Protein AF-A0A959APH3-F1 (afdb_monomer)

Secondary structure (DSSP, 8-state):
--------PPPHHHHHH--SSTTHHHHHHHHHHHHH-HHHHHHHHH-TTS-HHHHHHHHS-HHHHHHHHHHTTTTS-GGGTSSSHHHHHHHHHHHHHHHHHHHHHHHHHHHHHHHTT-S---SSPPPPS--B-SSS-----HHHHHHHHHHHHHTSS--TTSHHHHHHHHHHHHHHTSHHHHHHHHHHHHHHSSSTTHHHHHHHHHHHHHSSTTTHHHHHHHHHHHHHHHHHHTGGGGGEEEEEE---EE---TT---SS-EEEEEEE---SSS----EEEEESS---SSEEEEEETT-SSTTTTPEE-TTTEEEHHHHS-TTS-SS--EEEEEEEETTTEEEEEE----TTS--SSGGGGEEEEETTEEE--GGG---HHHHGGGHHHHHHHHHHHHHTT-

Nearest PDB structures (foldseek):
  8px9-assembly1_A  TM=1.442E-01  e=1.765E+00  Escherichia coli
  8k49-assembly1_B  TM=1.989E-01  e=6.231E+00  Banna virus
  8k43-assembly1_B4  TM=1.913E-01  e=8.750E+00  Banna virus

Radius of gyration: 21.66 Å; Cα contacts (8 Å, |Δi|>4): 628; chains: 1; bounding box: 54×53×70 Å

pLDDT: mean 86.4, std 12.15, range [30.38, 98.0]

Foldseek 3Di:
DDDPDQQPADDVVLVVLQDPFFCPLVVVLLVLLCVVDPVLVVVCVVPVVDDSLLSLLQLFFLLLSQLSCVLVCVLVDPQNRAQDLVVLVSLLLNLVSLLQVLLLLLLLQLVVLVVVVQADLDPDQQDDQFAEPPVDPDDGDSLVSLVVSLVRVVSGPDDLAVVNVLSVQLNVCCVPVLVSVSVLSSQSCVLSDPDPCSVVSVQVVQCSRVVDSPNSRVSSSSSSNSSSVSVSSVSCSSQKWKKFWADWAAQDDPPDDDQFRTWIFMWTNGNRDDQTDTDTDGHNDDADHQFMWIAGPPDPDRRPRTRTSPPQKGFLVSLQPPPDGPDTFIWGFHHAYPVLKTKTATSDPNPVDDPVDPQSRIWIQHCQFIDDPVVVVGDSNSRNSCNVSSVVVVVSNVSSVD

Mean predicted aligned error: 6.54 Å

Structure (mmCIF, N/CA/C/O backbone):
data_AF-A0A959APH3-F1
#
_entry.id   AF-A0A959APH3-F1
#
loop_
_atom_site.group_PDB
_atom_site.id
_atom_site.type_symbol
_atom_site.label_atom_id
_atom_site.label_alt_id
_atom_site.label_comp_id
_atom_site.label_asym_id
_atom_site.label_entity_id
_atom_site.label_seq_id
_atom_site.pdbx_PDB_ins_code
_atom_site.Cartn_x
_atom_site.Cartn_y
_atom_site.Cartn_z
_atom_site.occupancy
_atom_site.B_iso_or_equiv
_atom_site.auth_seq_id
_atom_site.auth_comp_id
_atom_site.auth_asym_id
_atom_site.auth_atom_id
_atom_site.pdbx_PDB_model_num
ATOM 1 N N . ASN A 1 1 ? -2.020 21.287 -25.746 1.00 30.38 1 ASN A N 1
ATOM 2 C CA . ASN A 1 1 ? -0.724 21.818 -26.227 1.00 30.38 1 ASN A CA 1
ATOM 3 C C . ASN A 1 1 ? 0.389 21.374 -25.295 1.00 30.38 1 ASN A C 1
ATOM 5 O O . ASN A 1 1 ? 0.876 22.180 -24.515 1.00 30.38 1 ASN A O 1
ATOM 9 N N . TRP A 1 2 ? 0.750 20.092 -25.333 1.00 42.31 2 TRP A N 1
ATOM 10 C CA . TRP A 1 2 ? 1.914 19.594 -24.606 1.00 42.31 2 TRP A CA 1
ATOM 11 C C . TRP A 1 2 ? 3.117 19.689 -25.542 1.00 42.31 2 TRP A C 1
ATOM 13 O O . TRP A 1 2 ? 3.150 19.036 -26.581 1.00 42.31 2 TRP A O 1
ATOM 23 N N . GLN A 1 3 ? 4.076 20.552 -25.212 1.00 37.16 3 GLN A N 1
ATOM 24 C CA . GLN A 1 3 ? 5.442 20.317 -25.659 1.00 37.16 3 GLN A CA 1
ATOM 25 C C . GLN A 1 3 ? 5.933 19.154 -24.803 1.00 37.16 3 GLN A C 1
ATOM 27 O O . GLN A 1 3 ? 5.925 19.277 -23.580 1.00 37.16 3 GLN A O 1
ATOM 32 N N . LEU A 1 4 ? 6.303 18.032 -25.427 1.00 43.44 4 LEU A N 1
ATOM 33 C CA . LEU A 1 4 ? 7.142 17.032 -24.772 1.00 43.44 4 LEU A CA 1
ATOM 34 C C . LEU A 1 4 ? 8.299 17.814 -24.149 1.00 43.44 4 LEU A C 1
ATOM 36 O O . LEU A 1 4 ? 9.089 18.424 -24.878 1.00 43.44 4 LEU A O 1
ATOM 40 N N . ASN A 1 5 ? 8.347 17.883 -22.817 1.00 49.75 5 ASN A N 1
ATOM 41 C CA . ASN A 1 5 ? 9.537 18.385 -22.150 1.00 49.75 5 ASN A CA 1
ATOM 42 C C . ASN A 1 5 ? 10.726 17.610 -22.736 1.00 49.75 5 ASN A C 1
ATOM 44 O O . ASN A 1 5 ? 10.569 16.425 -23.051 1.00 49.75 5 ASN A O 1
ATOM 48 N N . PRO A 1 6 ? 11.885 18.256 -22.958 1.00 51.72 6 PRO A N 1
ATOM 49 C CA . PRO A 1 6 ? 13.047 17.555 -23.478 1.00 51.72 6 PRO A CA 1
ATOM 50 C C . PRO A 1 6 ? 13.274 16.314 -22.621 1.00 51.72 6 PRO A C 1
ATOM 52 O O . PRO A 1 6 ? 13.446 16.428 -21.409 1.00 51.72 6 PRO A O 1
ATOM 55 N N . THR A 1 7 ? 13.194 15.150 -23.266 1.00 54.41 7 THR A N 1
ATOM 56 C CA . THR A 1 7 ? 13.182 13.839 -22.625 1.00 54.41 7 THR A CA 1
ATOM 57 C C . THR A 1 7 ? 14.320 13.772 -21.605 1.00 54.41 7 THR A C 1
ATOM 59 O O . THR A 1 7 ? 15.483 13.870 -22.023 1.00 54.41 7 THR A O 1
ATOM 62 N N . PRO A 1 8 ? 14.046 13.663 -20.290 1.00 56.16 8 PRO A N 1
ATOM 63 C CA . PRO A 1 8 ? 15.112 13.600 -19.302 1.00 56.16 8 PRO A CA 1
ATOM 64 C C . PRO A 1 8 ? 15.934 12.349 -19.596 1.00 56.16 8 PRO A C 1
ATOM 66 O O . PRO A 1 8 ? 15.432 11.231 -19.508 1.00 56.16 8 PRO A O 1
ATOM 69 N N . LYS A 1 9 ? 17.184 12.521 -20.039 1.00 66.75 9 LYS A N 1
ATOM 70 C CA . LYS A 1 9 ? 18.071 11.382 -20.283 1.00 66.75 9 LYS A CA 1
ATOM 71 C C . LYS A 1 9 ? 18.325 10.716 -18.943 1.00 66.75 9 LYS A C 1
ATOM 73 O O . LYS A 1 9 ? 18.831 11.384 -18.046 1.00 66.75 9 LYS A O 1
ATOM 78 N N . LEU A 1 10 ? 17.998 9.427 -18.833 1.00 73.44 10 LEU A N 1
ATOM 79 C CA . LEU A 1 10 ? 18.313 8.679 -17.624 1.00 73.44 10 LEU A CA 1
ATOM 80 C C . LEU A 1 10 ? 19.820 8.818 -17.343 1.00 73.44 10 LEU A C 1
ATOM 82 O O . LEU A 1 10 ? 20.632 8.660 -18.267 1.00 73.44 10 LEU A O 1
ATOM 86 N N . PRO A 1 11 ? 20.207 9.158 -16.107 1.00 74.44 11 PRO A N 1
ATOM 87 C CA . PRO A 1 11 ? 21.596 9.346 -15.748 1.00 74.44 11 PRO A CA 1
ATOM 88 C C . PRO A 1 11 ? 22.360 8.039 -15.953 1.00 74.44 11 PRO A C 1
ATOM 90 O O . PRO A 1 11 ? 21.828 6.936 -15.815 1.00 74.44 11 PRO A O 1
ATOM 93 N N . ALA A 1 12 ? 23.653 8.156 -16.256 1.00 71.38 12 ALA A N 1
ATOM 94 C CA . ALA A 1 12 ? 24.503 6.999 -16.531 1.00 71.38 12 ALA A CA 1
ATOM 95 C C . ALA A 1 12 ? 24.550 5.987 -15.369 1.00 71.38 12 ALA A C 1
ATOM 97 O O . ALA A 1 12 ? 24.892 4.832 -15.590 1.00 71.38 12 ALA A O 1
ATOM 98 N N . GLN A 1 13 ? 24.233 6.412 -14.143 1.00 71.75 13 GLN A N 1
ATOM 99 C CA . GLN A 1 13 ? 24.124 5.539 -12.973 1.00 71.75 13 GLN A CA 1
ATOM 100 C C . GLN A 1 13 ? 22.935 4.580 -13.089 1.00 71.75 13 GLN A C 1
ATOM 102 O O . GLN A 1 13 ? 23.148 3.375 -12.999 1.00 71.75 13 GLN A O 1
ATOM 107 N N . ILE A 1 14 ? 21.734 5.085 -13.400 1.00 74.81 14 ILE A N 1
ATOM 108 C CA . ILE A 1 14 ? 20.549 4.244 -13.638 1.00 74.81 14 ILE A CA 1
ATOM 109 C C . ILE A 1 14 ? 20.820 3.297 -14.808 1.00 74.81 14 ILE A C 1
ATOM 111 O O . ILE A 1 14 ? 20.623 2.094 -14.687 1.00 74.81 14 ILE A O 1
ATOM 115 N N . LEU A 1 15 ? 21.392 3.810 -15.904 1.00 79.38 15 LEU A N 1
ATOM 116 C CA . LEU A 1 15 ? 21.699 2.989 -17.080 1.00 79.38 15 LEU A CA 1
ATOM 117 C C . LEU A 1 15 ? 22.699 1.854 -16.800 1.00 79.38 15 LEU A C 1
ATOM 119 O O . LEU A 1 15 ? 22.626 0.810 -17.439 1.00 79.38 15 LEU A O 1
ATOM 123 N N . LYS A 1 16 ? 23.631 2.038 -15.855 1.00 78.81 16 LYS A N 1
ATOM 124 C CA . LYS A 1 16 ? 24.566 0.985 -15.417 1.00 78.81 16 LYS A CA 1
ATOM 125 C C . LYS A 1 16 ? 23.905 -0.067 -14.527 1.00 78.81 16 LYS A C 1
ATOM 127 O O . LYS A 1 16 ? 24.419 -1.180 -14.449 1.00 78.81 16 LYS A O 1
ATOM 132 N N . GLY A 1 17 ? 22.821 0.292 -13.841 1.00 81.19 17 GLY A N 1
ATOM 133 C CA . GLY A 1 17 ? 22.041 -0.622 -13.008 1.00 81.19 17 GLY A CA 1
ATOM 134 C C . GLY A 1 17 ? 21.178 -1.584 -13.823 1.00 81.19 17 GLY A C 1
ATOM 135 O O . GLY A 1 17 ? 20.914 -2.689 -13.353 1.00 81.19 17 GLY A O 1
ATOM 136 N N . ILE A 1 18 ? 20.810 -1.203 -15.054 1.00 86.75 18 ILE A N 1
ATOM 137 C CA . ILE A 1 18 ? 19.920 -1.992 -15.913 1.00 86.75 18 ILE A CA 1
ATOM 138 C C . ILE A 1 18 ? 20.485 -3.390 -16.136 1.00 86.75 18 ILE A C 1
ATOM 140 O O . ILE A 1 18 ? 21.599 -3.574 -16.637 1.00 86.75 18 ILE A O 1
ATOM 144 N N . ARG A 1 19 ? 19.680 -4.388 -15.782 1.00 91.62 19 ARG A N 1
ATOM 145 C CA . ARG A 1 19 ? 19.977 -5.797 -16.024 1.00 91.62 19 ARG A CA 1
ATOM 146 C C . ARG A 1 19 ? 19.483 -6.205 -17.407 1.00 91.62 19 ARG A C 1
ATOM 148 O O . ARG A 1 19 ? 18.552 -5.625 -17.953 1.00 91.62 19 ARG A O 1
ATOM 155 N N . SER A 1 20 ? 20.121 -7.217 -17.989 1.00 85.75 20 SER A N 1
ATOM 156 C CA . SER A 1 20 ? 19.775 -7.716 -19.326 1.00 85.75 20 SER A CA 1
ATOM 157 C C . SER A 1 20 ? 18.603 -8.697 -19.337 1.00 85.75 20 SER A C 1
ATOM 159 O O . SER A 1 20 ? 18.151 -9.073 -20.414 1.00 85.75 20 SER A O 1
ATOM 161 N N . VAL A 1 21 ? 18.161 -9.157 -18.163 1.00 89.50 21 VAL A N 1
ATOM 162 C CA . VAL A 1 21 ? 17.133 -10.191 -17.997 1.00 89.50 21 VAL A CA 1
ATOM 163 C C . VAL A 1 21 ? 16.081 -9.675 -17.010 1.00 89.50 21 VAL A C 1
ATOM 165 O O . VAL A 1 21 ? 16.477 -9.097 -15.992 1.00 89.50 21 VAL A O 1
ATOM 168 N N . PRO A 1 22 ? 14.776 -9.874 -17.281 1.00 87.25 22 PRO A N 1
ATOM 169 C CA . PRO A 1 22 ? 13.711 -9.586 -16.324 1.00 87.25 22 PRO A CA 1
ATOM 170 C C . PRO A 1 22 ? 13.928 -10.279 -14.985 1.00 87.25 22 PRO A C 1
ATOM 172 O O . PRO A 1 22 ? 14.557 -11.334 -14.912 1.00 87.25 22 PRO A O 1
ATOM 175 N N . ASN A 1 23 ? 13.357 -9.702 -13.935 1.00 90.00 23 ASN A N 1
ATOM 176 C CA . ASN A 1 23 ? 13.447 -10.148 -12.545 1.00 90.00 23 ASN A CA 1
ATOM 177 C C . ASN A 1 23 ? 14.840 -10.051 -11.921 1.00 90.00 23 ASN A C 1
ATOM 179 O O . ASN A 1 23 ? 14.929 -10.132 -10.703 1.00 90.00 23 ASN A O 1
ATOM 183 N N . GLN A 1 24 ? 15.920 -9.847 -12.679 1.00 92.31 24 GLN A N 1
ATOM 184 C CA . GLN A 1 24 ? 17.250 -9.782 -12.079 1.00 92.31 24 GLN A CA 1
ATOM 185 C C . GLN A 1 24 ? 17.394 -8.567 -11.155 1.00 92.31 24 GLN A C 1
ATOM 187 O O . GLN A 1 24 ? 17.963 -8.706 -10.080 1.00 92.31 24 GLN A O 1
ATOM 192 N N . SER A 1 25 ? 16.841 -7.403 -11.518 1.00 91.88 25 SER A N 1
ATOM 193 C CA . SER A 1 25 ? 16.835 -6.255 -10.600 1.00 91.88 25 SER A CA 1
ATOM 194 C C . SER A 1 25 ? 15.979 -6.543 -9.364 1.00 91.88 25 SER A C 1
ATOM 196 O O . SER A 1 25 ? 16.325 -6.139 -8.264 1.00 91.88 25 SER A O 1
ATOM 198 N N . LEU A 1 26 ? 14.872 -7.273 -9.510 1.00 91.62 26 LEU A N 1
ATOM 199 C CA . LEU A 1 26 ? 14.037 -7.657 -8.368 1.00 91.62 26 LEU A CA 1
ATOM 200 C C . LEU A 1 26 ? 14.688 -8.742 -7.490 1.00 91.62 26 LEU A C 1
ATOM 202 O O . LEU A 1 26 ? 14.381 -8.818 -6.308 1.00 91.62 26 LEU A O 1
ATOM 206 N N . LEU A 1 27 ? 15.570 -9.586 -8.030 1.00 93.50 27 LEU A N 1
ATOM 207 C CA . LEU A 1 27 ? 16.356 -10.538 -7.236 1.00 93.50 27 LEU A CA 1
ATOM 208 C C . LEU A 1 27 ? 17.420 -9.817 -6.406 1.00 93.50 27 LEU A C 1
ATOM 210 O O . LEU A 1 27 ? 17.598 -10.158 -5.242 1.00 93.50 27 LEU A O 1
ATOM 214 N N . ASP A 1 28 ? 18.049 -8.778 -6.961 1.00 94.25 28 ASP A N 1
ATOM 215 C CA . ASP A 1 28 ? 19.005 -7.945 -6.222 1.00 94.25 28 ASP A CA 1
ATOM 216 C C . ASP A 1 28 ? 18.335 -7.284 -4.984 1.00 94.25 28 ASP A C 1
ATOM 218 O O . ASP A 1 28 ? 18.960 -7.151 -3.932 1.00 94.25 28 ASP A O 1
ATOM 222 N N . LEU A 1 29 ? 17.028 -6.975 -5.054 1.00 95.62 29 LEU A N 1
ATOM 223 C CA . LEU A 1 29 ? 16.232 -6.504 -3.905 1.00 95.62 29 LEU A CA 1
ATOM 224 C C . LEU A 1 29 ? 16.147 -7.542 -2.775 1.00 95.62 29 LEU A C 1
ATOM 226 O O . LEU A 1 29 ? 16.115 -7.170 -1.602 1.00 95.62 29 LEU A O 1
ATOM 230 N N . VAL A 1 30 ? 16.081 -8.837 -3.105 1.00 95.88 30 VAL A N 1
ATOM 231 C CA . VAL A 1 30 ? 16.049 -9.914 -2.101 1.00 95.88 30 VAL A CA 1
ATOM 232 C C . VAL A 1 30 ? 17.359 -9.928 -1.322 1.00 95.88 30 VAL A C 1
ATOM 234 O O . VAL A 1 30 ? 17.332 -10.013 -0.096 1.00 95.88 30 VAL A O 1
ATOM 237 N N . ASP A 1 31 ? 18.490 -9.766 -2.007 1.00 95.31 31 ASP A N 1
ATOM 238 C CA . ASP A 1 31 ? 19.798 -9.677 -1.357 1.00 95.31 31 ASP A CA 1
ATOM 239 C C . ASP A 1 31 ? 19.873 -8.445 -0.438 1.00 95.31 31 ASP A C 1
ATOM 241 O O . ASP A 1 31 ? 20.208 -8.578 0.743 1.00 95.31 31 ASP A O 1
ATOM 245 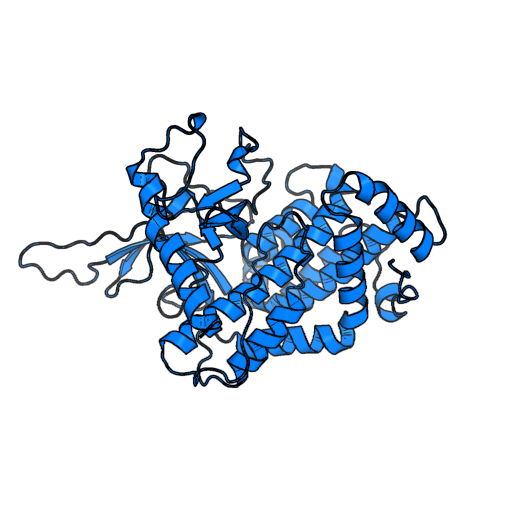N N . ALA A 1 32 ? 19.456 -7.269 -0.924 1.00 95.94 32 ALA A N 1
ATOM 246 C CA . ALA A 1 32 ? 19.404 -6.039 -0.126 1.00 95.94 32 ALA A CA 1
ATOM 247 C C . ALA A 1 32 ? 18.496 -6.173 1.113 1.00 95.94 32 ALA A C 1
ATOM 249 O O . ALA A 1 32 ? 18.825 -5.694 2.202 1.00 95.94 32 ALA A O 1
ATOM 250 N N . PHE A 1 33 ? 17.361 -6.860 0.981 1.00 96.69 33 PHE A N 1
ATOM 251 C CA . PHE A 1 33 ? 16.477 -7.177 2.101 1.00 96.69 33 PHE A CA 1
ATOM 252 C C . PHE A 1 33 ? 17.175 -8.053 3.149 1.00 96.69 33 PHE A C 1
ATOM 254 O O . PHE A 1 33 ? 17.133 -7.740 4.340 1.00 96.69 33 PHE A O 1
ATOM 261 N N . LEU A 1 34 ? 17.850 -9.126 2.732 1.00 95.81 34 LEU A N 1
ATOM 262 C CA . LEU A 1 34 ? 18.530 -10.033 3.659 1.00 95.81 34 LEU A CA 1
ATOM 263 C C . LEU A 1 34 ? 19.699 -9.368 4.386 1.00 95.81 34 LEU A C 1
ATOM 265 O O . LEU A 1 34 ? 19.947 -9.675 5.554 1.00 95.81 34 LEU A O 1
ATOM 269 N N . GLU A 1 35 ? 20.407 -8.445 3.739 1.00 95.19 35 GLU A N 1
ATOM 270 C CA . GLU A 1 35 ? 21.462 -7.664 4.388 1.00 95.19 35 GLU A CA 1
ATOM 271 C C . GLU A 1 35 ? 20.914 -6.828 5.556 1.00 95.19 35 GLU A C 1
ATOM 273 O O . GLU A 1 35 ? 21.538 -6.770 6.625 1.00 95.19 35 GLU A O 1
ATOM 278 N N . ASN A 1 36 ? 19.714 -6.266 5.385 1.00 92.81 36 ASN A N 1
ATOM 279 C CA . ASN A 1 36 ? 19.098 -5.337 6.329 1.00 92.81 36 ASN A CA 1
ATOM 280 C C . ASN A 1 36 ? 18.175 -6.004 7.367 1.00 92.81 36 ASN A C 1
ATOM 282 O O . ASN A 1 36 ? 17.987 -5.454 8.452 1.00 92.81 36 ASN A O 1
ATOM 286 N N . ASP A 1 37 ? 17.668 -7.216 7.114 1.00 94.25 37 ASP A N 1
ATOM 287 C CA . ASP A 1 37 ? 16.740 -7.912 8.012 1.00 94.25 37 ASP A CA 1
ATOM 288 C C . ASP A 1 37 ? 17.381 -9.148 8.678 1.00 94.25 37 ASP A C 1
ATOM 290 O O . ASP A 1 37 ? 17.460 -10.256 8.136 1.00 94.25 37 ASP A O 1
ATOM 294 N N . ALA A 1 38 ? 17.860 -8.963 9.912 1.00 93.75 38 ALA A N 1
ATOM 295 C CA . ALA A 1 38 ? 18.481 -10.033 10.699 1.00 93.75 38 ALA A CA 1
ATOM 296 C C . ALA A 1 38 ? 17.502 -11.157 11.087 1.00 93.75 38 ALA A C 1
ATOM 298 O O . ALA A 1 38 ? 17.906 -12.319 11.202 1.00 93.75 38 ALA A O 1
ATOM 299 N N . ASP A 1 39 ? 16.219 -10.835 11.269 1.00 93.19 39 ASP A N 1
ATOM 300 C CA . ASP A 1 39 ? 15.211 -11.826 11.640 1.00 93.19 39 ASP A CA 1
ATOM 301 C C . ASP A 1 39 ? 14.853 -12.697 10.430 1.00 93.19 39 ASP A C 1
ATOM 303 O O . ASP A 1 39 ? 14.578 -13.883 10.590 1.00 93.19 39 ASP A O 1
ATOM 307 N N . ALA A 1 40 ? 14.870 -12.133 9.217 1.00 93.81 40 ALA A N 1
ATOM 308 C CA . ALA A 1 40 ? 14.670 -12.877 7.972 1.00 93.81 40 ALA A CA 1
ATOM 309 C C . ALA A 1 40 ? 15.813 -13.855 7.716 1.00 93.81 40 ALA A C 1
ATOM 311 O O . ALA A 1 40 ? 15.571 -15.023 7.418 1.00 93.81 40 ALA A O 1
ATOM 312 N N . ARG A 1 41 ? 17.058 -13.411 7.918 1.00 95.31 41 ARG A N 1
ATOM 313 C CA . ARG A 1 41 ? 18.221 -14.303 7.856 1.00 95.31 41 ARG A CA 1
ATOM 314 C C . ARG A 1 41 ? 18.124 -15.438 8.864 1.00 95.31 41 ARG A C 1
ATOM 316 O O . ARG A 1 41 ? 18.274 -16.592 8.486 1.00 95.31 41 ARG A O 1
ATOM 323 N N . SER A 1 42 ? 17.801 -15.123 10.117 1.00 94.56 42 SER A N 1
ATOM 324 C CA . SER A 1 42 ? 17.643 -16.137 11.168 1.00 94.56 42 SER A CA 1
ATOM 325 C C . SER A 1 42 ? 16.541 -17.150 10.828 1.00 94.56 42 SER A C 1
ATOM 327 O O . SER A 1 42 ? 16.677 -18.339 11.106 1.00 94.56 42 SER A O 1
ATOM 329 N N . GLU A 1 43 ? 15.448 -16.693 10.211 1.00 93.94 43 GLU A N 1
ATOM 330 C CA . GLU A 1 43 ? 14.355 -17.547 9.745 1.00 93.94 43 GLU A CA 1
ATOM 331 C C . GLU A 1 43 ? 14.788 -18.498 8.617 1.00 93.94 43 GLU A C 1
ATOM 333 O O . GLU A 1 43 ? 14.444 -19.679 8.664 1.00 93.94 43 GLU A O 1
ATOM 338 N N . LEU A 1 44 ? 15.558 -18.008 7.642 1.00 93.94 44 LEU A N 1
ATOM 339 C CA . LEU A 1 44 ? 16.091 -18.805 6.530 1.00 93.94 44 LEU A CA 1
ATOM 340 C C . LEU A 1 44 ? 17.210 -19.761 6.969 1.00 93.94 44 LEU A C 1
ATOM 342 O O . LEU A 1 44 ? 17.330 -20.863 6.445 1.00 93.94 44 LEU A O 1
ATOM 346 N N . GLU A 1 45 ? 18.016 -19.378 7.962 1.00 94.44 45 GLU A N 1
ATOM 347 C CA . GLU A 1 45 ? 19.017 -20.261 8.573 1.00 94.44 45 GLU A CA 1
ATOM 348 C C . GLU A 1 45 ? 18.365 -21.409 9.359 1.00 94.44 45 GLU A C 1
ATOM 350 O O . GLU A 1 45 ? 18.893 -22.523 9.389 1.00 94.44 45 GLU A O 1
ATOM 355 N N . ALA A 1 46 ? 17.216 -21.150 9.994 1.00 95.31 46 ALA A N 1
ATOM 356 C CA . ALA A 1 46 ? 16.455 -22.159 10.727 1.00 95.31 46 ALA A CA 1
ATOM 357 C C . ALA A 1 46 ? 15.705 -23.134 9.803 1.00 95.31 46 ALA A C 1
ATOM 359 O O . ALA A 1 46 ? 15.453 -24.273 10.200 1.00 95.31 46 ALA A O 1
ATOM 360 N N . ASP A 1 47 ? 15.351 -22.694 8.596 1.00 93.62 47 ASP A N 1
ATOM 361 C CA . ASP A 1 47 ? 14.624 -23.476 7.601 1.00 93.62 47 ASP A CA 1
ATOM 362 C C . ASP A 1 47 ? 15.162 -23.189 6.191 1.00 93.62 47 ASP A C 1
ATOM 364 O O . ASP A 1 47 ? 14.671 -22.316 5.474 1.00 93.62 47 ASP A O 1
ATOM 368 N N . ALA A 1 48 ? 16.187 -23.951 5.801 1.00 89.12 48 ALA A N 1
ATOM 369 C CA . ALA A 1 48 ? 16.885 -23.783 4.527 1.00 89.12 48 ALA A CA 1
ATOM 370 C C . ALA A 1 48 ? 16.035 -24.144 3.292 1.00 89.12 48 ALA A C 1
ATOM 372 O O . ALA A 1 48 ? 16.484 -23.921 2.169 1.00 89.12 48 ALA A O 1
ATOM 373 N N . GLU A 1 49 ? 14.843 -24.727 3.473 1.00 92.06 49 GLU A N 1
ATOM 374 C CA . GLU A 1 49 ? 13.914 -25.017 2.373 1.00 92.06 49 GLU A CA 1
ATOM 375 C C . GLU A 1 49 ? 13.027 -23.813 2.021 1.00 92.06 49 GLU A C 1
ATOM 377 O O . GLU A 1 49 ? 12.383 -23.812 0.969 1.00 92.06 49 GLU A O 1
ATOM 382 N N . LYS A 1 50 ? 12.990 -22.774 2.866 1.00 91.19 50 LYS A N 1
ATOM 383 C CA . LYS A 1 50 ? 12.231 -21.555 2.580 1.00 91.19 50 LYS A CA 1
ATOM 384 C C . LYS A 1 50 ? 12.876 -20.745 1.465 1.00 91.19 50 LYS A C 1
ATOM 386 O O . LYS A 1 50 ? 14.065 -20.444 1.495 1.00 91.19 50 LYS A O 1
ATOM 391 N N . ASP A 1 51 ? 12.043 -20.317 0.524 1.00 92.31 51 ASP A N 1
ATOM 392 C CA . ASP A 1 51 ? 12.434 -19.388 -0.530 1.00 92.31 51 ASP A CA 1
ATOM 393 C C . ASP A 1 51 ? 12.590 -17.960 0.042 1.00 92.31 51 ASP A C 1
ATOM 395 O O . ASP A 1 51 ? 11.608 -17.402 0.552 1.00 92.31 51 ASP A O 1
ATOM 399 N N . PRO A 1 52 ? 13.783 -17.337 -0.051 1.00 94.00 52 PRO A N 1
ATOM 400 C CA . PRO A 1 52 ? 14.006 -15.960 0.387 1.00 94.00 52 PRO A CA 1
ATOM 401 C C . PRO A 1 52 ? 13.047 -14.939 -0.234 1.00 94.00 52 PRO A C 1
ATOM 403 O O . PRO A 1 52 ? 12.641 -13.990 0.440 1.00 94.00 52 PRO A O 1
ATOM 406 N N . LEU A 1 53 ? 12.629 -15.147 -1.486 1.00 93.00 53 LEU A N 1
ATOM 407 C CA . LEU A 1 53 ? 11.669 -14.274 -2.154 1.00 93.00 53 LEU A CA 1
ATOM 408 C C . LEU A 1 53 ? 10.297 -14.332 -1.473 1.00 93.00 53 LEU A C 1
ATOM 410 O O . LEU A 1 53 ? 9.670 -13.298 -1.238 1.00 93.00 53 LEU A O 1
ATOM 414 N N . LEU A 1 54 ? 9.832 -15.531 -1.112 1.00 92.50 54 LEU A N 1
ATOM 415 C CA . LEU A 1 54 ? 8.568 -15.685 -0.391 1.00 92.50 54 LEU A CA 1
ATOM 416 C C . LEU A 1 54 ? 8.640 -15.065 1.006 1.00 92.50 54 LEU A C 1
ATOM 418 O O . LEU A 1 54 ? 7.641 -14.510 1.463 1.00 92.50 54 LEU A O 1
ATOM 422 N N . VAL A 1 55 ? 9.806 -15.097 1.661 1.00 94.50 55 VAL A N 1
ATOM 423 C CA . VAL A 1 55 ? 10.019 -14.394 2.935 1.00 94.50 55 VAL A CA 1
ATOM 424 C C . VAL A 1 55 ? 9.900 -12.880 2.746 1.00 94.50 55 VAL A C 1
ATOM 426 O O . VAL A 1 55 ? 9.159 -12.248 3.497 1.00 94.50 55 VAL A O 1
ATOM 429 N N . LEU A 1 56 ? 10.533 -12.293 1.723 1.00 95.69 56 LEU A N 1
ATOM 430 C CA . LEU A 1 56 ? 10.375 -10.867 1.400 1.00 95.69 56 LEU A CA 1
ATOM 431 C C . LEU A 1 56 ? 8.899 -10.506 1.151 1.00 95.69 56 LEU A C 1
ATOM 433 O O . LEU A 1 56 ? 8.363 -9.588 1.775 1.00 95.69 56 LEU A O 1
ATOM 437 N N . ILE A 1 57 ? 8.210 -11.265 0.293 1.00 94.12 57 ILE A N 1
ATOM 438 C CA . ILE A 1 57 ? 6.791 -11.044 -0.032 1.00 94.12 57 ILE A CA 1
ATOM 439 C C . ILE A 1 57 ? 5.902 -11.180 1.218 1.00 94.12 57 ILE A C 1
ATOM 441 O O . ILE A 1 57 ? 4.925 -10.442 1.362 1.00 94.12 57 ILE A O 1
ATOM 445 N N . ALA A 1 58 ? 6.231 -12.091 2.141 1.00 92.56 58 ALA A N 1
ATOM 446 C CA . ALA A 1 58 ? 5.517 -12.259 3.408 1.00 92.56 58 ALA A CA 1
ATOM 447 C C . ALA A 1 58 ? 5.731 -11.085 4.379 1.00 92.56 58 ALA A C 1
ATOM 449 O O . ALA A 1 58 ? 4.908 -10.856 5.274 1.00 92.56 58 ALA A O 1
ATOM 450 N N . ARG A 1 59 ? 6.846 -10.355 4.242 1.00 94.69 59 ARG A N 1
ATOM 451 C CA . ARG A 1 59 ? 7.165 -9.218 5.111 1.00 94.69 59 ARG A CA 1
ATOM 452 C C . ARG A 1 59 ? 6.624 -7.890 4.618 1.00 94.69 59 ARG A C 1
ATOM 454 O O . ARG A 1 59 ? 6.340 -7.030 5.447 1.00 94.69 59 ARG A O 1
ATOM 461 N N . LEU A 1 60 ? 6.429 -7.740 3.316 1.00 95.75 60 LEU A N 1
ATOM 462 C CA . LEU A 1 60 ? 5.841 -6.535 2.751 1.00 95.75 60 LEU A CA 1
ATOM 463 C C . LEU A 1 60 ? 4.324 -6.459 3.008 1.00 95.75 60 LEU A C 1
ATOM 465 O O . LEU A 1 60 ? 3.646 -7.492 3.060 1.00 95.75 60 LEU A O 1
ATOM 469 N N . PRO A 1 61 ? 3.756 -5.242 3.125 1.00 94.44 61 PRO A N 1
ATOM 470 C CA . PRO A 1 61 ? 2.311 -5.052 3.129 1.00 94.44 61 PRO A CA 1
ATOM 471 C C . PRO A 1 61 ? 1.667 -5.723 1.911 1.00 94.44 61 PRO A C 1
ATOM 473 O O . PRO A 1 61 ? 2.208 -5.645 0.806 1.00 94.44 61 PRO A O 1
ATOM 476 N N . TRP A 1 62 ? 0.494 -6.342 2.097 1.00 91.75 62 TRP A N 1
ATOM 477 C CA . TRP A 1 62 ? -0.259 -7.033 1.035 1.00 91.75 62 TRP A CA 1
ATOM 478 C C . TRP A 1 62 ? -0.297 -6.265 -0.288 1.00 91.75 62 TRP A C 1
ATOM 480 O O . TRP A 1 62 ? -0.085 -6.842 -1.354 1.00 91.75 62 TRP A O 1
ATOM 490 N N . THR A 1 63 ? -0.549 -4.959 -0.208 1.00 90.94 63 THR A N 1
ATOM 491 C CA . THR A 1 63 ? -0.678 -4.067 -1.361 1.00 90.94 63 THR A CA 1
ATOM 492 C C . THR A 1 63 ? 0.560 -4.083 -2.251 1.00 90.94 63 THR A C 1
ATOM 494 O O . THR A 1 63 ? 0.424 -4.177 -3.463 1.00 90.94 63 THR A O 1
ATOM 497 N N . ILE A 1 64 ? 1.756 -4.104 -1.662 1.00 94.56 64 ILE A N 1
ATOM 498 C CA . ILE A 1 64 ? 3.038 -4.118 -2.379 1.00 94.56 64 ILE A CA 1
ATOM 499 C C . ILE A 1 64 ? 3.453 -5.544 -2.735 1.00 94.56 64 ILE A C 1
ATOM 501 O O . ILE A 1 64 ? 3.836 -5.822 -3.873 1.00 94.56 64 ILE A O 1
ATOM 505 N N . GLY A 1 65 ? 3.322 -6.471 -1.782 1.00 92.81 65 GLY A N 1
ATOM 506 C CA . GLY A 1 65 ? 3.711 -7.868 -1.970 1.00 92.81 65 GLY A CA 1
ATOM 507 C C . GLY A 1 65 ? 2.987 -8.536 -3.143 1.00 92.81 65 GLY A C 1
ATOM 508 O O . GLY A 1 65 ? 3.585 -9.351 -3.840 1.00 92.81 65 GLY A O 1
ATOM 509 N N . THR A 1 66 ? 1.730 -8.161 -3.412 1.00 89.56 66 THR A N 1
ATOM 510 C CA . THR A 1 66 ? 0.951 -8.746 -4.518 1.00 89.56 66 THR A CA 1
ATOM 511 C C . THR A 1 66 ? 1.530 -8.361 -5.885 1.00 89.56 66 THR A C 1
ATOM 513 O O . THR A 1 66 ? 1.576 -9.197 -6.786 1.00 89.56 66 THR A O 1
ATOM 516 N N . HIS A 1 67 ? 2.030 -7.128 -6.042 1.00 91.31 67 HIS A N 1
ATOM 517 C CA . HIS A 1 67 ? 2.704 -6.705 -7.274 1.00 91.31 67 HIS A CA 1
ATOM 518 C C . HIS A 1 67 ? 4.001 -7.489 -7.500 1.00 91.31 67 HIS A C 1
ATOM 520 O O . HIS A 1 67 ? 4.227 -8.002 -8.594 1.00 91.31 67 HIS A O 1
ATOM 526 N N . LEU A 1 68 ? 4.820 -7.655 -6.455 1.00 92.44 68 LEU A N 1
ATOM 527 C CA . LEU A 1 68 ? 6.037 -8.467 -6.545 1.00 92.44 68 LEU A CA 1
ATOM 528 C C . LEU A 1 68 ? 5.726 -9.919 -6.903 1.00 92.44 68 LEU A C 1
ATOM 530 O O . LEU A 1 68 ? 6.324 -10.459 -7.831 1.00 92.44 68 LEU A O 1
ATOM 534 N N . ARG A 1 69 ? 4.744 -10.533 -6.239 1.00 89.25 69 ARG A N 1
ATOM 535 C CA . ARG A 1 69 ? 4.324 -11.910 -6.528 1.00 89.25 69 ARG A CA 1
ATOM 536 C C . ARG A 1 69 ? 3.951 -12.105 -8.004 1.00 89.25 69 ARG A C 1
ATOM 538 O O . ARG A 1 69 ? 4.382 -13.080 -8.617 1.00 89.25 69 ARG A O 1
ATOM 545 N N . ARG A 1 70 ? 3.208 -11.159 -8.594 1.00 87.81 70 ARG A N 1
ATOM 546 C CA . ARG A 1 70 ? 2.854 -11.192 -10.023 1.00 87.81 70 ARG A CA 1
ATOM 547 C C . ARG A 1 70 ? 4.068 -10.998 -10.927 1.00 87.81 70 ARG A C 1
ATOM 549 O O . ARG A 1 70 ? 4.224 -11.751 -11.881 1.00 87.81 70 ARG A O 1
ATOM 556 N N . LEU A 1 71 ? 4.950 -10.045 -10.621 1.00 90.56 71 LEU A N 1
ATOM 557 C CA . LEU A 1 71 ? 6.159 -9.789 -11.417 1.00 90.56 71 LEU A CA 1
ATOM 558 C C . LEU A 1 71 ? 7.099 -10.997 -11.470 1.00 90.56 71 LEU A C 1
ATOM 560 O O . LEU A 1 71 ? 7.686 -11.265 -12.516 1.00 90.56 71 LEU A O 1
ATOM 564 N N . PHE A 1 72 ? 7.195 -11.762 -10.387 1.00 88.06 72 PHE A N 1
ATOM 565 C CA . PHE A 1 72 ? 7.960 -13.009 -10.359 1.00 88.06 72 PHE A CA 1
ATOM 566 C C . PHE A 1 72 ? 7.236 -14.200 -11.006 1.00 88.06 72 PHE A C 1
ATOM 568 O O . PHE A 1 72 ? 7.766 -15.308 -10.988 1.00 88.06 72 PHE A O 1
ATOM 575 N N . ALA A 1 73 ? 6.052 -13.982 -11.592 1.00 78.00 73 ALA A N 1
ATOM 576 C CA . ALA A 1 73 ? 5.211 -15.007 -12.208 1.00 78.00 73 ALA A CA 1
ATOM 577 C C . ALA A 1 73 ? 4.930 -16.197 -11.278 1.00 78.00 73 ALA A C 1
ATOM 579 O O . ALA A 1 73 ? 4.731 -17.317 -11.743 1.00 78.00 73 ALA A O 1
ATOM 580 N N . ILE A 1 74 ? 4.895 -15.958 -9.963 1.00 71.06 74 ILE A N 1
ATOM 581 C CA . ILE A 1 74 ? 4.657 -17.028 -8.990 1.00 71.06 74 ILE A CA 1
ATOM 582 C C . ILE A 1 74 ? 3.218 -17.567 -9.129 1.00 71.06 74 ILE A C 1
ATOM 584 O O . ILE A 1 74 ? 2.945 -18.720 -8.820 1.00 71.06 74 ILE A O 1
ATOM 588 N N . ASP A 1 75 ? 2.313 -16.753 -9.678 1.00 63.44 75 ASP A N 1
ATOM 589 C CA . ASP A 1 75 ? 0.936 -17.128 -10.008 1.00 63.44 75 ASP A CA 1
ATOM 590 C C . ASP A 1 75 ? 0.807 -17.789 -11.408 1.00 63.44 75 ASP A C 1
ATOM 592 O O . ASP A 1 75 ? -0.213 -17.631 -12.064 1.00 63.44 75 ASP A O 1
ATOM 596 N N . ASP A 1 76 ? 1.828 -18.476 -11.935 1.00 60.50 76 ASP A N 1
ATOM 597 C CA . ASP A 1 76 ? 1.782 -19.235 -13.210 1.00 60.50 76 ASP A CA 1
ATOM 598 C C . ASP A 1 76 ? 1.390 -18.432 -14.480 1.00 60.50 76 ASP A C 1
ATOM 600 O O . ASP A 1 76 ? 0.960 -18.987 -15.497 1.00 60.50 76 ASP A O 1
ATOM 604 N N . THR A 1 77 ? 1.561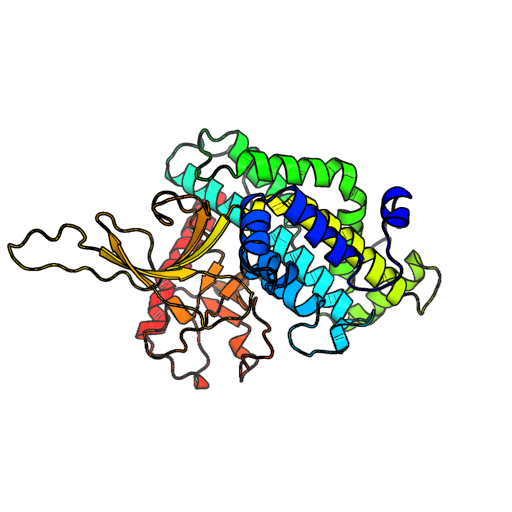 -17.106 -14.483 1.00 65.25 77 THR A N 1
ATOM 605 C CA . THR A 1 77 ? 1.348 -16.279 -15.685 1.00 65.25 77 THR A CA 1
ATOM 606 C C . THR A 1 77 ? 2.660 -16.052 -16.431 1.00 65.25 77 THR A C 1
ATOM 608 O O . THR A 1 77 ? 3.399 -15.111 -16.149 1.00 65.25 77 THR A O 1
ATOM 611 N N . GLU A 1 78 ? 2.921 -16.867 -17.462 1.00 74.00 78 GLU A N 1
ATOM 612 C CA . GLU A 1 78 ? 4.099 -16.725 -18.346 1.00 74.00 78 GLU A CA 1
ATOM 613 C C . GLU A 1 78 ? 4.247 -15.303 -18.931 1.00 74.00 78 GLU A C 1
ATOM 615 O O . GLU A 1 78 ? 5.351 -14.866 -19.247 1.00 74.00 78 GLU A O 1
ATOM 620 N N . MET A 1 79 ? 3.147 -14.541 -19.012 1.00 76.50 79 MET A N 1
ATOM 621 C CA . MET A 1 79 ? 3.120 -13.145 -19.471 1.00 76.50 79 MET A CA 1
ATOM 622 C C . MET A 1 79 ? 3.982 -12.187 -18.639 1.00 76.50 79 MET A C 1
ATOM 624 O O . MET A 1 79 ? 4.322 -11.112 -19.131 1.00 76.50 79 MET A O 1
ATOM 628 N N . MET A 1 80 ? 4.318 -12.549 -17.399 1.00 84.81 80 MET A N 1
ATOM 629 C CA . MET A 1 80 ? 5.167 -11.736 -16.530 1.00 84.81 80 MET A CA 1
ATOM 630 C C . MET A 1 80 ? 6.649 -12.102 -16.648 1.00 84.81 80 MET A C 1
ATOM 632 O O . MET A 1 80 ? 7.481 -11.309 -16.227 1.00 84.81 80 MET A O 1
ATOM 636 N N . LEU A 1 81 ? 7.014 -13.241 -17.249 1.00 83.94 81 LEU A N 1
ATOM 637 C CA . LEU A 1 81 ? 8.416 -13.674 -17.351 1.00 83.94 81 LEU A CA 1
ATOM 638 C C . LEU A 1 81 ? 9.222 -12.861 -18.368 1.00 83.94 81 LEU A C 1
ATOM 640 O O . LEU A 1 81 ? 10.415 -12.640 -18.176 1.00 83.94 81 LEU A O 1
ATOM 644 N N . GLU A 1 82 ? 8.570 -12.404 -19.435 1.00 88.75 82 GLU A N 1
ATOM 645 C CA . GLU A 1 82 ? 9.218 -11.707 -20.543 1.00 88.75 82 GLU A CA 1
ATOM 646 C C . GLU A 1 82 ? 8.924 -10.197 -20.523 1.00 88.75 82 GLU A C 1
ATOM 648 O O . GLU A 1 82 ? 7.865 -9.765 -20.051 1.00 88.75 82 GLU A O 1
ATOM 653 N N . PRO A 1 83 ? 9.823 -9.353 -21.065 1.00 90.75 83 PRO A N 1
ATOM 654 C CA . PRO A 1 83 ? 9.532 -7.941 -21.262 1.00 90.75 83 PRO A CA 1
ATOM 655 C C . PRO A 1 83 ? 8.329 -7.772 -22.198 1.00 90.75 83 PRO A C 1
ATOM 657 O O . PRO A 1 83 ? 8.351 -8.198 -23.354 1.00 90.75 83 PRO A O 1
ATOM 660 N N . GLY A 1 84 ? 7.281 -7.109 -21.720 1.00 89.94 84 GLY A N 1
ATOM 661 C CA . GLY A 1 84 ? 6.042 -6.957 -22.470 1.00 89.94 84 GLY A CA 1
ATOM 662 C C . GLY A 1 84 ? 5.117 -5.899 -21.876 1.00 89.94 84 GLY A C 1
ATOM 663 O O . GLY A 1 84 ? 5.387 -5.364 -20.799 1.00 89.94 84 GLY A O 1
ATOM 664 N N . PRO A 1 85 ? 4.010 -5.582 -22.569 1.00 87.81 85 PRO A N 1
ATOM 665 C CA . PRO A 1 85 ? 3.103 -4.521 -22.146 1.00 87.81 85 PRO A CA 1
ATOM 666 C C . PRO A 1 85 ? 2.448 -4.829 -20.794 1.00 87.81 85 PRO A C 1
ATOM 668 O O . PRO A 1 85 ? 2.321 -3.926 -19.977 1.00 87.81 85 PRO A O 1
ATOM 671 N N . GLU A 1 86 ? 2.089 -6.088 -20.522 1.00 87.50 86 GLU A N 1
ATOM 672 C CA . GLU A 1 86 ? 1.494 -6.473 -19.234 1.00 87.50 86 GLU A CA 1
ATOM 673 C C . GLU A 1 86 ? 2.484 -6.326 -18.076 1.00 87.50 86 GLU A C 1
ATOM 675 O O . GLU A 1 86 ? 2.145 -5.716 -17.064 1.00 87.50 86 GLU A O 1
ATOM 680 N N . ARG A 1 87 ? 3.733 -6.779 -18.252 1.00 90.94 87 ARG A N 1
ATOM 681 C CA . ARG A 1 87 ? 4.798 -6.577 -17.260 1.00 90.94 87 ARG A CA 1
ATOM 682 C C . ARG A 1 87 ? 5.047 -5.091 -17.000 1.00 90.94 87 ARG A C 1
ATOM 684 O O . ARG A 1 87 ? 5.156 -4.683 -15.850 1.00 90.94 87 ARG A O 1
ATOM 691 N N . LEU A 1 88 ? 5.092 -4.265 -18.049 1.00 92.31 88 LEU A N 1
ATOM 692 C CA . LEU A 1 88 ? 5.264 -2.818 -17.900 1.00 92.31 88 LEU A CA 1
ATOM 693 C C . LEU A 1 88 ? 4.109 -2.175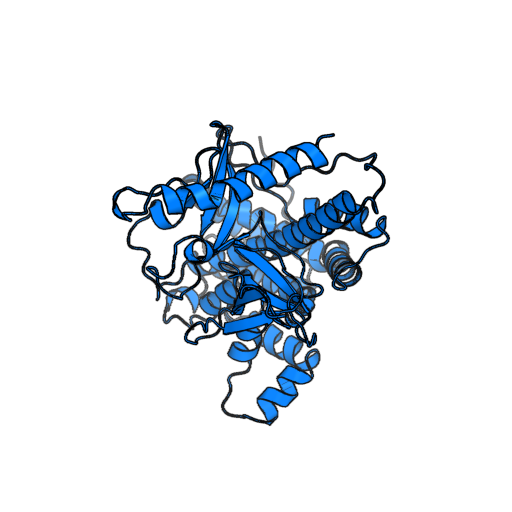 -17.117 1.00 92.31 88 LEU A C 1
ATOM 695 O O . LEU A 1 88 ? 4.354 -1.351 -16.237 1.00 92.31 88 LEU A O 1
ATOM 699 N N . ARG A 1 89 ? 2.859 -2.568 -17.401 1.00 90.56 89 ARG A N 1
ATOM 700 C CA . ARG A 1 89 ? 1.690 -2.116 -16.628 1.00 90.56 89 ARG A CA 1
ATOM 701 C C . ARG A 1 89 ? 1.793 -2.526 -15.169 1.00 90.56 89 ARG A C 1
ATOM 703 O O . ARG A 1 89 ? 1.467 -1.722 -14.300 1.00 90.56 89 ARG A O 1
ATOM 710 N N . GLU A 1 90 ? 2.248 -3.744 -14.903 1.00 91.44 90 GLU A N 1
ATOM 711 C CA . GLU A 1 90 ? 2.414 -4.255 -13.546 1.00 91.44 90 GLU A CA 1
ATOM 712 C C . GLU A 1 90 ? 3.494 -3.483 -12.775 1.00 91.44 90 GLU A C 1
ATOM 714 O O . GLU A 1 90 ? 3.244 -3.072 -11.645 1.00 91.44 90 GLU A O 1
ATOM 719 N N . LEU A 1 91 ? 4.643 -3.194 -13.400 1.00 94.94 91 LEU A N 1
ATOM 720 C CA . LEU A 1 91 ? 5.716 -2.372 -12.821 1.00 94.94 91 LEU A CA 1
ATOM 721 C C . LEU A 1 91 ? 5.227 -0.963 -12.460 1.00 94.94 91 LEU A C 1
ATOM 723 O O . LEU A 1 91 ? 5.452 -0.476 -11.354 1.00 94.94 91 LEU A O 1
ATOM 727 N N . VAL A 1 92 ? 4.511 -0.313 -13.380 1.00 93.88 92 VAL A N 1
ATOM 728 C CA . VAL A 1 92 ? 3.961 1.032 -13.158 1.00 93.88 92 VAL A CA 1
ATOM 729 C C . VAL A 1 92 ? 2.846 1.021 -12.112 1.00 93.88 92 VAL A C 1
ATOM 731 O O . VAL A 1 92 ? 2.750 1.947 -11.303 1.00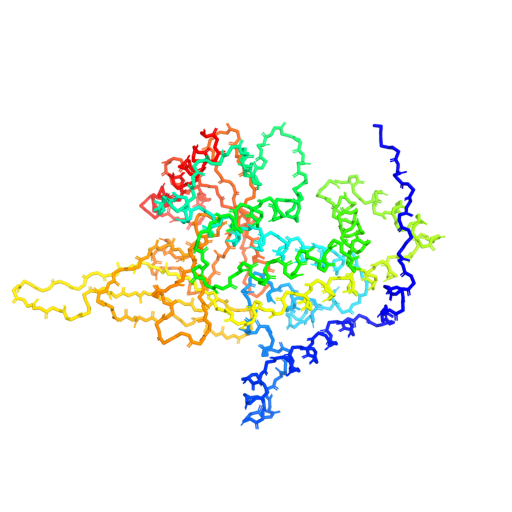 93.88 92 VAL A O 1
ATOM 734 N N . SER A 1 93 ? 2.035 -0.038 -12.077 1.00 92.00 93 SER A N 1
ATOM 735 C CA . SER A 1 93 ? 1.010 -0.228 -11.048 1.00 92.00 93 SER A CA 1
ATOM 736 C C . SER A 1 93 ? 1.641 -0.442 -9.673 1.00 92.00 93 SER A C 1
ATOM 738 O O . SER A 1 93 ? 1.207 0.195 -8.720 1.00 92.00 93 SER A O 1
ATOM 740 N N . GLY A 1 94 ? 2.701 -1.251 -9.576 1.00 94.81 94 GLY A N 1
ATOM 741 C CA . GLY A 1 94 ? 3.438 -1.486 -8.334 1.00 94.81 94 GLY A CA 1
ATOM 742 C C . GLY A 1 94 ? 4.098 -0.221 -7.796 1.00 94.81 94 GLY A C 1
ATOM 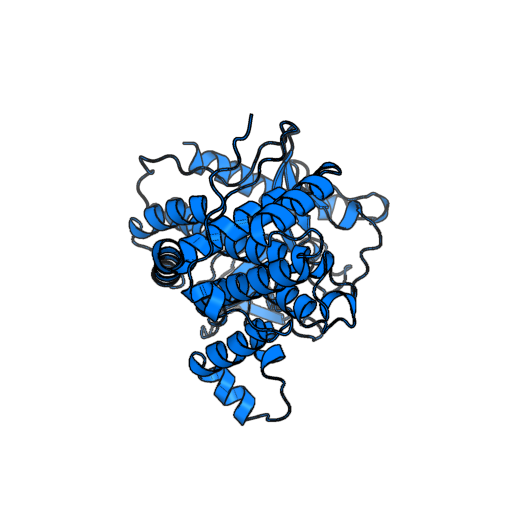743 O O . GLY A 1 94 ? 3.967 0.086 -6.614 1.00 94.81 94 GLY A O 1
ATOM 744 N N . TYR A 1 95 ? 4.719 0.575 -8.667 1.00 96.88 95 TYR A N 1
ATOM 745 C CA . TYR A 1 95 ? 5.246 1.893 -8.306 1.00 96.88 95 TYR A CA 1
ATOM 746 C C . TYR A 1 95 ? 4.140 2.861 -7.845 1.00 96.88 95 TYR A C 1
ATOM 748 O O . TYR A 1 95 ? 4.285 3.558 -6.836 1.00 96.88 95 TYR A O 1
ATOM 756 N N . THR A 1 96 ? 3.008 2.889 -8.554 1.00 94.31 96 THR A N 1
ATOM 757 C CA . THR A 1 96 ? 1.863 3.734 -8.182 1.00 94.31 96 THR A CA 1
ATOM 758 C C . THR A 1 96 ? 1.295 3.314 -6.830 1.00 94.31 96 THR A C 1
ATOM 760 O O . THR A 1 96 ? 0.981 4.174 -6.012 1.00 94.31 96 THR A O 1
ATOM 763 N N . GLU A 1 97 ? 1.191 2.011 -6.565 1.00 95.00 97 GLU A N 1
ATOM 764 C CA . GLU A 1 97 ? 0.699 1.500 -5.288 1.00 95.00 97 GLU A CA 1
ATOM 765 C C . GLU A 1 97 ? 1.677 1.765 -4.147 1.00 95.00 97 GLU A C 1
ATOM 767 O O . GLU A 1 97 ? 1.243 2.173 -3.077 1.00 95.00 97 GLU A O 1
ATOM 772 N N . LEU A 1 98 ? 2.985 1.621 -4.373 1.00 97.81 98 LEU A N 1
ATOM 773 C CA . LEU A 1 98 ? 4.008 1.964 -3.387 1.00 97.81 98 LEU A CA 1
ATOM 774 C C . LEU A 1 98 ? 3.896 3.423 -2.950 1.00 97.81 98 LEU A C 1
ATOM 776 O O . LEU A 1 98 ? 3.741 3.717 -1.764 1.00 97.81 98 LEU A O 1
ATOM 780 N N . THR A 1 99 ? 3.919 4.341 -3.912 1.00 97.56 99 THR A N 1
ATOM 781 C CA . THR A 1 99 ? 3.851 5.779 -3.627 1.00 97.56 99 THR A CA 1
ATOM 782 C C . THR A 1 99 ? 2.506 6.174 -3.012 1.00 97.56 99 THR A C 1
ATOM 784 O O . THR A 1 99 ? 2.474 6.956 -2.060 1.00 97.56 99 THR A O 1
ATOM 787 N N . ARG A 1 100 ? 1.395 5.580 -3.471 1.00 96.38 100 ARG A N 1
ATOM 788 C CA . ARG A 1 100 ? 0.060 5.745 -2.875 1.00 96.38 100 ARG A CA 1
ATOM 789 C C . ARG A 1 100 ? -0.009 5.237 -1.438 1.00 96.38 100 ARG A C 1
ATOM 791 O O . ARG A 1 100 ? -0.582 5.913 -0.586 1.00 96.38 100 ARG A O 1
ATOM 798 N N . PHE A 1 101 ? 0.557 4.067 -1.156 1.00 97.50 101 PHE A N 1
ATOM 799 C CA . PHE A 1 101 ? 0.572 3.469 0.176 1.00 97.50 101 PHE A CA 1
ATOM 800 C C . PHE A 1 101 ? 1.330 4.350 1.164 1.00 97.50 101 PHE A C 1
ATOM 802 O O . PHE A 1 101 ? 0.760 4.726 2.186 1.00 97.50 101 PHE A O 1
ATOM 809 N N . LEU A 1 102 ? 2.541 4.785 0.811 1.00 97.69 102 LEU A N 1
ATOM 810 C CA . LEU A 1 102 ? 3.327 5.717 1.625 1.00 97.69 102 LEU A CA 1
ATOM 811 C C . LEU A 1 102 ? 2.596 7.051 1.843 1.00 97.69 102 LEU A C 1
ATOM 813 O O . LEU A 1 102 ? 2.537 7.557 2.964 1.00 97.69 102 LEU A O 1
ATOM 817 N N . CYS A 1 103 ? 1.977 7.595 0.793 1.00 96.88 103 CYS A N 1
ATOM 818 C CA . CYS A 1 103 ? 1.184 8.820 0.865 1.00 96.88 103 CYS A CA 1
ATOM 819 C C . CYS A 1 103 ? 0.002 8.689 1.844 1.00 96.88 103 CYS A C 1
ATOM 821 O O . CYS A 1 103 ? -0.179 9.544 2.712 1.00 96.88 103 CYS A O 1
ATOM 823 N N . TYR A 1 104 ? -0.775 7.606 1.762 1.00 96.75 104 TYR A N 1
ATOM 824 C CA . TYR A 1 104 ? -1.898 7.369 2.673 1.00 96.75 104 TYR A CA 1
ATOM 825 C C . TYR A 1 104 ? -1.469 6.979 4.088 1.00 96.75 104 TYR A C 1
ATOM 827 O O . TYR A 1 104 ? -2.182 7.318 5.032 1.00 96.75 104 TYR A O 1
ATOM 835 N N . MET A 1 105 ? -0.310 6.344 4.272 1.00 96.25 105 MET A N 1
ATOM 836 C CA . MET A 1 105 ? 0.289 6.168 5.598 1.00 96.25 105 MET A CA 1
ATOM 837 C C . MET A 1 105 ? 0.579 7.523 6.247 1.00 96.25 105 MET A C 1
ATOM 839 O O . MET A 1 105 ? 0.113 7.780 7.356 1.00 96.25 105 MET A O 1
ATOM 843 N N . ALA A 1 106 ? 1.280 8.414 5.539 1.00 95.25 106 ALA A N 1
ATOM 844 C CA . ALA A 1 106 ? 1.592 9.752 6.037 1.00 95.25 106 ALA A CA 1
ATOM 845 C C . ALA A 1 106 ? 0.319 10.558 6.336 1.00 95.25 106 ALA A C 1
ATOM 847 O O . ALA A 1 106 ? 0.209 11.186 7.384 1.00 95.25 106 ALA A O 1
ATOM 848 N N . LEU A 1 107 ? -0.675 10.497 5.446 1.00 94.31 107 LEU A N 1
ATOM 849 C CA . LEU A 1 107 ? -1.947 11.191 5.636 1.00 94.31 107 LEU A CA 1
ATOM 850 C C . LEU A 1 107 ? -2.744 10.658 6.834 1.00 94.31 107 LEU A C 1
ATOM 852 O O . LEU A 1 107 ? -3.366 11.444 7.544 1.00 94.31 107 LEU A O 1
ATOM 856 N N . SER A 1 108 ? -2.723 9.343 7.066 1.00 94.94 108 SER A N 1
ATOM 857 C CA . SER A 1 108 ? -3.376 8.733 8.230 1.00 94.94 108 SER A CA 1
ATOM 858 C C . SER A 1 108 ? -2.718 9.201 9.526 1.00 94.94 108 SER A C 1
ATOM 860 O O . SER A 1 108 ? -3.409 9.678 10.420 1.00 94.94 108 SER A O 1
ATOM 862 N N . ALA A 1 109 ? -1.381 9.156 9.590 1.00 93.56 109 ALA A N 1
ATOM 863 C CA . ALA A 1 109 ? -0.635 9.612 10.762 1.00 93.56 109 ALA A CA 1
ATOM 864 C C . ALA A 1 109 ? -0.877 11.106 11.027 1.00 93.56 109 ALA A C 1
ATOM 866 O O . ALA A 1 109 ? -1.104 11.517 12.161 1.00 93.56 109 ALA A O 1
ATOM 867 N N . LEU A 1 110 ? -0.906 11.915 9.964 1.00 91.69 110 LEU A N 1
ATOM 868 C CA . LEU A 1 110 ? -1.172 13.345 10.060 1.00 91.69 110 LEU A CA 1
ATOM 869 C C . LEU A 1 110 ? -2.572 13.625 10.616 1.00 91.69 110 LEU A C 1
ATOM 871 O O . LEU A 1 110 ? -2.751 14.538 11.422 1.00 91.69 110 LEU A O 1
ATOM 875 N N . TRP A 1 111 ? -3.564 12.844 10.186 1.00 92.38 111 TRP A N 1
ATOM 876 C CA . TRP A 1 111 ? -4.931 12.997 10.662 1.00 92.38 111 TRP A CA 1
ATOM 877 C C . TRP A 1 111 ? -5.070 12.602 12.136 1.00 92.38 111 TRP A C 1
ATOM 879 O O . TRP A 1 111 ? -5.706 13.340 12.888 1.00 92.38 111 TRP A O 1
ATOM 889 N N . ASP A 1 112 ? -4.421 11.519 12.573 1.00 91.69 112 ASP A N 1
ATOM 890 C CA . ASP A 1 112 ? -4.388 11.116 13.986 1.00 91.69 112 ASP A CA 1
ATOM 891 C C . ASP A 1 112 ? -3.780 12.220 14.870 1.00 91.69 112 ASP A C 1
ATOM 893 O O . ASP A 1 112 ? -4.374 12.612 15.880 1.00 91.69 112 ASP A O 1
ATOM 897 N N . GLU A 1 113 ? -2.655 12.809 14.454 1.00 88.88 113 GLU A N 1
ATOM 898 C CA . GLU A 1 113 ? -2.014 13.919 15.172 1.00 88.88 113 GLU A CA 1
ATOM 899 C C . GLU A 1 113 ? -2.866 15.202 15.180 1.00 88.88 113 GLU A C 1
ATOM 901 O O . GLU A 1 113 ? -2.889 15.944 16.171 1.00 88.88 113 GLU A O 1
ATOM 906 N N . GLN A 1 114 ? -3.622 15.462 14.108 1.00 88.12 114 GLN A N 1
ATOM 907 C CA . GLN A 1 114 ? -4.588 16.561 14.067 1.00 88.12 114 GLN A CA 1
ATOM 908 C C . GLN A 1 114 ? -5.735 16.335 15.064 1.00 88.12 114 GLN A C 1
ATOM 910 O O . GLN A 1 114 ? -6.095 17.257 15.799 1.00 88.12 114 GLN A O 1
ATOM 915 N N . GLN A 1 115 ? -6.286 15.117 15.141 1.00 88.44 115 GLN A N 1
ATOM 916 C CA . GLN A 1 115 ? -7.345 14.779 16.102 1.00 88.44 115 GLN A CA 1
ATOM 917 C C . GLN A 1 115 ? -6.850 14.801 17.553 1.00 88.44 115 GLN A C 1
ATOM 919 O O . GLN A 1 115 ? -7.599 15.180 18.457 1.00 88.44 115 GLN A O 1
ATOM 924 N N . ALA A 1 116 ? -5.584 14.446 17.785 1.00 88.06 116 ALA A N 1
ATOM 925 C CA . ALA A 1 116 ? -4.941 14.556 19.092 1.00 88.06 116 ALA A CA 1
ATOM 926 C C . ALA A 1 116 ? -4.722 16.018 19.536 1.00 88.06 116 ALA A C 1
ATOM 928 O O . ALA A 1 116 ? -4.451 16.275 20.712 1.00 88.06 116 ALA A O 1
ATOM 929 N N . GLY A 1 117 ? -4.861 16.985 18.621 1.00 84.00 117 GLY A N 1
ATOM 930 C CA . GLY A 1 117 ? -4.566 18.396 18.868 1.00 84.00 117 GLY A CA 1
ATOM 931 C C . GLY A 1 117 ? -3.066 18.692 18.955 1.00 84.00 117 GLY A C 1
ATOM 932 O O . GLY A 1 117 ? -2.688 19.765 19.427 1.00 84.00 117 GLY A O 1
ATOM 933 N N . SER A 1 118 ? -2.222 17.751 18.520 1.00 78.62 118 SER A N 1
ATOM 934 C CA . SER A 1 118 ? -0.761 17.871 18.499 1.00 78.62 118 SER A CA 1
ATOM 935 C C . SER A 1 118 ? -0.280 18.850 17.431 1.00 78.62 118 SER A C 1
ATOM 937 O O . SER A 1 118 ? 0.751 19.502 17.599 1.00 78.62 118 SER A O 1
ATOM 939 N N . ILE A 1 119 ? -1.034 18.968 16.338 1.00 71.38 119 ILE A N 1
ATOM 940 C CA . ILE A 1 119 ? -0.722 19.856 15.221 1.00 71.38 119 ILE A CA 1
ATOM 941 C C . ILE A 1 119 ? -1.588 21.111 15.347 1.00 71.38 119 ILE A C 1
ATOM 943 O O . ILE A 1 119 ? -2.819 21.015 15.312 1.00 71.38 119 ILE A O 1
ATOM 947 N N . PRO A 1 120 ? -0.989 22.309 15.485 1.00 66.31 120 PRO A N 1
ATOM 948 C CA . PRO A 1 120 ? -1.737 23.550 15.346 1.00 66.31 120 PRO A CA 1
ATOM 949 C C . PRO A 1 120 ? -2.375 23.564 13.959 1.00 66.31 120 PRO A C 1
ATOM 951 O O . PRO A 1 120 ? -1.672 23.265 12.998 1.00 66.31 120 PRO A O 1
ATOM 954 N N . VAL A 1 121 ? -3.663 23.923 13.853 1.00 62.38 121 VAL A N 1
ATOM 955 C CA . VAL A 1 121 ? -4.380 24.058 12.568 1.00 62.38 121 VAL A CA 1
ATOM 956 C C . VAL A 1 121 ? -3.440 24.692 11.543 1.00 62.38 121 VAL A C 1
ATOM 958 O O . VAL A 1 121 ? -3.022 25.843 11.706 1.00 62.38 121 VAL A O 1
ATOM 961 N N . SER A 1 122 ? -3.012 23.880 10.572 1.00 56.38 122 SER A N 1
ATOM 962 C CA . SER A 1 122 ? -1.920 24.233 9.672 1.00 56.38 122 SER A CA 1
ATOM 963 C C . SER A 1 122 ? -2.263 25.526 8.941 1.00 56.38 122 SER A C 1
ATOM 965 O O . SER A 1 122 ? -3.369 25.703 8.440 1.00 56.38 122 SER A O 1
ATOM 967 N N . THR A 1 123 ? -1.296 26.437 8.834 1.00 53.56 123 THR A N 1
ATOM 968 C CA . THR A 1 123 ? -1.454 27.625 7.976 1.00 53.56 123 THR A CA 1
ATOM 969 C C . THR A 1 123 ? -1.383 27.276 6.489 1.00 53.56 123 THR A C 1
ATOM 971 O O . THR A 1 123 ? -1.769 28.095 5.654 1.00 53.56 123 THR A O 1
ATOM 974 N N . GLN A 1 124 ? -0.900 26.075 6.150 1.00 62.94 124 GLN A N 1
ATOM 975 C CA . GLN A 1 124 ? -0.879 25.565 4.786 1.00 62.94 124 GLN A CA 1
ATOM 976 C C . GLN A 1 124 ? -2.000 24.539 4.593 1.00 62.94 124 GLN A C 1
ATOM 978 O O . GLN A 1 124 ? -1.985 23.504 5.265 1.00 62.94 124 GLN A O 1
ATOM 983 N N . PRO A 1 125 ? -2.959 24.802 3.687 1.00 68.75 125 PRO A N 1
ATOM 984 C CA . PRO A 1 125 ? -4.016 23.854 3.384 1.00 68.75 125 PRO A CA 1
ATOM 985 C C . PRO A 1 125 ? -3.399 22.607 2.754 1.00 68.75 125 PRO A C 1
ATOM 987 O O . PRO A 1 125 ? -2.802 22.663 1.678 1.00 68.75 125 PRO A O 1
ATOM 990 N N . VAL A 1 126 ? -3.541 21.481 3.444 1.00 81.44 126 VAL A N 1
ATOM 991 C CA . VAL A 1 126 ? -3.129 20.176 2.945 1.00 81.44 126 VAL A CA 1
ATOM 992 C C . VAL A 1 126 ? -4.278 19.627 2.103 1.00 81.44 126 VAL A C 1
ATOM 994 O O . VAL A 1 126 ? -5.399 19.484 2.577 1.00 81.44 126 VAL A O 1
ATOM 997 N N . SER A 1 127 ? -4.026 19.355 0.824 1.00 84.44 127 SER A N 1
ATOM 998 C CA . SER A 1 127 ? -5.063 18.837 -0.077 1.00 84.44 127 SER A CA 1
ATOM 999 C C . SER A 1 127 ? -5.095 17.312 -0.063 1.00 84.44 127 SER A C 1
ATOM 1001 O O . SER A 1 127 ? -4.047 16.665 -0.036 1.00 84.44 127 SER A O 1
ATOM 1003 N N . LEU A 1 128 ? -6.299 16.737 -0.085 1.00 86.12 128 LEU A N 1
ATOM 1004 C CA . LEU A 1 128 ? -6.479 15.292 -0.196 1.00 86.12 128 LEU A CA 1
ATOM 1005 C C . LEU A 1 128 ? -6.162 14.826 -1.623 1.00 86.12 128 LEU A C 1
ATOM 1007 O O . LEU A 1 128 ? -6.602 15.484 -2.572 1.00 86.12 128 LEU A O 1
ATOM 1011 N N . PRO A 1 129 ? -5.496 13.671 -1.808 1.00 86.25 129 PRO A N 1
ATOM 1012 C CA . PRO A 1 129 ? -5.175 13.143 -3.123 1.00 86.25 129 PRO A CA 1
ATOM 1013 C C . PRO A 1 129 ? -6.378 12.324 -3.605 1.00 86.25 129 PRO A C 1
ATOM 1015 O O . PRO A 1 129 ? -6.319 11.104 -3.735 1.00 86.25 129 PRO A O 1
ATOM 1018 N N . VAL A 1 130 ? -7.523 12.997 -3.740 1.00 81.50 130 VAL A N 1
ATOM 1019 C CA . VAL A 1 130 ? -8.803 12.406 -4.140 1.00 81.50 130 VAL A CA 1
ATOM 1020 C C . VAL A 1 130 ? -9.406 13.314 -5.208 1.00 81.50 130 VAL A C 1
ATOM 1022 O O . VAL A 1 130 ? -9.997 14.347 -4.874 1.00 81.50 130 VAL A O 1
ATOM 1025 N N . PRO A 1 131 ? -9.241 12.980 -6.496 1.00 81.00 131 PRO A N 1
ATOM 1026 C CA . PRO A 1 131 ? -9.785 13.785 -7.564 1.00 81.00 131 PRO A CA 1
ATOM 1027 C C . PRO A 1 131 ? -11.310 13.748 -7.514 1.00 81.00 131 PRO A C 1
ATOM 1029 O O . PRO A 1 131 ? -11.933 12.782 -7.057 1.00 81.00 131 PRO A O 1
ATOM 1032 N N . SER A 1 132 ? -11.910 14.849 -7.951 1.00 74.94 132 SER A N 1
ATOM 1033 C CA . SER A 1 132 ? -13.344 14.898 -8.210 1.00 74.94 132 SER A CA 1
ATOM 1034 C C . SER A 1 132 ? -13.586 14.327 -9.602 1.00 74.94 132 SER A C 1
ATOM 1036 O O . SER A 1 132 ? -12.847 14.665 -10.518 1.00 74.94 132 SER A O 1
ATOM 1038 N N . ASP A 1 133 ? -14.600 13.478 -9.754 1.00 67.94 133 ASP A N 1
ATOM 1039 C CA . ASP A 1 133 ? -15.027 12.938 -11.049 1.00 67.94 133 ASP A CA 1
ATOM 1040 C C . ASP A 1 133 ? -15.696 14.040 -11.895 1.00 67.94 133 ASP A C 1
ATOM 1042 O O . ASP A 1 133 ? -16.920 14.129 -12.000 1.00 67.94 133 ASP A O 1
ATOM 1046 N N . ASP A 1 134 ? -14.889 14.964 -12.419 1.00 64.56 134 ASP A N 1
ATOM 1047 C CA . ASP A 1 134 ? -15.301 16.018 -13.350 1.00 64.56 134 ASP A CA 1
ATOM 1048 C C . ASP A 1 134 ? -15.152 15.590 -14.822 1.00 64.56 134 ASP A C 1
ATOM 1050 O O . ASP A 1 134 ? -15.315 16.402 -15.736 1.00 64.56 134 ASP A O 1
ATOM 1054 N N . GLY A 1 135 ? -14.898 14.298 -15.058 1.00 58.88 135 GLY A N 1
ATOM 1055 C CA . GLY A 1 135 ? -14.682 13.718 -16.380 1.00 58.88 135 GLY A CA 1
ATOM 1056 C C . GLY A 1 135 ? -13.266 13.908 -16.926 1.00 58.88 135 GLY A C 1
ATOM 1057 O O . GLY A 1 135 ? -13.002 13.461 -18.042 1.00 58.88 135 GLY A O 1
ATOM 1058 N N . MET A 1 136 ? -12.355 14.536 -16.173 1.00 58.09 136 MET A N 1
ATOM 1059 C CA . MET A 1 136 ? -10.930 14.550 -16.491 1.00 58.09 136 MET A CA 1
ATOM 1060 C C . MET A 1 136 ? -10.224 13.448 -15.698 1.00 58.09 136 MET A C 1
ATOM 1062 O O . MET A 1 136 ? -10.346 13.364 -14.478 1.00 58.09 136 MET A O 1
ATOM 1066 N N . GLU A 1 137 ? -9.457 12.601 -16.383 1.00 63.03 137 GLU A N 1
ATOM 1067 C CA . GLU A 1 137 ? -8.576 11.632 -15.730 1.00 63.03 137 GLU A CA 1
ATOM 1068 C C . GLU A 1 137 ? -7.442 12.401 -15.031 1.00 63.03 137 GLU A C 1
ATOM 1070 O O . GLU A 1 137 ? -6.441 12.788 -15.639 1.00 63.03 137 GLU A O 1
ATOM 1075 N N . ILE A 1 138 ? -7.640 12.725 -13.752 1.00 67.75 138 ILE A N 1
ATOM 1076 C CA . ILE A 1 138 ? -6.632 13.415 -12.950 1.00 67.75 138 ILE A CA 1
ATOM 1077 C C . ILE A 1 138 ? -5.636 12.370 -12.462 1.00 67.75 138 ILE A C 1
ATOM 1079 O O . ILE A 1 138 ? -5.904 11.598 -11.540 1.00 67.75 138 ILE A O 1
ATOM 1083 N N . ILE A 1 139 ? -4.459 12.374 -13.078 1.00 80.62 139 ILE A N 1
ATOM 1084 C CA . ILE A 1 139 ? -3.316 11.595 -12.615 1.00 80.62 139 ILE A CA 1
ATOM 1085 C C . ILE A 1 139 ? -2.777 12.260 -11.348 1.00 80.62 139 ILE A C 1
ATOM 1087 O O . ILE A 1 139 ? -2.325 13.403 -11.370 1.00 80.62 139 ILE A O 1
ATOM 1091 N N . ILE A 1 140 ? -2.858 11.535 -10.235 1.00 88.62 140 ILE A N 1
ATOM 1092 C CA . ILE A 1 140 ? -2.409 12.004 -8.923 1.00 88.62 140 ILE A CA 1
ATOM 1093 C C . ILE A 1 140 ? -0.918 11.726 -8.773 1.00 88.62 140 ILE A C 1
ATOM 1095 O O . ILE A 1 140 ? -0.479 10.586 -8.951 1.00 88.62 140 ILE A O 1
ATOM 1099 N N . ASP A 1 141 ? -0.163 12.746 -8.383 1.00 91.94 141 ASP A N 1
ATOM 1100 C CA . ASP A 1 141 ? 1.233 12.618 -7.978 1.00 91.94 141 ASP A CA 1
ATOM 1101 C C . ASP A 1 141 ? 1.318 12.372 -6.464 1.00 91.94 141 ASP A C 1
ATOM 1103 O O . ASP A 1 141 ? 1.289 13.299 -5.649 1.00 91.94 141 ASP A O 1
ATOM 1107 N N . TYR A 1 142 ? 1.374 11.099 -6.076 1.00 94.75 142 TYR A N 1
ATOM 1108 C CA . TYR A 1 142 ? 1.396 10.710 -4.667 1.00 94.75 142 TYR A CA 1
ATOM 1109 C C . TYR A 1 142 ? 2.690 11.115 -3.953 1.00 94.75 142 TYR A C 1
ATOM 1111 O O . TYR A 1 142 ? 2.641 11.389 -2.756 1.00 94.75 142 TYR A O 1
ATOM 1119 N N . LEU A 1 143 ? 3.824 11.205 -4.657 1.00 94.69 143 LEU A N 1
ATOM 1120 C CA . LEU A 1 143 ? 5.095 11.639 -4.065 1.00 94.69 143 LEU A CA 1
ATOM 1121 C C . LEU A 1 143 ? 5.072 13.125 -3.722 1.00 94.69 143 LEU A C 1
ATOM 1123 O O . LEU A 1 143 ? 5.526 13.519 -2.646 1.00 94.69 143 LEU A O 1
ATOM 1127 N N . TYR A 1 144 ? 4.478 13.944 -4.590 1.00 93.12 144 TYR A N 1
ATOM 1128 C CA . TYR A 1 144 ? 4.253 15.356 -4.300 1.00 93.12 144 TYR A CA 1
ATOM 1129 C C . TYR A 1 144 ? 3.414 15.549 -3.027 1.00 93.12 144 TYR A C 1
ATOM 1131 O O . TYR A 1 144 ? 3.792 16.323 -2.144 1.00 93.12 144 TYR A O 1
ATOM 1139 N N . HIS A 1 145 ? 2.304 14.814 -2.895 1.00 94.06 145 HIS A N 1
ATOM 1140 C CA . HIS A 1 145 ? 1.466 14.859 -1.692 1.00 94.06 145 HIS A CA 1
ATOM 1141 C C . HIS A 1 145 ? 2.178 14.294 -0.457 1.00 94.06 145 HIS A C 1
ATOM 1143 O O . HIS A 1 145 ? 2.092 14.891 0.614 1.00 94.06 145 HIS A O 1
ATOM 1149 N N . LEU A 1 146 ? 2.931 13.200 -0.601 1.00 95.81 146 LEU A N 1
ATOM 1150 C CA . LEU A 1 146 ? 3.735 12.629 0.479 1.00 95.81 146 LEU A CA 1
ATOM 1151 C C . LEU A 1 146 ? 4.715 13.661 1.054 1.00 95.81 146 LEU A C 1
ATOM 1153 O O . LEU A 1 146 ? 4.796 13.796 2.271 1.00 95.81 146 LEU A O 1
ATOM 1157 N N . GLY A 1 147 ? 5.388 14.442 0.204 1.00 94.31 147 GLY A N 1
ATOM 1158 C CA . GLY A 1 147 ? 6.270 15.524 0.650 1.00 94.31 147 GLY A CA 1
ATOM 1159 C C . GLY A 1 147 ? 5.548 16.600 1.472 1.00 94.31 147 GLY A C 1
ATOM 1160 O O . GLY A 1 147 ? 6.084 17.073 2.473 1.00 94.31 147 GLY A O 1
ATOM 1161 N N . GLN A 1 148 ? 4.312 16.958 1.102 1.00 92.50 148 GLN A N 1
ATOM 1162 C CA . GLN A 1 148 ? 3.499 17.898 1.887 1.00 92.50 148 GLN A CA 1
ATOM 1163 C C . GLN A 1 148 ? 3.115 17.320 3.251 1.00 92.50 148 GLN A C 1
ATOM 1165 O O . GLN A 1 148 ? 3.194 18.017 4.262 1.00 92.50 148 GLN A O 1
ATOM 1170 N N . TYR A 1 149 ? 2.691 16.055 3.280 1.00 92.50 149 TYR A N 1
ATOM 1171 C CA . TYR A 1 149 ? 2.238 15.403 4.507 1.00 92.50 149 TYR A CA 1
ATOM 1172 C C . TYR A 1 149 ? 3.403 15.164 5.464 1.00 92.50 149 TYR A C 1
ATOM 1174 O O . TYR A 1 149 ? 3.271 15.425 6.655 1.00 92.50 149 TYR A O 1
ATOM 1182 N N . HIS A 1 150 ? 4.564 14.761 4.942 1.00 92.88 150 HIS A N 1
ATOM 1183 C CA . HIS A 1 150 ? 5.793 14.627 5.719 1.00 92.88 150 HIS A CA 1
ATOM 1184 C C . HIS A 1 150 ? 6.223 15.959 6.335 1.00 92.88 150 HIS A C 1
ATOM 1186 O O . HIS A 1 150 ? 6.441 16.024 7.539 1.00 92.88 150 HIS A O 1
ATOM 1192 N N . ALA A 1 151 ? 6.242 17.048 5.561 1.00 90.88 151 ALA A N 1
ATOM 1193 C CA . ALA A 1 151 ? 6.587 18.367 6.092 1.00 90.88 151 ALA A CA 1
ATOM 1194 C C . ALA A 1 151 ? 5.652 18.817 7.233 1.00 90.88 151 ALA A C 1
ATOM 1196 O O . ALA A 1 151 ? 6.097 19.477 8.173 1.00 90.88 151 ALA A O 1
ATOM 1197 N N . ALA A 1 152 ? 4.367 18.454 7.166 1.00 88.75 152 ALA A N 1
ATOM 1198 C CA . ALA A 1 152 ? 3.408 18.711 8.237 1.00 88.75 152 ALA A CA 1
ATOM 1199 C C . ALA A 1 152 ? 3.616 17.790 9.456 1.00 88.75 152 ALA A C 1
ATOM 1201 O O . ALA A 1 152 ? 3.487 18.253 10.588 1.00 88.75 152 ALA A O 1
ATOM 1202 N N . LEU A 1 153 ? 3.985 16.523 9.237 1.00 88.19 153 LEU A N 1
ATOM 1203 C CA . LEU A 1 153 ? 4.311 15.560 10.295 1.00 88.19 153 LEU A CA 1
ATOM 1204 C C . LEU A 1 153 ? 5.579 15.931 11.068 1.00 88.19 153 LEU A C 1
ATOM 1206 O O . LEU A 1 153 ? 5.564 15.856 12.284 1.00 88.19 153 LEU A O 1
ATOM 1210 N N . VAL A 1 154 ? 6.631 16.421 10.405 1.00 88.69 154 VAL A N 1
ATOM 1211 C CA . VAL A 1 154 ? 7.866 16.905 11.067 1.00 88.69 154 VAL A CA 1
ATOM 1212 C C . VAL A 1 154 ? 7.575 18.059 12.041 1.00 88.69 154 VAL A C 1
ATOM 1214 O O . VAL A 1 154 ? 8.297 18.291 13.010 1.00 88.69 154 VAL A O 1
ATOM 1217 N N . ALA A 1 155 ? 6.512 18.827 11.784 1.00 83.25 155 ALA A N 1
ATOM 1218 C CA . ALA A 1 155 ? 6.058 19.883 12.684 1.00 83.25 155 ALA A CA 1
ATOM 1219 C C . ALA A 1 155 ? 5.204 19.356 13.855 1.00 83.25 155 ALA A C 1
ATOM 1221 O O . ALA A 1 155 ? 4.929 20.112 14.793 1.00 83.25 155 ALA A O 1
ATOM 1222 N N . ALA A 1 156 ? 4.778 18.094 13.804 1.00 80.62 156 ALA A N 1
ATOM 1223 C CA . ALA A 1 156 ? 4.023 17.419 14.845 1.00 80.62 156 ALA A CA 1
ATOM 1224 C C . ALA A 1 156 ? 4.976 16.759 15.860 1.00 80.62 156 ALA A C 1
ATOM 1226 O O . ALA A 1 156 ? 6.008 16.215 15.488 1.00 80.62 156 ALA A O 1
ATOM 1227 N N . PRO A 1 157 ? 4.654 16.769 17.162 1.00 70.25 157 PRO A N 1
ATOM 1228 C CA . PRO A 1 157 ? 5.450 16.081 18.179 1.00 70.25 157 PRO A CA 1
ATOM 1229 C C . PRO A 1 157 ? 5.277 14.550 18.187 1.00 70.25 157 PRO A C 1
ATOM 1231 O O . PRO A 1 157 ? 5.950 13.885 18.977 1.00 70.25 157 PRO A O 1
ATOM 1234 N N . GLY A 1 158 ? 4.347 14.000 17.401 1.00 72.00 158 GLY A N 1
ATOM 1235 C CA . GLY A 1 158 ? 4.005 12.583 17.412 1.00 72.00 158 GLY A CA 1
ATOM 1236 C C . GLY A 1 158 ? 4.547 11.825 16.204 1.00 72.00 158 GLY A C 1
ATOM 1237 O O . GLY A 1 158 ? 4.324 12.213 15.062 1.00 72.00 158 GLY A O 1
ATOM 1238 N N . ASP A 1 159 ? 5.219 10.709 16.486 1.00 77.69 159 ASP A N 1
ATOM 1239 C CA . ASP A 1 159 ? 5.575 9.687 15.503 1.00 77.69 159 ASP A CA 1
ATOM 1240 C C . ASP A 1 159 ? 5.085 8.319 16.017 1.00 77.69 159 ASP A C 1
ATOM 1242 O O . ASP A 1 159 ? 5.832 7.593 16.685 1.00 77.69 159 ASP A O 1
ATOM 1246 N N . PRO A 1 160 ? 3.799 7.979 15.803 1.00 65.56 160 PRO A N 1
ATOM 1247 C CA . PRO A 1 160 ? 3.144 6.885 16.517 1.00 65.56 160 PRO A CA 1
ATOM 1248 C C . PRO A 1 160 ? 3.787 5.516 16.265 1.00 65.56 160 PRO A C 1
ATOM 1250 O O . PRO A 1 160 ? 3.719 4.651 17.143 1.00 65.56 160 PRO A O 1
ATOM 1253 N N . ILE A 1 161 ? 4.429 5.316 15.104 1.00 85.19 161 ILE A N 1
ATOM 1254 C CA . ILE A 1 161 ? 5.080 4.045 14.748 1.00 85.19 161 ILE A CA 1
ATOM 1255 C C . ILE A 1 161 ? 6.487 4.191 14.144 1.00 85.19 161 ILE A C 1
ATOM 1257 O O . ILE A 1 161 ? 6.985 3.232 13.555 1.00 85.19 161 ILE A O 1
ATOM 1261 N N . GLY A 1 162 ? 7.148 5.341 14.293 1.00 86.69 162 GLY A N 1
ATOM 1262 C CA . GLY A 1 162 ? 8.504 5.549 13.766 1.00 86.69 162 GLY A CA 1
ATOM 1263 C C . GLY A 1 162 ? 8.561 5.895 12.270 1.00 86.69 162 GLY A C 1
ATOM 1264 O O . GLY A 1 162 ? 9.589 5.672 11.639 1.00 86.69 162 GLY A O 1
ATOM 1265 N N . LEU A 1 163 ? 7.458 6.355 11.668 1.00 87.38 163 LEU A N 1
ATOM 1266 C CA . LEU A 1 163 ? 7.370 6.607 10.226 1.00 87.38 163 LEU A CA 1
ATOM 1267 C C . LEU A 1 163 ? 8.114 7.854 9.782 1.00 87.38 163 LEU A C 1
ATOM 1269 O O . LEU A 1 163 ? 8.541 7.898 8.632 1.00 87.38 163 LEU A O 1
ATOM 1273 N N . GLU A 1 164 ? 8.220 8.880 10.624 1.00 90.94 164 GLU A N 1
ATOM 1274 C CA . GLU A 1 164 ? 8.689 10.199 10.185 1.00 90.94 164 GLU A CA 1
ATOM 1275 C C . GLU A 1 164 ? 10.092 10.116 9.573 1.00 90.94 164 GLU A C 1
ATOM 1277 O O . GLU A 1 164 ? 10.335 10.651 8.486 1.00 90.94 164 GLU A O 1
ATOM 1282 N N . VAL A 1 165 ? 10.991 9.396 10.251 1.00 92.06 165 VAL A N 1
ATOM 1283 C CA . VAL A 1 165 ? 12.379 9.195 9.818 1.00 92.06 165 VAL A CA 1
ATOM 1284 C C . VAL A 1 165 ? 12.417 8.422 8.504 1.00 92.06 165 VAL A C 1
ATOM 1286 O O . VAL A 1 165 ? 13.009 8.890 7.537 1.00 92.06 165 VAL A O 1
ATOM 1289 N N . HIS A 1 166 ? 11.713 7.290 8.433 1.00 95.00 166 HIS A N 1
ATOM 1290 C CA . HIS A 1 166 ? 11.699 6.441 7.243 1.00 95.00 166 HIS A CA 1
ATOM 1291 C C . HIS A 1 166 ? 11.109 7.140 6.012 1.00 95.00 166 HIS A C 1
ATOM 1293 O O . HIS A 1 166 ? 11.662 7.049 4.917 1.00 95.00 166 HIS A O 1
ATOM 1299 N N . LEU A 1 167 ? 10.010 7.882 6.183 1.00 95.62 167 LEU A N 1
ATOM 1300 C CA . LEU A 1 167 ? 9.415 8.674 5.106 1.00 95.62 167 LEU A CA 1
ATOM 1301 C C . LEU A 1 167 ? 10.339 9.817 4.672 1.00 95.62 167 LEU A C 1
ATOM 1303 O O . LEU A 1 167 ? 10.413 10.120 3.481 1.00 95.62 167 LEU A O 1
ATOM 1307 N N . GLY A 1 168 ? 11.049 10.437 5.618 1.00 95.56 168 GLY A N 1
ATOM 1308 C CA . GLY A 1 168 ? 12.036 11.475 5.338 1.00 95.56 168 GLY A CA 1
ATOM 1309 C C . GLY A 1 168 ? 13.216 10.952 4.523 1.00 95.56 168 GLY A C 1
ATOM 1310 O O . GLY A 1 168 ? 13.578 11.566 3.521 1.00 95.56 168 GLY A O 1
ATOM 1311 N N . ASP A 1 169 ? 13.777 9.807 4.908 1.00 96.44 169 ASP A N 1
ATOM 1312 C CA . ASP A 1 169 ? 14.881 9.159 4.193 1.00 96.44 169 ASP A CA 1
ATOM 1313 C C . ASP A 1 169 ? 14.464 8.772 2.766 1.00 96.44 169 ASP A C 1
ATOM 1315 O O . ASP A 1 169 ? 15.124 9.169 1.802 1.00 96.44 169 ASP A O 1
ATOM 1319 N N . PHE A 1 170 ? 13.297 8.138 2.614 1.00 97.44 170 PHE A N 1
ATOM 1320 C CA . PHE A 1 170 ? 12.725 7.794 1.310 1.00 97.44 170 PHE A CA 1
ATOM 1321 C C . PHE A 1 170 ? 12.508 9.029 0.411 1.00 97.44 170 PHE A C 1
ATOM 1323 O O . PHE A 1 170 ? 12.841 9.025 -0.780 1.00 97.44 170 PHE A O 1
ATOM 1330 N N . LEU A 1 171 ? 11.966 10.123 0.961 1.00 97.12 171 LEU A N 1
ATOM 1331 C CA . LEU A 1 171 ? 11.775 11.377 0.222 1.00 97.12 171 LEU A CA 1
ATOM 1332 C C . LEU A 1 171 ? 13.107 12.028 -0.162 1.00 97.12 171 LEU A C 1
ATOM 1334 O O . LEU A 1 171 ? 13.236 12.537 -1.277 1.00 97.12 171 LEU A O 1
ATOM 1338 N N . ASN A 1 172 ? 14.098 11.999 0.730 1.00 97.00 172 ASN A N 1
ATOM 1339 C CA . ASN A 1 172 ? 15.429 12.524 0.453 1.00 97.00 172 ASN A CA 1
ATOM 1340 C C . ASN A 1 172 ? 16.066 11.779 -0.722 1.00 97.00 172 ASN A C 1
ATOM 1342 O O . ASN A 1 172 ? 16.486 12.440 -1.672 1.00 97.00 172 ASN A O 1
ATOM 1346 N N . ALA A 1 173 ? 16.050 10.441 -0.707 1.00 96.06 173 ALA A N 1
ATOM 1347 C CA . ALA A 1 173 ? 16.517 9.612 -1.817 1.00 96.06 173 ALA A CA 1
ATOM 1348 C C . ALA A 1 173 ? 15.746 9.904 -3.116 1.00 96.06 173 ALA A C 1
ATOM 1350 O O . ALA A 1 173 ? 16.340 10.023 -4.189 1.00 96.06 173 ALA A O 1
ATOM 1351 N N . THR A 1 174 ? 14.430 10.124 -3.025 1.00 93.50 174 THR A N 1
ATOM 1352 C CA . THR A 1 174 ? 13.585 10.472 -4.178 1.00 93.50 174 THR A CA 1
ATOM 1353 C C . THR A 1 174 ? 13.963 11.813 -4.814 1.00 93.50 174 THR A C 1
ATOM 1355 O O . THR A 1 174 ? 13.955 11.954 -6.038 1.00 93.50 174 THR A O 1
ATOM 1358 N N . ILE A 1 175 ? 14.302 12.815 -4.002 1.00 91.38 175 ILE A N 1
ATOM 1359 C CA . ILE A 1 175 ? 14.647 14.163 -4.474 1.00 91.38 175 ILE A CA 1
ATOM 1360 C C . ILE A 1 175 ? 16.097 14.233 -4.976 1.00 91.38 175 ILE A C 1
ATOM 1362 O O . ILE A 1 175 ? 16.391 15.057 -5.847 1.00 91.38 175 ILE A O 1
ATOM 1366 N N . SER A 1 176 ? 16.992 13.394 -4.449 1.00 92.12 176 SER A N 1
ATOM 1367 C CA . SER A 1 176 ? 18.403 13.349 -4.836 1.00 92.12 176 SER A CA 1
ATOM 1368 C C . SER A 1 176 ? 18.679 12.279 -5.898 1.00 92.12 176 SER A C 1
ATOM 1370 O O . SER A 1 176 ? 18.852 12.600 -7.072 1.00 92.12 176 SER A O 1
ATOM 1372 N N . GLU A 1 177 ? 18.738 11.015 -5.497 1.00 91.88 177 GLU A N 1
ATOM 1373 C CA . GLU A 1 177 ? 19.275 9.902 -6.280 1.00 91.88 177 GLU A CA 1
ATOM 1374 C C . GLU A 1 177 ? 18.258 9.342 -7.278 1.00 91.88 177 GLU A C 1
ATOM 1376 O O . GLU A 1 177 ? 18.619 9.014 -8.410 1.00 91.88 177 GLU A O 1
ATOM 1381 N N . LEU A 1 178 ? 16.976 9.303 -6.904 1.00 93.88 178 LEU A N 1
ATOM 1382 C CA . LEU A 1 178 ? 15.911 8.716 -7.723 1.00 93.88 178 LEU A CA 1
ATOM 1383 C C . LEU A 1 178 ? 15.105 9.748 -8.520 1.00 93.88 178 LEU A C 1
ATOM 1385 O O . LEU A 1 178 ? 14.130 9.377 -9.170 1.00 93.88 178 LEU A O 1
ATOM 1389 N N . GLN A 1 179 ? 15.499 11.026 -8.538 1.00 93.81 179 GLN A N 1
ATOM 1390 C CA . GLN A 1 179 ? 14.701 12.096 -9.157 1.00 93.81 179 GLN A CA 1
ATOM 1391 C C . GLN A 1 179 ? 14.386 11.833 -10.639 1.00 93.81 179 GLN A C 1
ATOM 1393 O O . GLN A 1 179 ? 13.262 12.061 -11.097 1.00 93.81 179 GLN A O 1
ATOM 1398 N N . ASP A 1 180 ? 15.369 11.357 -11.403 1.00 91.25 180 ASP A N 1
ATOM 1399 C CA . ASP A 1 180 ? 15.173 11.031 -12.818 1.00 91.25 180 ASP A CA 1
ATOM 1400 C C . ASP A 1 180 ? 14.352 9.747 -13.004 1.00 91.25 180 ASP A C 1
ATOM 1402 O O . ASP A 1 180 ? 13.579 9.649 -13.959 1.00 91.25 180 ASP A O 1
ATOM 1406 N N . GLY A 1 181 ? 14.468 8.796 -12.070 1.00 93.75 181 GLY A N 1
ATOM 1407 C CA . GLY A 1 181 ? 13.635 7.597 -12.018 1.00 93.75 181 GLY A CA 1
ATOM 1408 C C . GLY A 1 181 ? 12.166 7.929 -11.744 1.00 93.75 181 GLY A C 1
ATOM 1409 O O . GLY A 1 181 ? 11.291 7.487 -12.481 1.00 93.75 181 GLY A O 1
ATOM 1410 N N . TYR A 1 182 ? 11.898 8.794 -10.764 1.00 94.62 182 TYR A N 1
ATOM 1411 C CA . TYR A 1 182 ? 10.570 9.341 -10.471 1.00 94.62 182 TYR A CA 1
ATOM 1412 C C . TYR A 1 182 ? 9.934 9.966 -11.720 1.00 94.62 182 TYR A C 1
ATOM 1414 O O . TYR A 1 182 ? 8.843 9.570 -12.128 1.00 94.62 182 TYR A O 1
ATOM 1422 N N . ARG A 1 183 ? 10.640 10.890 -12.389 1.00 92.25 183 ARG A N 1
ATOM 1423 C CA . ARG A 1 183 ? 10.136 11.536 -13.615 1.00 92.25 183 ARG A CA 1
ATOM 1424 C C . ARG A 1 183 ? 9.814 10.520 -14.705 1.00 92.25 183 ARG A C 1
ATOM 1426 O O . ARG A 1 183 ? 8.796 10.645 -15.378 1.00 92.25 183 ARG A O 1
ATOM 1433 N N . PHE A 1 184 ? 10.675 9.519 -14.874 1.00 92.88 184 PHE A N 1
ATOM 1434 C CA . PHE A 1 184 ? 10.466 8.449 -15.841 1.00 92.88 184 PHE A CA 1
ATOM 1435 C C . PHE A 1 184 ? 9.214 7.617 -15.527 1.00 92.88 184 PHE A C 1
ATOM 1437 O O . PHE A 1 184 ? 8.426 7.348 -16.433 1.00 92.88 184 PHE A O 1
ATOM 1444 N N . MET A 1 185 ? 8.994 7.252 -14.262 1.00 94.62 185 MET A N 1
ATOM 1445 C CA . MET A 1 185 ? 7.821 6.473 -13.855 1.00 94.62 185 MET A CA 1
ATOM 1446 C C . MET A 1 185 ? 6.516 7.269 -13.985 1.00 94.62 185 MET A C 1
ATOM 1448 O O . MET A 1 185 ? 5.522 6.716 -14.458 1.00 94.62 185 MET A O 1
ATOM 1452 N N . GLU A 1 186 ? 6.511 8.567 -13.661 1.00 92.00 186 GLU A N 1
ATOM 1453 C CA . GLU A 1 186 ? 5.335 9.423 -13.882 1.00 92.00 186 GLU A CA 1
ATOM 1454 C C . GLU A 1 186 ? 5.031 9.624 -15.377 1.00 92.00 186 GLU A C 1
ATOM 1456 O O . GLU A 1 186 ? 3.865 9.598 -15.775 1.00 92.00 186 GLU A O 1
ATOM 1461 N N . GLU A 1 187 ? 6.050 9.762 -16.234 1.00 90.06 187 GLU A N 1
ATOM 1462 C CA . GLU A 1 187 ? 5.857 9.795 -17.693 1.00 90.06 187 GLU A CA 1
ATOM 1463 C C . GLU A 1 187 ? 5.270 8.475 -18.220 1.00 90.06 187 GLU A C 1
ATOM 1465 O O . GLU A 1 187 ? 4.341 8.492 -19.032 1.00 90.06 187 GLU A O 1
ATOM 1470 N N . LEU A 1 188 ? 5.765 7.326 -17.743 1.00 91.31 188 LEU A N 1
ATOM 1471 C CA . LEU A 1 188 ? 5.229 6.016 -18.121 1.00 91.31 188 LEU A CA 1
ATOM 1472 C C . LEU A 1 188 ? 3.776 5.841 -17.685 1.00 91.31 188 LEU A C 1
ATOM 1474 O O . LEU A 1 188 ? 2.951 5.380 -18.472 1.00 91.31 188 LEU A O 1
ATOM 1478 N N . LYS A 1 189 ? 3.449 6.239 -16.457 1.00 89.94 189 LYS A N 1
ATOM 1479 C CA . LYS A 1 189 ? 2.083 6.217 -15.925 1.00 89.94 189 LYS A CA 1
ATOM 1480 C C . LYS A 1 189 ? 1.122 7.020 -16.799 1.00 89.94 189 LYS A C 1
ATOM 1482 O O . LYS A 1 189 ? 0.049 6.527 -17.132 1.00 89.94 189 LYS A O 1
ATOM 1487 N N . GLN A 1 190 ? 1.532 8.207 -17.243 1.00 86.31 190 GLN A N 1
ATOM 1488 C CA . GLN A 1 190 ? 0.751 9.029 -18.175 1.00 86.31 190 GLN A CA 1
ATOM 1489 C C . GLN A 1 190 ? 0.608 8.397 -19.567 1.00 86.31 190 GLN A C 1
ATOM 1491 O O . GLN A 1 190 ? -0.422 8.571 -20.220 1.00 86.31 190 GLN A O 1
ATOM 1496 N N . ALA A 1 191 ? 1.632 7.683 -20.038 1.00 86.81 191 ALA A N 1
ATOM 1497 C CA . ALA A 1 191 ? 1.628 7.045 -21.352 1.00 86.81 191 ALA A CA 1
ATOM 1498 C C . ALA A 1 191 ? 0.815 5.740 -21.400 1.00 86.81 191 ALA A C 1
ATOM 1500 O O . ALA A 1 191 ? 0.357 5.358 -22.472 1.00 86.81 191 ALA A O 1
ATOM 1501 N N . ILE A 1 192 ? 0.652 5.054 -20.265 1.00 84.81 192 ILE A N 1
ATOM 1502 C CA . ILE A 1 192 ? 0.002 3.738 -20.164 1.00 84.81 192 ILE A CA 1
ATOM 1503 C C . ILE A 1 192 ? -1.500 3.815 -19.863 1.00 84.81 192 ILE A C 1
ATOM 1505 O O . ILE A 1 192 ? -2.159 2.793 -20.037 1.00 84.81 192 ILE A O 1
ATOM 1509 N N . GLY A 1 193 ? -2.013 4.977 -19.432 1.00 72.12 193 GLY A N 1
ATOM 1510 C CA . GLY A 1 193 ? -3.368 5.178 -18.885 1.00 72.12 193 GLY A CA 1
ATOM 1511 C C . GLY A 1 193 ? -4.525 4.507 -19.643 1.00 72.12 193 GLY A C 1
ATOM 1512 O O . GLY A 1 193 ? -4.381 4.068 -20.782 1.00 72.12 193 GLY A O 1
ATOM 1513 N N . ASP A 1 194 ? -5.707 4.451 -19.031 1.00 60.38 194 ASP A N 1
ATOM 1514 C CA . ASP A 1 194 ? -6.813 3.586 -19.487 1.00 60.38 194 ASP A CA 1
ATOM 1515 C C . ASP A 1 194 ? -7.488 4.035 -20.813 1.00 60.38 194 ASP A C 1
ATOM 1517 O O . ASP A 1 194 ? -8.393 3.365 -21.321 1.00 60.38 194 ASP A O 1
ATOM 1521 N N . ASP A 1 195 ? -7.043 5.146 -21.407 1.00 61.16 195 ASP A N 1
ATOM 1522 C CA . ASP A 1 195 ? -7.513 5.690 -22.687 1.00 61.16 195 ASP A CA 1
ATOM 1523 C C . ASP A 1 195 ? -7.064 4.832 -23.903 1.00 61.16 195 ASP A C 1
ATOM 1525 O O . ASP A 1 195 ? -5.884 4.491 -24.033 1.00 61.16 195 ASP A O 1
ATOM 1529 N N . PRO A 1 196 ? -7.960 4.498 -24.855 1.00 51.41 196 PRO A N 1
ATOM 1530 C CA . PRO A 1 196 ? -7.598 3.933 -26.160 1.00 51.41 196 PRO A CA 1
ATOM 1531 C C . PRO A 1 196 ? -6.450 4.654 -26.893 1.00 51.41 196 PRO A C 1
ATOM 1533 O O . PRO A 1 196 ? -5.662 3.999 -27.582 1.00 51.41 196 PRO A O 1
ATOM 1536 N N . ASP A 1 197 ? -6.315 5.975 -26.729 1.00 60.19 197 ASP A N 1
ATOM 1537 C CA . ASP A 1 197 ? -5.234 6.767 -27.332 1.00 60.19 197 ASP A CA 1
ATOM 1538 C C . ASP A 1 197 ? -3.862 6.543 -26.654 1.00 60.19 197 ASP A C 1
ATOM 1540 O O . ASP A 1 197 ? -2.818 6.902 -27.215 1.00 60.19 197 ASP A O 1
ATOM 1544 N N . SER A 1 198 ? -3.820 5.889 -25.488 1.00 66.00 198 SER A N 1
ATOM 1545 C CA . SER A 1 198 ? -2.591 5.588 -24.740 1.00 66.00 198 SER A CA 1
ATOM 1546 C C . SER A 1 198 ? -1.635 4.662 -25.490 1.00 66.00 198 SER A C 1
ATOM 1548 O O . SER A 1 198 ? -0.421 4.789 -25.350 1.00 66.00 198 SER A O 1
ATOM 1550 N N . GLN A 1 199 ? -2.129 3.782 -26.369 1.00 71.00 199 GLN A N 1
ATOM 1551 C CA . GLN A 1 199 ? -1.239 2.941 -27.186 1.00 71.00 199 GLN A CA 1
ATOM 1552 C C . GLN A 1 199 ? -0.346 3.776 -28.113 1.00 71.00 199 GLN A C 1
ATOM 1554 O O . GLN A 1 199 ? 0.837 3.467 -28.279 1.00 71.00 199 GLN A O 1
ATOM 1559 N N . SER A 1 200 ? -0.888 4.862 -28.670 1.00 77.38 200 SER A N 1
ATOM 1560 C CA . SER A 1 200 ? -0.120 5.792 -29.502 1.00 77.38 200 SER A CA 1
ATOM 1561 C C . SER A 1 200 ? 0.922 6.540 -28.665 1.00 77.38 200 SER A C 1
ATOM 1563 O O . SER A 1 200 ? 2.074 6.656 -29.080 1.00 77.38 200 SER A O 1
ATOM 1565 N N . ARG A 1 201 ? 0.555 6.963 -27.447 1.00 81.69 201 ARG A N 1
ATOM 1566 C CA . ARG A 1 201 ? 1.460 7.664 -26.517 1.00 81.69 201 ARG A CA 1
ATOM 1567 C C . ARG A 1 201 ? 2.617 6.789 -26.050 1.00 81.69 201 ARG A C 1
ATOM 1569 O O . ARG A 1 201 ? 3.762 7.237 -26.047 1.00 81.69 201 ARG A O 1
ATOM 1576 N N . LEU A 1 202 ? 2.341 5.536 -25.693 1.00 86.81 202 LEU A N 1
ATOM 1577 C CA . LEU A 1 202 ? 3.378 4.581 -25.313 1.00 86.81 202 LEU A CA 1
ATOM 1578 C C . LEU A 1 202 ? 4.353 4.336 -26.474 1.00 86.81 202 LEU A C 1
ATOM 1580 O O . LEU A 1 202 ? 5.564 4.329 -26.262 1.00 86.81 202 LEU A O 1
ATOM 1584 N N . GLY A 1 203 ? 3.847 4.201 -27.705 1.00 87.75 203 GLY A N 1
ATOM 1585 C CA . GLY A 1 203 ? 4.683 4.074 -28.901 1.00 87.75 203 GLY A CA 1
ATOM 1586 C C . GLY A 1 203 ? 5.595 5.285 -29.135 1.00 87.75 203 GLY A C 1
ATOM 1587 O O . GLY A 1 203 ? 6.787 5.118 -29.405 1.00 87.75 203 GLY A O 1
ATOM 1588 N N . GLU A 1 204 ? 5.068 6.504 -28.983 1.00 86.50 204 GLU A N 1
ATOM 1589 C CA . GLU A 1 204 ? 5.850 7.746 -29.068 1.00 86.50 204 GLU A CA 1
ATOM 1590 C C . GLU A 1 204 ? 6.934 7.818 -27.985 1.00 86.50 204 GLU A C 1
ATOM 1592 O O . GLU A 1 204 ? 8.086 8.156 -28.279 1.00 86.50 204 GLU A O 1
ATOM 1597 N N . LEU A 1 205 ? 6.595 7.448 -26.747 1.00 86.19 205 LEU A N 1
ATOM 1598 C CA . LEU A 1 205 ? 7.542 7.413 -25.638 1.00 86.19 205 LEU A CA 1
ATOM 1599 C C . LEU A 1 205 ? 8.673 6.415 -25.916 1.00 86.19 205 LEU A C 1
ATOM 1601 O O . LEU A 1 205 ? 9.842 6.794 -25.826 1.00 86.19 205 LEU A O 1
ATOM 1605 N N . ILE A 1 206 ? 8.345 5.186 -26.332 1.00 89.50 206 ILE A N 1
ATOM 1606 C CA . ILE A 1 206 ? 9.323 4.148 -26.697 1.00 89.50 206 ILE A CA 1
ATOM 1607 C C . ILE A 1 206 ? 10.274 4.663 -27.780 1.00 89.50 206 ILE A C 1
ATOM 1609 O O . ILE A 1 206 ? 11.496 4.588 -27.614 1.00 89.50 206 ILE A O 1
ATOM 1613 N N . LEU A 1 207 ? 9.732 5.234 -28.860 1.00 87.38 207 LEU A N 1
ATOM 1614 C CA . LEU A 1 207 ? 10.532 5.757 -29.965 1.00 87.38 207 LEU A CA 1
ATOM 1615 C C . LEU A 1 207 ? 11.440 6.908 -29.515 1.00 87.38 207 LEU A C 1
ATOM 1617 O O . LEU A 1 207 ? 12.615 6.936 -29.878 1.00 87.38 207 LEU A O 1
ATOM 1621 N N . SER A 1 208 ? 10.924 7.837 -28.707 1.00 84.88 208 SER A N 1
ATOM 1622 C CA . SER A 1 208 ? 11.689 8.993 -28.223 1.00 84.88 208 SER A CA 1
ATOM 1623 C C . SER A 1 208 ? 12.852 8.599 -27.305 1.00 84.88 208 SER A C 1
ATOM 1625 O O . SER A 1 208 ? 13.917 9.215 -27.352 1.00 84.88 208 SER A O 1
ATOM 1627 N N . ARG A 1 209 ? 12.661 7.556 -26.489 1.00 83.50 209 ARG A N 1
ATOM 1628 C CA . ARG A 1 209 ? 13.609 7.102 -25.464 1.00 83.50 209 ARG A CA 1
ATOM 1629 C C . ARG A 1 209 ? 14.683 6.182 -26.026 1.00 83.50 209 ARG A C 1
ATOM 1631 O O . ARG A 1 209 ? 15.854 6.335 -25.696 1.00 83.50 209 ARG A O 1
ATOM 1638 N N . THR A 1 210 ? 14.278 5.241 -26.873 1.00 86.50 210 THR A N 1
ATOM 1639 C CA . THR A 1 210 ? 15.158 4.174 -27.377 1.00 86.50 210 THR A CA 1
ATOM 1640 C C . THR A 1 210 ? 15.683 4.455 -28.786 1.00 86.50 210 THR A C 1
ATOM 1642 O O . THR A 1 210 ? 16.634 3.822 -29.243 1.00 86.50 210 THR A O 1
ATOM 1645 N N . GLY A 1 211 ? 15.061 5.395 -29.508 1.00 87.81 211 GLY A N 1
ATOM 1646 C CA . GLY A 1 211 ? 15.321 5.629 -30.928 1.00 87.81 211 GLY A CA 1
ATOM 1647 C C . GLY A 1 211 ? 14.793 4.519 -31.843 1.00 87.81 211 GLY A C 1
ATOM 1648 O O . GLY A 1 211 ? 15.119 4.516 -33.030 1.00 87.81 211 GLY A O 1
ATOM 1649 N N . LYS A 1 212 ? 14.007 3.569 -31.315 1.00 89.75 212 LYS A N 1
ATOM 1650 C CA . LYS A 1 212 ? 13.497 2.397 -32.036 1.00 89.75 212 LYS A CA 1
ATOM 1651 C C . LYS A 1 212 ? 12.009 2.189 -31.760 1.00 89.75 212 LYS A C 1
ATOM 1653 O O . LYS A 1 212 ? 11.532 2.464 -30.667 1.00 89.75 212 LYS A O 1
ATOM 1658 N N . SER A 1 213 ? 11.271 1.667 -32.737 1.00 85.00 213 SER A N 1
ATOM 1659 C CA . SER A 1 213 ? 9.843 1.346 -32.574 1.00 85.00 213 SER A CA 1
ATOM 1660 C C . SER A 1 213 ? 9.589 0.064 -31.771 1.00 85.00 213 SER A C 1
ATOM 1662 O O . SER A 1 213 ? 8.494 -0.123 -31.258 1.00 85.00 213 SER A O 1
ATOM 1664 N N . ASP A 1 214 ? 10.582 -0.818 -31.660 1.00 87.88 214 ASP A N 1
ATOM 1665 C CA . ASP A 1 214 ? 10.536 -2.098 -30.939 1.00 87.88 214 ASP A CA 1
ATOM 1666 C C . ASP A 1 214 ? 11.256 -2.045 -29.576 1.00 87.88 214 ASP A C 1
ATOM 1668 O O . ASP A 1 214 ? 11.543 -3.073 -28.968 1.00 87.88 214 ASP A O 1
ATOM 1672 N N . GLY A 1 215 ? 11.514 -0.842 -29.053 1.00 91.56 215 GLY A N 1
ATOM 1673 C CA . GLY A 1 215 ? 12.236 -0.617 -27.796 1.00 91.56 215 GLY A CA 1
ATOM 1674 C C . GLY A 1 215 ? 11.466 -0.944 -26.507 1.00 91.56 215 GLY A C 1
ATOM 1675 O O . GLY A 1 215 ? 11.916 -0.567 -25.428 1.00 91.56 215 GLY A O 1
ATOM 1676 N N . LEU A 1 216 ? 10.314 -1.622 -26.576 1.00 92.44 216 LEU A N 1
ATOM 1677 C CA . LEU A 1 216 ? 9.482 -1.918 -25.400 1.00 92.44 216 LEU A CA 1
ATOM 1678 C C . LEU A 1 216 ? 10.245 -2.716 -24.336 1.00 92.44 216 LEU A C 1
ATOM 1680 O O . LEU A 1 216 ? 10.125 -2.420 -23.150 1.00 92.44 216 LEU A O 1
ATOM 1684 N N . ALA A 1 217 ? 11.051 -3.695 -24.754 1.00 93.75 217 ALA A N 1
ATOM 1685 C CA . ALA A 1 217 ? 11.830 -4.509 -23.827 1.00 93.75 217 ALA A CA 1
ATOM 1686 C C . ALA A 1 217 ? 12.837 -3.668 -23.027 1.00 93.75 217 ALA A C 1
ATOM 1688 O O . ALA A 1 217 ? 12.966 -3.843 -21.820 1.00 93.75 217 ALA A O 1
ATOM 1689 N N . GLU A 1 218 ? 13.494 -2.705 -23.677 1.00 93.19 218 GLU A N 1
ATOM 1690 C CA . GLU A 1 218 ? 14.437 -1.791 -23.027 1.00 93.19 218 GLU A CA 1
ATOM 1691 C C . GLU A 1 218 ? 13.732 -0.894 -21.999 1.00 93.19 218 GLU A C 1
ATOM 1693 O O . GLU A 1 218 ? 14.227 -0.728 -20.886 1.00 93.19 218 GLU A O 1
ATOM 1698 N N . ILE A 1 219 ? 12.543 -0.383 -22.335 1.00 93.88 219 ILE A N 1
ATOM 1699 C CA . ILE A 1 219 ? 11.711 0.400 -21.409 1.00 93.88 219 ILE A CA 1
ATOM 1700 C C . ILE A 1 219 ? 11.249 -0.439 -20.215 1.00 93.88 219 ILE A C 1
ATOM 1702 O O . ILE A 1 219 ? 11.279 0.054 -19.091 1.00 93.88 219 ILE A O 1
ATOM 1706 N N . CYS A 1 220 ? 10.864 -1.700 -20.430 1.00 94.50 220 CYS A N 1
ATOM 1707 C CA . CYS A 1 220 ? 10.491 -2.605 -19.340 1.00 94.50 220 CYS A CA 1
ATOM 1708 C C . CYS A 1 220 ? 11.652 -2.818 -18.364 1.00 94.50 220 CYS A C 1
ATOM 1710 O O . CYS A 1 220 ? 11.455 -2.707 -17.160 1.00 94.50 220 CYS A O 1
ATOM 1712 N N . LEU A 1 221 ? 12.859 -3.081 -18.875 1.00 94.56 221 LEU A N 1
ATOM 1713 C CA . LEU A 1 221 ? 14.045 -3.289 -18.038 1.00 94.56 221 LEU A CA 1
ATOM 1714 C C . LEU A 1 221 ? 14.444 -2.008 -17.287 1.00 94.56 221 LEU A C 1
ATOM 1716 O O . LEU A 1 221 ? 14.797 -2.071 -16.115 1.00 94.56 221 LEU A O 1
ATOM 1720 N N . GLN A 1 222 ? 14.326 -0.838 -17.926 1.00 94.81 222 GLN A N 1
ATOM 1721 C CA . GLN A 1 222 ? 14.516 0.460 -17.264 1.00 94.81 222 GLN A CA 1
ATOM 1722 C C . GLN A 1 222 ? 13.507 0.673 -16.129 1.00 94.81 222 GLN A C 1
ATOM 1724 O O . GLN A 1 222 ? 13.904 1.035 -15.023 1.00 94.81 222 GLN A O 1
ATOM 1729 N N . ALA A 1 223 ? 12.220 0.432 -16.393 1.00 96.12 223 ALA A N 1
ATOM 1730 C CA . ALA A 1 223 ? 11.155 0.567 -15.403 1.00 96.12 223 ALA A CA 1
ATOM 1731 C C . ALA A 1 223 ? 11.343 -0.399 -14.227 1.00 96.12 223 ALA A C 1
ATOM 1733 O O . ALA A 1 223 ? 11.138 -0.003 -13.086 1.00 96.12 223 ALA A O 1
ATOM 1734 N N . GLU A 1 224 ? 11.777 -1.634 -14.491 1.00 97.12 224 GLU A N 1
ATOM 1735 C CA . GLU A 1 224 ? 12.072 -2.620 -13.451 1.00 97.12 224 GLU A CA 1
ATOM 1736 C C . GLU A 1 224 ? 13.218 -2.162 -12.555 1.00 97.12 224 GLU A C 1
ATOM 1738 O O . GLU A 1 224 ? 13.055 -2.124 -11.342 1.00 97.12 224 GLU A O 1
ATOM 1743 N N . THR A 1 225 ? 14.347 -1.750 -13.136 1.00 96.31 225 THR A N 1
ATOM 1744 C CA . THR A 1 225 ? 15.487 -1.253 -12.358 1.00 96.31 225 THR A CA 1
ATOM 1745 C C . THR A 1 225 ? 15.108 -0.042 -11.508 1.00 96.31 225 THR A C 1
ATOM 1747 O O . THR A 1 225 ? 15.481 0.019 -10.342 1.00 96.31 225 THR A O 1
ATOM 1750 N N . ILE A 1 226 ? 14.346 0.905 -12.059 1.00 96.94 226 ILE A N 1
ATOM 1751 C CA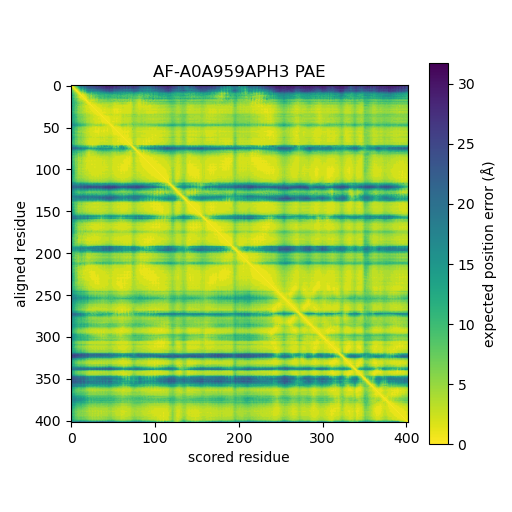 . ILE A 1 226 ? 13.899 2.082 -11.307 1.00 96.94 226 ILE A CA 1
ATOM 1752 C C . ILE A 1 226 ? 12.933 1.670 -10.190 1.00 96.94 226 ILE A C 1
ATOM 1754 O O . ILE A 1 226 ? 13.095 2.107 -9.056 1.00 96.94 226 ILE A O 1
ATOM 1758 N N . PHE A 1 227 ? 11.953 0.809 -10.474 1.00 97.62 227 PHE A N 1
ATOM 1759 C CA . PHE A 1 227 ? 11.010 0.334 -9.462 1.00 97.62 227 PHE A CA 1
ATOM 1760 C C . PHE A 1 227 ? 11.707 -0.434 -8.331 1.00 97.62 227 PHE A C 1
ATOM 1762 O O . PHE A 1 227 ? 11.389 -0.200 -7.168 1.00 97.62 227 PHE A O 1
ATOM 1769 N N . THR A 1 228 ? 12.698 -1.274 -8.649 1.00 97.38 228 THR A N 1
ATOM 1770 C CA . THR A 1 228 ? 13.571 -1.920 -7.658 1.00 97.38 228 THR A CA 1
ATOM 1771 C C . THR A 1 228 ? 14.214 -0.892 -6.734 1.00 97.38 228 THR A C 1
ATOM 1773 O O . THR A 1 228 ? 14.136 -1.058 -5.526 1.00 97.38 228 THR A O 1
ATOM 1776 N N . GLN A 1 229 ? 14.791 0.187 -7.269 1.00 97.12 229 GLN A N 1
ATOM 1777 C CA . GLN A 1 229 ? 15.431 1.218 -6.442 1.00 97.12 229 GLN A CA 1
ATOM 1778 C C . GLN A 1 229 ? 14.436 1.897 -5.490 1.00 97.12 229 GLN A C 1
ATOM 1780 O O . GLN A 1 229 ? 14.745 2.125 -4.326 1.00 97.12 229 GLN A O 1
ATOM 1785 N N . PHE A 1 230 ? 13.207 2.166 -5.944 1.00 98.00 230 PHE A N 1
ATOM 1786 C CA . PHE A 1 230 ? 12.152 2.661 -5.052 1.00 98.00 230 PHE A CA 1
ATOM 1787 C C . PHE A 1 230 ? 11.777 1.648 -3.963 1.00 98.00 230 PHE A C 1
ATOM 1789 O O . PHE A 1 230 ? 11.475 2.047 -2.841 1.00 98.00 230 PHE A O 1
ATOM 1796 N N . LEU A 1 231 ? 11.772 0.350 -4.276 1.00 98.00 231 LEU A N 1
ATOM 1797 C CA . LEU A 1 231 ? 11.520 -0.699 -3.288 1.00 98.00 231 LEU A CA 1
ATOM 1798 C C . LEU A 1 231 ? 12.667 -0.845 -2.286 1.00 98.00 231 LEU A C 1
ATOM 1800 O O . LEU A 1 231 ? 12.381 -1.068 -1.116 1.00 98.00 231 LEU A O 1
ATOM 1804 N N . GLU A 1 232 ? 13.922 -0.695 -2.720 1.00 97.50 232 GLU A N 1
ATOM 1805 C CA . GLU A 1 232 ? 15.106 -0.702 -1.850 1.00 97.50 232 GLU A CA 1
ATOM 1806 C C . GLU A 1 232 ? 14.999 0.398 -0.785 1.00 97.50 232 GLU A C 1
ATOM 1808 O O . GLU A 1 232 ? 15.079 0.109 0.409 1.00 97.50 232 GLU A O 1
ATOM 1813 N N . GLU A 1 233 ? 14.685 1.631 -1.195 1.00 97.56 233 GLU A N 1
ATOM 1814 C CA . GLU A 1 233 ? 14.448 2.754 -0.271 1.00 97.56 233 GLU A CA 1
ATOM 1815 C C . GLU A 1 233 ? 13.209 2.551 0.619 1.00 97.56 233 GLU A C 1
ATOM 1817 O O . GLU A 1 233 ? 13.092 3.134 1.696 1.00 97.56 233 GLU A O 1
ATOM 1822 N N . ALA A 1 234 ? 12.263 1.715 0.185 1.00 97.69 234 ALA A N 1
ATOM 1823 C CA . ALA A 1 234 ? 11.056 1.380 0.931 1.00 97.69 234 ALA A CA 1
ATOM 1824 C C . ALA A 1 234 ? 11.161 0.062 1.720 1.00 97.69 234 ALA A C 1
ATOM 1826 O O . ALA A 1 234 ? 10.153 -0.398 2.265 1.00 97.69 234 ALA A O 1
ATOM 1827 N N . LEU A 1 235 ? 12.351 -0.549 1.828 1.00 97.38 235 LEU A N 1
ATOM 1828 C CA . LEU A 1 235 ? 12.528 -1.809 2.560 1.00 97.38 235 LEU A CA 1
ATOM 1829 C C . LEU A 1 235 ? 12.164 -1.693 4.042 1.00 97.38 235 LEU A C 1
ATOM 1831 O O . LEU A 1 235 ? 11.761 -2.688 4.630 1.00 97.38 235 LEU A O 1
ATOM 1835 N N . PHE A 1 236 ? 12.174 -0.491 4.628 1.00 96.50 236 PHE A N 1
ATOM 1836 C CA . PHE A 1 236 ? 11.671 -0.270 5.990 1.00 96.50 236 PHE A CA 1
ATOM 1837 C C . PHE A 1 236 ? 10.222 -0.760 6.187 1.00 96.50 236 PHE A C 1
ATOM 1839 O O . PHE A 1 236 ? 9.808 -1.058 7.305 1.00 96.50 236 PHE A O 1
ATOM 1846 N N . LEU A 1 237 ? 9.426 -0.898 5.117 1.00 97.19 237 LEU A N 1
ATOM 1847 C CA . LEU A 1 237 ? 8.078 -1.463 5.191 1.00 97.19 237 LEU A CA 1
ATOM 1848 C C . LEU A 1 237 ? 8.058 -2.910 5.719 1.00 97.19 237 LEU A C 1
ATOM 1850 O O . LEU A 1 237 ? 7.024 -3.338 6.235 1.00 97.19 237 LEU A O 1
ATOM 1854 N N . THR A 1 238 ? 9.169 -3.657 5.643 1.00 96.31 238 THR A N 1
ATOM 1855 C CA . THR A 1 238 ? 9.268 -5.021 6.194 1.00 96.31 238 THR A CA 1
ATOM 1856 C C . THR A 1 238 ? 9.245 -5.055 7.723 1.00 96.31 238 THR A C 1
ATOM 1858 O O . THR A 1 238 ? 8.860 -6.075 8.313 1.00 96.31 238 THR A O 1
ATOM 1861 N N . ASP A 1 239 ? 9.568 -3.934 8.374 1.00 95.00 239 ASP A N 1
ATOM 1862 C CA . ASP A 1 239 ? 9.481 -3.769 9.829 1.00 95.00 239 ASP A CA 1
ATOM 1863 C C . ASP A 1 239 ? 8.039 -3.629 10.329 1.00 95.00 239 ASP A C 1
ATOM 1865 O O . ASP A 1 239 ? 7.781 -3.682 11.537 1.00 95.00 239 ASP A O 1
ATOM 1869 N N . TYR A 1 240 ? 7.078 -3.522 9.412 1.00 95.62 240 TYR A N 1
ATOM 1870 C CA . TYR A 1 240 ? 5.663 -3.396 9.714 1.00 95.62 240 TYR A CA 1
ATOM 1871 C C . TYR A 1 240 ? 4.880 -4.637 9.286 1.00 95.62 240 TYR A C 1
ATOM 1873 O O . TYR A 1 240 ? 5.312 -5.477 8.497 1.00 95.62 240 TYR A O 1
ATOM 1881 N N . THR A 1 241 ? 3.698 -4.795 9.866 1.00 94.88 241 THR A N 1
ATOM 1882 C CA . THR A 1 241 ? 2.726 -5.819 9.499 1.00 94.88 241 THR A CA 1
ATOM 1883 C C . THR A 1 241 ? 1.376 -5.158 9.304 1.00 94.88 241 THR A C 1
ATOM 1885 O O . THR A 1 241 ? 0.903 -4.410 10.161 1.00 94.88 241 THR A O 1
ATOM 1888 N N . LEU A 1 242 ? 0.763 -5.446 8.161 1.00 95.81 242 LEU A N 1
ATOM 1889 C CA . LEU A 1 242 ? -0.577 -4.994 7.837 1.00 95.81 242 LEU A CA 1
ATOM 1890 C C . LEU A 1 242 ? -1.597 -5.997 8.387 1.00 95.81 242 LEU A C 1
ATOM 1892 O O . LEU A 1 242 ? -1.458 -7.206 8.199 1.00 95.81 242 LEU A O 1
ATOM 1896 N N . TYR A 1 243 ? -2.632 -5.499 9.049 1.00 94.88 243 TYR A N 1
ATOM 1897 C CA . TYR A 1 243 ? -3.720 -6.290 9.611 1.00 94.88 243 TYR A CA 1
ATOM 1898 C C . TYR A 1 243 ? -5.058 -5.794 9.081 1.00 94.88 243 TYR A C 1
ATOM 1900 O O . TYR A 1 243 ? -5.270 -4.593 8.961 1.00 94.88 243 TYR A O 1
ATOM 1908 N N . THR A 1 244 ? -5.996 -6.707 8.850 1.00 94.19 244 THR A N 1
ATOM 1909 C CA . THR A 1 244 ? -7.427 -6.375 8.813 1.00 94.19 244 THR A CA 1
ATOM 1910 C C . THR A 1 244 ? -8.054 -6.733 10.153 1.00 94.19 244 THR A C 1
ATOM 1912 O O . THR A 1 244 ? -7.802 -7.810 10.706 1.00 94.19 244 THR A O 1
ATOM 1915 N N . VAL A 1 245 ? -8.861 -5.821 10.690 1.00 94.00 245 VAL A N 1
ATOM 1916 C CA . VAL A 1 245 ? -9.642 -6.014 11.910 1.00 94.00 245 VAL A CA 1
ATOM 1917 C C . VAL A 1 245 ? -11.113 -6.097 11.533 1.00 94.00 245 VAL A C 1
ATOM 1919 O O . VAL A 1 245 ? -11.715 -5.129 11.067 1.00 94.00 245 VAL A O 1
ATOM 1922 N N . ARG A 1 246 ? -11.713 -7.266 11.761 1.00 92.25 246 ARG A N 1
ATOM 1923 C CA . ARG A 1 246 ? -13.158 -7.485 11.620 1.00 92.25 246 ARG A CA 1
ATOM 1924 C C . ARG A 1 246 ? -13.895 -7.067 12.897 1.00 92.25 246 ARG A C 1
ATOM 1926 O O . ARG A 1 246 ? -13.292 -6.590 13.853 1.00 92.25 246 ARG A O 1
ATOM 1933 N N . ALA A 1 247 ? -15.202 -7.332 12.929 1.00 90.31 247 ALA A N 1
ATOM 1934 C CA . ALA A 1 247 ? -16.084 -7.076 14.066 1.00 90.31 247 ALA A CA 1
ATOM 1935 C C . ALA A 1 247 ? -15.468 -7.445 15.435 1.00 90.31 247 ALA A C 1
ATOM 1937 O O . ALA A 1 247 ? -15.268 -8.625 15.738 1.00 90.31 247 ALA A O 1
ATOM 1938 N N . ILE A 1 248 ? -15.265 -6.440 16.294 1.00 92.19 248 ILE A N 1
ATOM 1939 C CA . ILE A 1 248 ? -14.937 -6.639 17.711 1.00 92.19 248 ILE A CA 1
ATOM 1940 C C . ILE A 1 248 ? -16.192 -7.108 18.450 1.00 92.19 248 ILE A C 1
ATOM 1942 O O . ILE A 1 248 ? -17.226 -6.434 18.448 1.00 92.19 248 ILE A O 1
ATOM 1946 N N . SER A 1 249 ? -16.099 -8.267 19.096 1.00 92.62 249 SER A N 1
ATOM 1947 C CA . SER A 1 249 ? -17.165 -8.798 19.949 1.00 92.62 249 SER A CA 1
ATOM 1948 C C . SER A 1 249 ? -16.928 -8.380 21.396 1.00 92.62 249 SER A C 1
ATOM 1950 O O . SER A 1 249 ? -15.791 -8.375 21.858 1.00 92.62 249 SER A O 1
ATOM 1952 N N . VAL A 1 250 ? -17.991 -8.029 22.120 1.00 94.81 250 VAL A N 1
ATOM 1953 C CA . VAL A 1 250 ? -17.897 -7.658 23.538 1.00 94.81 250 VAL A CA 1
ATOM 1954 C C . VAL A 1 250 ? -18.436 -8.800 24.388 1.00 94.81 250 VAL A C 1
ATOM 1956 O O . VAL A 1 250 ? -19.635 -9.078 24.349 1.00 94.81 250 VAL A O 1
ATOM 1959 N N . ASP A 1 251 ? -17.565 -9.436 25.167 1.00 92.56 251 ASP A N 1
ATOM 1960 C CA . ASP A 1 251 ? -17.961 -10.411 26.175 1.00 92.56 251 ASP A CA 1
ATOM 1961 C C . ASP A 1 251 ? -18.304 -9.696 27.485 1.00 92.56 251 ASP A C 1
ATOM 1963 O O . ASP A 1 251 ? -17.462 -9.094 28.159 1.00 92.56 251 ASP A O 1
ATOM 1967 N N . LYS A 1 252 ? -19.592 -9.716 27.829 1.00 92.00 252 LYS A N 1
ATOM 1968 C CA . LYS A 1 252 ? -20.130 -9.054 29.015 1.00 92.00 252 LYS A CA 1
ATOM 1969 C C . LYS A 1 252 ? -21.086 -9.984 29.735 1.00 92.00 252 LYS A C 1
ATOM 1971 O O . LYS A 1 252 ? -22.232 -10.167 29.323 1.00 92.00 252 LYS A O 1
ATOM 1976 N N . ILE A 1 253 ? -20.653 -10.466 30.894 1.00 92.62 253 ILE A N 1
ATOM 1977 C CA . ILE A 1 253 ? -21.472 -11.292 31.777 1.00 92.62 253 ILE A CA 1
ATOM 1978 C C . ILE A 1 253 ? -21.942 -10.446 32.962 1.00 92.62 253 ILE A C 1
ATOM 1980 O O . ILE A 1 253 ? -21.172 -9.725 33.598 1.00 92.62 253 ILE A O 1
ATOM 1984 N N . ARG A 1 254 ? -23.245 -10.495 33.263 1.00 95.06 254 ARG A N 1
ATOM 1985 C CA . ARG A 1 254 ? -23.835 -9.704 34.351 1.00 95.06 254 ARG A CA 1
ATOM 1986 C C . ARG A 1 254 ? -23.170 -10.075 35.689 1.00 95.06 254 ARG A C 1
ATOM 1988 O O . ARG A 1 254 ? -23.216 -11.230 36.091 1.00 95.06 254 ARG A O 1
ATOM 1995 N N . TYR A 1 255 ? -22.615 -9.073 36.375 1.00 92.69 255 TYR A N 1
ATOM 1996 C CA . TYR A 1 255 ? -21.932 -9.174 37.679 1.00 92.69 255 TYR A CA 1
ATOM 1997 C C . TYR A 1 255 ? -20.600 -9.938 37.708 1.00 92.69 255 TYR A C 1
ATOM 1999 O O . TYR A 1 255 ? -20.035 -10.089 38.789 1.00 92.69 255 TYR A O 1
ATOM 2007 N N . LEU A 1 256 ? -20.060 -10.367 36.565 1.00 93.88 256 LEU A N 1
ATOM 2008 C CA . LEU A 1 256 ? -18.724 -10.957 36.501 1.00 93.88 256 LEU A CA 1
ATOM 2009 C C . LEU A 1 256 ? -17.761 -9.993 35.816 1.00 93.88 256 LEU A C 1
ATOM 2011 O O . LEU A 1 256 ? -18.059 -9.438 34.758 1.00 93.88 256 LEU A O 1
ATOM 2015 N N . LYS A 1 257 ? -16.599 -9.785 36.439 1.00 93.00 257 LYS A N 1
ATOM 2016 C CA . LYS A 1 257 ? -15.504 -9.043 35.819 1.00 93.00 257 LYS A CA 1
ATOM 2017 C C . LYS A 1 257 ? -14.867 -9.944 34.763 1.00 93.00 257 LYS A C 1
ATOM 2019 O O . LYS A 1 257 ? -14.335 -10.995 35.103 1.00 93.00 257 LYS A O 1
ATOM 2024 N N . VAL A 1 258 ? -14.918 -9.513 33.509 1.00 93.56 258 VAL A N 1
ATOM 2025 C CA . VAL A 1 258 ? -14.177 -10.127 32.405 1.00 93.56 258 VAL A CA 1
ATOM 2026 C C . VAL A 1 258 ? -12.883 -9.336 32.248 1.00 93.56 258 VAL A C 1
ATOM 2028 O O . VAL A 1 258 ? -12.932 -8.117 32.094 1.00 93.56 258 VAL A O 1
ATOM 2031 N N . GLU A 1 259 ? -11.727 -9.993 32.362 1.00 93.94 259 GLU A N 1
ATOM 2032 C CA . GLU A 1 259 ? -10.427 -9.309 32.271 1.00 93.94 259 GLU A CA 1
ATOM 2033 C C . GLU A 1 259 ? -10.160 -8.781 30.862 1.00 93.94 259 GLU A C 1
ATOM 2035 O O . GLU A 1 259 ? -9.619 -7.692 30.709 1.00 93.94 259 GLU A O 1
ATOM 2040 N N . GLN A 1 260 ? -10.595 -9.526 29.846 1.00 94.00 260 GLN A N 1
ATOM 2041 C CA . GLN A 1 260 ? -10.438 -9.203 28.433 1.00 94.00 260 GLN A CA 1
ATOM 2042 C C . GLN A 1 260 ? -11.810 -9.167 27.741 1.00 94.00 260 GLN A C 1
ATOM 2044 O O . GLN A 1 260 ? -12.180 -10.118 27.054 1.00 94.00 260 GLN A O 1
ATOM 2049 N N . PRO A 1 261 ? -12.618 -8.115 27.967 1.00 94.44 261 PRO A N 1
ATOM 2050 C CA . PRO A 1 261 ? -13.997 -8.069 27.489 1.00 94.44 261 PRO A CA 1
ATOM 2051 C C . PRO A 1 261 ? -14.114 -7.847 25.978 1.00 94.44 261 PRO A C 1
ATOM 2053 O O . PRO A 1 261 ? -15.211 -7.974 25.445 1.00 94.44 261 PRO A O 1
ATOM 2056 N N . PHE A 1 262 ? -13.035 -7.495 25.279 1.00 95.81 262 PHE A N 1
ATOM 2057 C CA . PHE A 1 262 ? -13.061 -7.252 23.839 1.00 95.81 262 PHE A CA 1
ATOM 2058 C C . PHE A 1 262 ? -12.371 -8.394 23.104 1.00 95.81 262 PHE A C 1
ATOM 2060 O O . PHE A 1 262 ? -11.208 -8.680 23.366 1.00 95.81 262 PHE A O 1
ATOM 2067 N N . VAL A 1 263 ? -13.087 -9.049 22.194 1.00 94.38 263 VAL A N 1
ATOM 2068 C CA . VAL A 1 263 ? -12.551 -10.110 21.339 1.00 94.38 263 VAL A CA 1
ATOM 2069 C C . VAL A 1 263 ? -12.387 -9.562 19.932 1.00 94.38 263 VAL A C 1
ATOM 2071 O O . VAL A 1 263 ? -13.370 -9.311 19.227 1.00 94.38 263 VAL A O 1
ATOM 2074 N N . HIS A 1 264 ? -11.137 -9.397 19.529 1.00 93.50 264 HIS A N 1
ATOM 2075 C CA . HIS A 1 264 ? -10.739 -8.865 18.236 1.00 93.50 264 HIS A CA 1
ATOM 2076 C C . HIS A 1 264 ? -10.490 -9.997 17.260 1.00 93.50 264 HIS A C 1
ATOM 2078 O O . HIS A 1 264 ? -9.722 -10.912 17.552 1.00 93.50 264 HIS A O 1
ATOM 2084 N N . LYS A 1 265 ? -11.126 -9.916 16.093 1.00 92.62 265 LYS A N 1
ATOM 2085 C CA . LYS A 1 265 ? -10.904 -10.836 14.979 1.00 92.62 265 LYS A CA 1
ATOM 2086 C C . LYS A 1 265 ? -9.947 -10.183 13.993 1.00 92.62 265 LYS A C 1
ATOM 2088 O O . LYS A 1 265 ? -10.355 -9.270 13.279 1.00 92.62 265 LYS A O 1
ATOM 2093 N N . THR A 1 266 ? -8.697 -10.626 13.978 1.00 93.31 266 THR A N 1
ATOM 2094 C CA . THR A 1 266 ? -7.630 -10.031 13.169 1.00 93.31 266 THR A CA 1
ATOM 2095 C C . THR A 1 266 ? -7.036 -11.037 12.201 1.00 93.31 266 THR A C 1
ATOM 2097 O O . THR A 1 266 ? -7.022 -12.239 12.458 1.00 93.31 266 THR A O 1
ATOM 2100 N N . MET A 1 267 ? -6.548 -10.546 11.071 1.00 92.38 267 MET A N 1
ATOM 2101 C CA . MET A 1 267 ? -5.852 -11.354 10.078 1.00 92.38 267 MET A CA 1
ATOM 2102 C C . MET A 1 267 ? -4.678 -10.554 9.531 1.00 92.38 267 MET A C 1
ATOM 2104 O O . MET A 1 267 ? -4.834 -9.377 9.206 1.00 92.38 267 MET A O 1
ATOM 2108 N N . THR A 1 268 ? -3.509 -11.185 9.464 1.00 93.19 268 THR A N 1
ATOM 2109 C CA . THR A 1 268 ? -2.317 -10.618 8.831 1.00 93.19 268 THR A CA 1
ATOM 2110 C C . THR A 1 268 ? -2.504 -10.587 7.321 1.00 93.19 268 THR A C 1
ATOM 2112 O O . THR A 1 268 ? -2.934 -11.573 6.726 1.00 93.19 268 THR A O 1
ATOM 2115 N N . LEU A 1 269 ? -2.172 -9.457 6.710 1.00 91.62 269 LEU A N 1
ATOM 2116 C CA . LEU A 1 269 ? -2.296 -9.213 5.283 1.00 91.62 269 LEU A CA 1
ATOM 2117 C C . LEU A 1 269 ? -0.898 -9.167 4.653 1.00 91.62 269 LEU A C 1
ATOM 2119 O O . LEU A 1 269 ? -0.264 -8.113 4.609 1.00 91.62 269 LEU A O 1
ATOM 2123 N N . HIS A 1 270 ? -0.444 -10.311 4.141 1.00 88.75 270 HIS A N 1
ATOM 2124 C CA . HIS A 1 270 ? 0.740 -10.440 3.290 1.00 88.75 270 HIS A CA 1
ATOM 2125 C C . HIS A 1 270 ? 0.422 -11.259 2.035 1.00 88.75 270 HIS A C 1
ATOM 2127 O O . HIS A 1 270 ? -0.414 -12.155 2.083 1.00 88.75 270 HIS A O 1
ATOM 2133 N N . ALA A 1 271 ? 1.124 -11.010 0.931 1.00 84.69 271 ALA A N 1
ATOM 2134 C CA . ALA A 1 271 ? 0.812 -11.663 -0.344 1.00 84.69 271 ALA A CA 1
ATOM 2135 C C . ALA A 1 271 ? 1.432 -13.065 -0.516 1.00 84.69 271 ALA A C 1
ATOM 2137 O O . ALA A 1 271 ? 1.145 -13.743 -1.502 1.00 84.69 271 ALA A O 1
ATOM 2138 N N . ALA A 1 272 ? 2.287 -13.511 0.414 1.00 80.69 272 ALA A N 1
ATOM 2139 C CA . ALA A 1 272 ? 2.875 -14.850 0.349 1.00 80.69 272 ALA A CA 1
ATOM 2140 C C . ALA A 1 272 ? 1.794 -15.933 0.483 1.00 80.69 272 ALA A C 1
ATOM 2142 O O . ALA A 1 272 ? 0.841 -15.761 1.248 1.00 80.69 272 ALA A O 1
ATOM 2143 N N . PHE A 1 273 ? 1.950 -17.040 -0.251 1.00 70.94 273 PHE A N 1
ATOM 2144 C CA . PHE A 1 273 ? 0.972 -18.127 -0.259 1.00 70.94 273 PHE A CA 1
ATOM 2145 C C . PHE A 1 273 ? 0.690 -18.666 1.142 1.00 70.94 273 PHE A C 1
ATOM 2147 O O . PHE A 1 273 ? 1.594 -18.911 1.940 1.00 70.94 273 PHE A O 1
ATOM 2154 N N . GLY A 1 274 ? -0.588 -18.902 1.412 1.00 68.94 274 GLY A N 1
ATOM 2155 C CA . GLY A 1 274 ? -1.062 -19.494 2.651 1.00 68.94 274 GLY A CA 1
ATOM 2156 C C . GLY A 1 274 ? -2.551 -19.248 2.823 1.00 68.94 274 GLY A C 1
ATOM 2157 O O . GLY A 1 274 ? -3.099 -18.294 2.276 1.00 68.94 274 GLY A O 1
ATOM 2158 N N . GLU A 1 275 ? -3.221 -20.112 3.581 1.00 71.38 275 GLU A N 1
ATOM 2159 C CA . GLU A 1 275 ? -4.607 -19.858 3.964 1.00 71.38 275 GLU A CA 1
ATOM 2160 C C . GLU A 1 275 ? -4.642 -18.689 4.960 1.00 71.38 275 GLU A C 1
ATOM 2162 O O . GLU A 1 275 ? -4.060 -18.802 6.048 1.00 71.38 275 GLU A O 1
ATOM 2167 N N . PRO A 1 276 ? -5.316 -17.569 4.633 1.00 80.12 276 PRO A N 1
ATOM 2168 C CA . PRO A 1 276 ? -5.402 -16.440 5.542 1.00 80.12 276 PRO A CA 1
ATOM 2169 C C . PRO A 1 276 ? -6.063 -16.876 6.850 1.00 80.12 276 PRO A C 1
ATOM 2171 O O . PRO A 1 276 ? -7.188 -17.387 6.871 1.00 80.12 276 PRO A O 1
ATOM 2174 N N . LYS A 1 277 ? -5.349 -16.700 7.966 1.00 86.00 277 LYS A N 1
ATOM 2175 C CA . LYS A 1 277 ? -5.806 -17.172 9.272 1.00 86.00 277 LYS A CA 1
ATOM 2176 C C . LYS A 1 277 ? -6.423 -16.035 10.069 1.00 86.00 277 LYS A C 1
ATOM 2178 O O . LYS A 1 277 ? -5.731 -15.132 10.533 1.00 86.00 277 LYS A O 1
ATOM 2183 N N . LEU A 1 278 ? -7.729 -16.134 10.299 1.00 88.69 278 LEU A N 1
ATOM 2184 C CA . LEU A 1 278 ? -8.432 -15.243 11.211 1.00 88.69 278 LEU A CA 1
ATOM 2185 C C . LEU A 1 278 ? -8.168 -15.669 12.662 1.00 88.69 278 LEU A C 1
ATOM 2187 O O . LEU A 1 278 ? -8.581 -16.743 13.103 1.00 88.69 278 LEU A O 1
ATOM 2191 N N . LEU A 1 279 ? -7.479 -14.820 13.414 1.00 90.94 279 LEU A N 1
ATOM 2192 C CA . LEU A 1 279 ? -7.169 -15.013 14.825 1.00 90.94 279 LEU A CA 1
ATOM 2193 C C . LEU A 1 279 ? -8.169 -14.249 15.690 1.00 90.94 279 LEU A C 1
ATOM 2195 O O . LEU A 1 279 ? -8.544 -13.123 15.382 1.00 90.94 279 LEU A O 1
ATOM 2199 N N . SER A 1 280 ? -8.606 -14.864 16.789 1.00 91.69 280 SER A N 1
ATOM 2200 C CA . SER A 1 280 ? -9.432 -14.205 17.806 1.00 91.69 280 SER A CA 1
ATOM 2201 C C . SER A 1 280 ? -8.590 -13.948 19.047 1.00 91.69 280 SER A C 1
ATOM 2203 O O . SER A 1 280 ? -8.086 -14.894 19.651 1.00 91.69 280 SER A O 1
ATOM 2205 N N . THR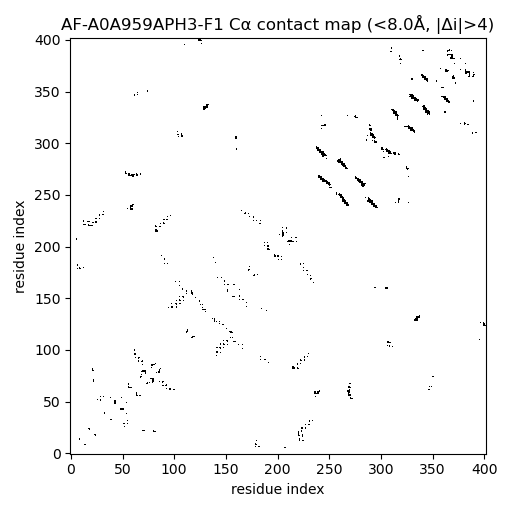 A 1 281 ? -8.430 -12.682 19.424 1.00 91.44 281 THR A N 1
ATOM 2206 C CA . THR A 1 281 ? -7.595 -12.268 20.559 1.00 91.44 281 THR A CA 1
ATOM 2207 C C . THR A 1 281 ? -8.415 -11.477 21.571 1.00 91.44 281 THR A C 1
ATOM 2209 O O . THR A 1 281 ? -9.143 -10.555 21.211 1.00 91.44 281 THR A O 1
ATOM 2212 N N . GLY A 1 282 ? -8.334 -11.869 22.844 1.00 92.38 282 GLY A N 1
ATOM 2213 C CA . GLY A 1 282 ? -8.960 -11.148 23.950 1.00 92.38 282 GLY A CA 1
ATOM 2214 C C . GLY A 1 282 ? -8.111 -9.951 24.374 1.00 92.38 282 GLY A C 1
ATOM 2215 O O . GLY A 1 282 ? -6.893 -10.062 24.507 1.00 92.38 282 GLY A O 1
ATOM 2216 N N . ARG A 1 283 ? -8.745 -8.801 24.611 1.00 93.19 283 ARG A N 1
ATOM 2217 C CA . ARG A 1 283 ? -8.087 -7.557 25.020 1.00 93.19 283 ARG A CA 1
ATOM 2218 C C . ARG A 1 283 ? -8.849 -6.837 26.118 1.00 93.19 283 ARG A C 1
ATOM 2220 O O . ARG A 1 283 ? -10.075 -6.904 26.208 1.00 93.19 283 ARG A O 1
ATOM 2227 N N . GLN A 1 284 ? -8.096 -6.100 26.933 1.00 92.62 284 GLN A N 1
ATOM 2228 C CA . GLN A 1 284 ? -8.649 -5.232 27.976 1.00 92.62 284 GLN A CA 1
ATOM 2229 C C . GLN A 1 284 ? -9.249 -3.943 27.401 1.00 92.62 284 GLN A C 1
ATOM 2231 O O . GLN A 1 284 ? -10.199 -3.400 27.959 1.00 92.62 284 GLN A O 1
ATOM 2236 N N . ILE A 1 285 ? -8.692 -3.465 26.285 1.00 91.31 285 ILE A N 1
ATOM 2237 C CA . ILE A 1 285 ? -9.034 -2.197 25.639 1.00 91.31 285 ILE A CA 1
ATOM 2238 C C . ILE A 1 285 ? -9.495 -2.498 24.210 1.00 91.31 285 ILE A C 1
ATOM 2240 O O . ILE A 1 285 ? -8.918 -3.351 23.527 1.00 91.31 285 ILE A O 1
ATOM 2244 N N . ALA A 1 286 ? -10.558 -1.821 23.778 1.00 90.19 286 ALA A N 1
ATOM 2245 C CA . ALA A 1 286 ? -11.012 -1.873 22.396 1.00 90.19 286 ALA A CA 1
ATOM 2246 C C . ALA A 1 286 ? -10.015 -1.150 21.476 1.00 90.19 286 ALA A C 1
ATOM 2248 O O . ALA A 1 286 ? -9.394 -0.174 21.880 1.00 90.19 286 ALA A O 1
ATOM 2249 N N . SER A 1 287 ? -9.898 -1.623 20.240 1.00 89.56 287 SER A N 1
ATOM 2250 C CA . SER A 1 287 ? -9.222 -0.900 19.157 1.00 89.56 287 SER A CA 1
ATOM 2251 C C . SER A 1 287 ? -10.283 -0.448 18.157 1.00 89.56 287 SER A C 1
ATOM 2253 O O . SER A 1 287 ? -11.484 -0.642 18.387 1.00 89.56 287 SER A O 1
ATOM 2255 N N . ASP A 1 288 ? -9.842 0.062 17.016 1.00 90.44 288 ASP A N 1
ATOM 2256 C CA . ASP A 1 288 ? -10.725 0.303 15.887 1.00 90.44 288 ASP A CA 1
ATOM 2257 C C . ASP A 1 288 ? -11.269 -0.997 15.293 1.00 90.44 288 ASP A C 1
ATOM 2259 O O . ASP A 1 288 ? -10.664 -2.068 15.383 1.00 90.44 288 ASP A O 1
ATOM 2263 N N . ASN A 1 289 ? -12.463 -0.891 14.715 1.00 90.75 289 ASN A N 1
ATOM 2264 C CA . ASN A 1 289 ? -13.240 -1.996 14.173 1.00 90.75 289 ASN A CA 1
ATOM 2265 C C . ASN A 1 289 ? -13.482 -1.762 12.680 1.00 90.75 289 ASN A C 1
ATOM 2267 O O . ASN A 1 289 ? -13.685 -0.618 12.278 1.00 90.75 289 ASN A O 1
ATOM 2271 N N . TYR A 1 290 ? -13.536 -2.833 11.887 1.00 92.81 290 TYR A N 1
ATOM 2272 C CA . TYR A 1 290 ? -13.717 -2.766 10.433 1.00 92.81 290 TYR A CA 1
ATOM 2273 C C . TYR A 1 290 ? -12.671 -1.875 9.752 1.00 92.81 290 TYR A C 1
ATOM 2275 O O . TYR A 1 290 ? -13.010 -0.977 8.982 1.00 92.81 290 TYR A O 1
ATOM 2283 N N . CYS A 1 291 ? -11.402 -2.093 10.081 1.00 94.38 291 CYS A N 1
ATOM 2284 C CA . CYS A 1 291 ? -10.308 -1.239 9.636 1.00 94.38 291 CYS A CA 1
ATOM 2285 C C . CYS A 1 291 ? -9.093 -2.047 9.191 1.00 94.38 291 CYS A C 1
ATOM 2287 O O . CYS A 1 291 ? -8.964 -3.230 9.525 1.00 94.38 291 CYS A O 1
ATOM 2289 N N . LEU A 1 292 ? -8.207 -1.391 8.444 1.00 95.75 292 LEU A N 1
ATOM 2290 C CA . LEU A 1 292 ? -6.850 -1.874 8.240 1.00 95.75 292 LEU A CA 1
ATOM 2291 C C . LEU A 1 292 ? -5.905 -1.138 9.178 1.00 95.75 292 LEU A C 1
ATOM 2293 O O . LEU A 1 292 ? -5.960 0.084 9.278 1.00 95.75 292 LEU A O 1
ATOM 2297 N N . LEU A 1 293 ? -5.027 -1.890 9.827 1.00 95.62 293 LEU A N 1
ATOM 2298 C CA . LEU A 1 293 ? -4.053 -1.372 10.772 1.00 95.62 293 LEU A CA 1
ATOM 2299 C C . LEU A 1 293 ? -2.642 -1.726 10.311 1.00 95.62 293 LEU A C 1
ATOM 2301 O O . LEU A 1 293 ? -2.384 -2.871 9.942 1.00 95.62 293 LEU A O 1
ATOM 2305 N N . LEU A 1 294 ? -1.727 -0.766 10.371 1.00 96.31 294 LEU A N 1
ATOM 2306 C CA . LEU A 1 294 ? -0.300 -0.982 10.168 1.00 96.31 294 LEU A CA 1
ATOM 2307 C C . LEU A 1 294 ? 0.404 -0.926 11.521 1.00 96.31 294 LEU A C 1
ATOM 2309 O O . LEU A 1 294 ? 0.324 0.083 12.218 1.00 96.31 294 LEU A O 1
ATOM 2313 N N . ALA A 1 295 ? 1.090 -1.998 11.901 1.00 94.94 295 ALA A N 1
ATOM 2314 C CA . ALA A 1 295 ? 1.733 -2.089 13.207 1.00 94.94 295 ALA A CA 1
ATOM 2315 C C . ALA A 1 295 ? 3.194 -2.530 13.099 1.00 94.94 295 ALA A C 1
ATOM 2317 O O . ALA A 1 295 ? 3.503 -3.353 12.233 1.00 94.94 295 ALA A O 1
ATOM 2318 N N . PRO A 1 296 ? 4.085 -2.065 13.991 1.00 94.06 296 PRO A N 1
ATOM 2319 C CA . PRO A 1 296 ? 5.442 -2.589 14.079 1.00 94.06 296 PRO A CA 1
ATOM 2320 C C . PRO A 1 296 ? 5.441 -4.102 14.335 1.00 94.06 296 PRO A C 1
ATOM 2322 O O . PRO A 1 296 ? 4.800 -4.598 15.265 1.00 94.06 296 PRO A O 1
ATOM 2325 N N . ARG A 1 297 ? 6.203 -4.854 13.538 1.00 91.12 297 ARG A N 1
ATOM 2326 C CA . ARG A 1 297 ? 6.249 -6.326 13.571 1.00 91.12 297 ARG A CA 1
ATOM 2327 C C . ARG A 1 297 ? 6.733 -6.879 14.915 1.00 91.12 297 ARG A C 1
ATOM 2329 O O . ARG A 1 297 ? 6.309 -7.951 15.336 1.00 91.12 297 ARG A O 1
ATOM 2336 N N . LYS A 1 298 ? 7.607 -6.139 15.603 1.00 87.00 298 LYS A N 1
ATOM 2337 C CA . LYS A 1 298 ? 8.250 -6.549 16.867 1.00 87.00 298 LYS A CA 1
ATOM 2338 C C . LYS A 1 298 ? 7.422 -6.228 18.116 1.00 87.00 298 LYS A C 1
ATOM 2340 O O . LYS A 1 298 ? 7.899 -6.427 19.234 1.00 87.00 298 LYS A O 1
ATOM 2345 N N . GLN A 1 299 ? 6.198 -5.722 17.962 1.00 85.56 299 GLN A N 1
ATOM 2346 C CA . GLN A 1 299 ? 5.370 -5.328 19.097 1.00 85.56 299 GLN A CA 1
ATOM 2347 C C . GLN A 1 299 ? 4.625 -6.536 19.708 1.00 85.56 299 GLN A C 1
ATOM 2349 O O . GLN A 1 299 ? 3.960 -7.268 18.977 1.00 85.56 299 GLN A O 1
ATOM 2354 N N . PRO A 1 300 ? 4.663 -6.741 21.045 1.00 85.06 300 PRO A N 1
ATOM 2355 C CA . PRO A 1 300 ? 3.948 -7.848 21.697 1.00 85.06 300 PRO A CA 1
ATOM 2356 C C . PRO A 1 300 ? 2.431 -7.788 21.509 1.00 85.06 300 PRO A C 1
ATOM 2358 O O . PRO A 1 300 ? 1.759 -8.813 21.413 1.00 85.06 300 PRO A O 1
ATOM 2361 N N . ASP A 1 301 ? 1.900 -6.568 21.491 1.00 87.94 301 ASP A N 1
ATOM 2362 C CA . ASP A 1 301 ? 0.509 -6.282 21.204 1.00 87.94 301 ASP A CA 1
ATOM 2363 C C . ASP A 1 301 ? 0.431 -5.509 19.875 1.00 87.94 301 ASP A C 1
ATOM 2365 O O . ASP A 1 301 ? 0.670 -4.298 19.869 1.00 87.94 301 ASP A O 1
ATOM 2369 N N . PRO A 1 302 ? 0.062 -6.173 18.764 1.00 83.50 302 PRO A N 1
ATOM 2370 C CA . PRO A 1 302 ? 0.096 -5.563 17.441 1.00 83.50 302 PRO A CA 1
ATOM 2371 C C . PRO A 1 302 ? -0.981 -4.497 17.218 1.00 83.50 302 PRO A C 1
ATOM 2373 O O . PRO A 1 302 ? -0.952 -3.854 16.182 1.00 83.50 302 PRO A O 1
ATOM 2376 N N . LEU A 1 303 ? -1.949 -4.297 18.124 1.00 89.50 303 LEU A N 1
ATOM 2377 C CA . LEU A 1 303 ? -2.977 -3.252 17.946 1.00 89.50 303 LEU A CA 1
ATOM 2378 C C . LEU A 1 303 ? -2.824 -2.086 18.932 1.00 89.50 303 LEU A C 1
ATOM 2380 O O . LEU A 1 303 ? -3.598 -1.140 18.854 1.00 89.50 303 LEU A O 1
ATOM 2384 N N . ALA A 1 304 ? -1.883 -2.149 19.883 1.00 85.88 304 ALA A N 1
ATOM 2385 C CA . ALA A 1 304 ? -1.771 -1.135 20.936 1.00 85.88 304 ALA A CA 1
ATOM 2386 C C . ALA A 1 304 ? -1.256 0.222 20.429 1.00 85.88 304 ALA A C 1
ATOM 2388 O O . ALA A 1 304 ? -1.663 1.238 20.977 1.00 85.88 304 ALA A O 1
ATOM 2389 N N . ASN A 1 305 ? -0.420 0.230 19.385 1.00 84.62 305 ASN A N 1
ATOM 2390 C CA . ASN A 1 305 ? 0.109 1.436 18.734 1.00 84.62 305 ASN A CA 1
ATOM 2391 C C . ASN A 1 305 ? 0.058 1.278 17.209 1.00 84.62 305 ASN A C 1
ATOM 2393 O O . ASN A 1 305 ? 1.029 1.567 16.525 1.00 84.62 305 ASN A O 1
ATOM 2397 N N . ALA A 1 306 ? -1.010 0.699 16.670 1.00 93.62 306 ALA A N 1
ATOM 2398 C CA . ALA A 1 306 ? -1.108 0.546 15.227 1.00 93.62 306 ALA A CA 1
ATOM 2399 C C . ALA A 1 306 ? -1.644 1.829 14.588 1.00 93.62 306 ALA A C 1
ATOM 2401 O O . ALA A 1 306 ? -2.558 2.450 15.126 1.00 93.62 306 ALA A O 1
ATOM 2402 N N . LEU A 1 307 ? -1.116 2.180 13.420 1.00 95.25 307 LEU A N 1
ATOM 2403 C CA . LEU A 1 307 ? -1.661 3.241 12.589 1.00 95.25 307 LEU A CA 1
ATOM 2404 C C . LEU A 1 307 ? -2.913 2.736 11.871 1.00 95.25 307 LEU A C 1
ATOM 2406 O O . LEU A 1 307 ? -2.866 1.705 11.195 1.00 95.25 307 LEU A O 1
ATOM 2410 N N . ASN A 1 308 ? -4.018 3.468 11.980 1.00 95.75 308 ASN A N 1
ATOM 2411 C CA . ASN A 1 308 ? -5.246 3.130 11.276 1.00 95.75 308 ASN A CA 1
ATOM 2412 C C . ASN A 1 308 ? -5.235 3.694 9.853 1.00 95.75 308 ASN A C 1
ATOM 2414 O O . ASN A 1 308 ? -5.225 4.901 9.654 1.00 95.75 308 ASN A O 1
ATOM 2418 N N . LEU A 1 309 ? -5.260 2.812 8.853 1.00 96.69 309 LEU A N 1
ATOM 2419 C CA . LEU A 1 309 ? -5.245 3.184 7.435 1.00 96.69 309 LEU A CA 1
ATOM 2420 C C . LEU A 1 309 ? -6.649 3.384 6.848 1.00 96.69 309 LEU A C 1
ATOM 2422 O O . LEU A 1 309 ? -6.799 3.720 5.669 1.00 96.69 309 LEU A O 1
ATOM 2426 N N . SER A 1 310 ? -7.702 3.147 7.626 1.00 94.94 310 SER A N 1
ATOM 2427 C CA . SER A 1 310 ? -9.060 3.500 7.229 1.00 94.94 310 SER A CA 1
ATOM 2428 C C . SER A 1 310 ? -9.300 4.999 7.463 1.00 94.94 310 SER A C 1
ATOM 2430 O O . SER A 1 310 ? -8.911 5.533 8.495 1.00 94.94 310 SER A O 1
ATOM 2432 N N . PRO A 1 311 ? -9.980 5.701 6.540 1.00 95.44 311 PRO A N 1
ATOM 2433 C CA . PRO A 1 311 ? -10.823 5.155 5.480 1.00 95.44 311 PRO A CA 1
ATOM 2434 C C . PRO A 1 311 ? -10.130 4.964 4.121 1.00 95.44 311 PRO A C 1
ATOM 2436 O O . PRO A 1 311 ? -10.833 4.690 3.154 1.00 95.44 311 PRO A O 1
ATOM 2439 N N . PHE A 1 312 ? -8.810 5.131 3.997 1.00 96.44 312 PHE A N 1
ATOM 2440 C CA . PHE A 1 312 ? -8.118 5.042 2.701 1.00 96.44 312 PHE A CA 1
ATOM 2441 C C . PHE A 1 312 ? -8.066 3.619 2.158 1.00 96.44 312 PHE A C 1
ATOM 2443 O O . PHE A 1 312 ? -8.258 3.412 0.961 1.00 96.44 312 PHE A O 1
ATOM 2450 N N . TYR A 1 313 ? -7.873 2.647 3.047 1.00 96.31 313 TYR A N 1
ATOM 2451 C CA . TYR A 1 313 ? -7.959 1.228 2.734 1.00 96.31 313 TYR A CA 1
ATOM 2452 C C . TYR A 1 313 ? -9.120 0.576 3.476 1.00 96.31 313 TYR A C 1
ATOM 2454 O O . TYR A 1 313 ? -9.394 0.867 4.647 1.00 96.31 313 TYR A O 1
ATOM 2462 N N . VAL A 1 314 ? -9.799 -0.331 2.777 1.00 95.56 314 VAL A N 1
ATOM 2463 C CA . VAL A 1 314 ? -10.980 -1.039 3.265 1.00 95.56 314 VAL A CA 1
ATOM 2464 C C . VAL A 1 314 ? -10.906 -2.501 2.839 1.00 95.56 314 VAL A C 1
ATOM 2466 O O . VAL A 1 314 ? -10.826 -2.803 1.654 1.00 95.56 314 VAL A O 1
ATOM 2469 N N . ASP A 1 315 ? -11.004 -3.422 3.794 1.00 93.50 315 ASP A N 1
ATOM 2470 C CA . ASP A 1 315 ? -11.236 -4.838 3.510 1.00 93.50 315 ASP A CA 1
ATOM 2471 C C . ASP A 1 315 ? -12.743 -5.074 3.418 1.00 93.50 315 ASP A C 1
ATOM 2473 O O . ASP A 1 315 ? -13.427 -5.111 4.440 1.00 93.50 315 ASP A O 1
ATOM 2477 N N . LYS A 1 316 ? -13.283 -5.245 2.208 1.00 91.75 316 LYS A N 1
ATOM 2478 C CA . LYS A 1 316 ? -14.720 -5.483 1.989 1.00 91.75 316 LYS A CA 1
ATOM 2479 C C . LYS A 1 316 ? -15.227 -6.647 2.847 1.00 91.75 316 LYS A C 1
ATOM 2481 O O . LYS A 1 316 ? -16.299 -6.539 3.446 1.00 91.75 316 LYS A O 1
ATOM 2486 N N . ASN A 1 317 ? -14.448 -7.721 2.963 1.00 89.31 317 ASN A N 1
ATOM 2487 C CA . ASN A 1 317 ? -14.843 -8.931 3.684 1.00 89.31 317 ASN A CA 1
ATOM 2488 C C . ASN A 1 317 ? -14.746 -8.777 5.210 1.00 89.31 317 ASN A C 1
ATOM 2490 O O . ASN A 1 317 ? -15.296 -9.598 5.940 1.00 89.31 317 ASN A O 1
ATOM 2494 N N . ALA A 1 318 ? -14.133 -7.705 5.722 1.00 90.19 318 ALA A N 1
ATOM 2495 C CA . ALA A 1 318 ? -14.242 -7.365 7.139 1.00 90.19 318 ALA A CA 1
ATOM 2496 C C . ALA A 1 318 ? -15.649 -6.867 7.508 1.00 90.19 318 ALA A C 1
ATOM 2498 O O . ALA A 1 318 ? -16.100 -7.069 8.639 1.00 90.19 318 ALA A O 1
ATOM 2499 N N . PHE A 1 319 ? -16.354 -6.235 6.561 1.00 89.69 319 PHE A N 1
ATOM 2500 C CA . PHE A 1 319 ? -17.687 -5.663 6.767 1.00 89.69 319 PHE A CA 1
ATOM 2501 C C . PHE A 1 319 ? -18.799 -6.675 6.502 1.00 89.69 319 PHE A C 1
ATOM 2503 O O . PHE A 1 319 ? -19.791 -6.701 7.237 1.00 89.69 319 PHE A O 1
ATOM 2510 N N . LEU A 1 320 ? -18.648 -7.503 5.469 1.00 85.81 320 LEU A N 1
ATOM 2511 C CA . LEU A 1 320 ? -19.575 -8.589 5.164 1.00 85.81 320 LEU A CA 1
ATOM 2512 C C . LEU A 1 320 ? -19.403 -9.667 6.250 1.00 85.81 320 LEU A C 1
ATOM 2514 O O . LEU A 1 320 ? -18.287 -9.982 6.634 1.00 85.81 320 LEU A O 1
ATOM 2518 N N . GLY A 1 321 ? -20.491 -10.142 6.869 1.00 71.38 321 GLY A N 1
ATOM 2519 C CA . GLY A 1 321 ? -20.403 -11.056 8.024 1.00 71.38 321 GLY A CA 1
ATOM 2520 C C . GLY A 1 321 ? -19.688 -12.389 7.726 1.00 71.38 321 GLY A C 1
ATOM 2521 O O . GLY A 1 321 ? -19.176 -12.606 6.640 1.00 71.38 321 GLY A O 1
ATOM 2522 N N . GLU A 1 322 ? -19.733 -13.352 8.654 1.00 67.06 322 GLU A N 1
ATOM 2523 C CA . GLU A 1 322 ? -19.060 -14.675 8.543 1.00 67.06 322 GLU A CA 1
ATOM 2524 C C . GLU A 1 322 ? -19.532 -15.578 7.375 1.00 67.06 322 GLU A C 1
ATOM 2526 O O . GLU A 1 322 ? -19.237 -16.766 7.345 1.00 67.06 322 GLU A O 1
ATOM 2531 N N . ARG A 1 323 ? -20.317 -15.043 6.436 1.00 61.50 323 ARG A N 1
ATOM 2532 C CA . ARG A 1 323 ? -20.853 -15.752 5.269 1.00 61.50 323 ARG A CA 1
ATOM 2533 C C . ARG A 1 323 ? -19.929 -15.711 4.052 1.00 61.50 323 ARG A C 1
ATOM 2535 O O . ARG A 1 323 ? -20.180 -16.464 3.119 1.00 61.50 323 ARG A O 1
ATOM 2542 N N . THR A 1 324 ? -18.941 -14.821 4.029 1.00 60.88 324 THR A N 1
ATOM 2543 C CA . THR A 1 324 ? -18.000 -14.663 2.911 1.00 60.88 324 THR A CA 1
ATOM 2544 C C . THR A 1 324 ? -16.685 -15.374 3.198 1.00 60.88 324 THR A C 1
ATOM 2546 O O . THR A 1 324 ? -16.354 -15.611 4.362 1.00 60.88 324 THR A O 1
ATOM 2549 N N . ASP A 1 325 ? -15.937 -15.687 2.139 1.00 64.25 325 ASP A N 1
ATOM 2550 C CA . ASP A 1 325 ? -14.605 -16.280 2.234 1.00 64.25 325 ASP A CA 1
ATOM 2551 C C . ASP A 1 325 ? -13.726 -15.552 3.262 1.00 64.25 325 ASP A C 1
ATOM 2553 O O . ASP A 1 325 ? -13.798 -14.333 3.457 1.00 64.25 325 ASP A O 1
ATOM 2557 N N . ASN A 1 326 ? -12.867 -16.313 3.943 1.00 72.44 326 ASN A N 1
ATOM 2558 C CA . ASN A 1 326 ? -11.887 -15.733 4.863 1.00 72.44 326 ASN A CA 1
ATOM 2559 C C . ASN A 1 326 ? -10.801 -14.933 4.135 1.00 72.44 326 ASN A C 1
ATOM 2561 O O . ASN A 1 326 ? -10.052 -14.211 4.787 1.00 72.44 326 ASN A O 1
ATOM 2565 N N . TYR A 1 327 ? -10.750 -15.023 2.807 1.00 81.00 327 TYR A N 1
ATOM 2566 C CA . TYR A 1 327 ? -9.811 -14.281 1.989 1.00 81.00 327 TYR A CA 1
ATOM 2567 C C . TYR A 1 327 ? -10.083 -12.768 2.065 1.00 81.00 327 TYR A C 1
ATOM 2569 O O . TYR A 1 327 ? -11.247 -12.358 2.002 1.00 81.00 327 TYR A O 1
ATOM 2577 N N . PRO A 1 328 ? -9.056 -11.923 2.246 1.00 84.69 328 PRO A N 1
ATOM 2578 C CA . PRO A 1 328 ? -9.236 -10.477 2.261 1.00 84.69 328 PRO A CA 1
ATOM 2579 C C . PRO A 1 328 ? -9.646 -9.957 0.881 1.00 84.69 328 PRO A C 1
ATOM 2581 O O . PRO A 1 328 ? -9.194 -10.459 -0.140 1.00 84.69 328 PRO A O 1
ATOM 2584 N N . ALA A 1 329 ? -10.475 -8.915 0.845 1.00 88.50 329 ALA A N 1
ATOM 2585 C CA . ALA A 1 329 ? -10.794 -8.211 -0.394 1.00 88.50 329 ALA A CA 1
ATOM 2586 C C . ALA A 1 329 ? -10.482 -6.730 -0.188 1.00 88.50 329 ALA A C 1
ATOM 2588 O O . ALA A 1 329 ? -11.337 -5.970 0.273 1.00 88.50 329 ALA A O 1
ATOM 2589 N N . ILE A 1 330 ? -9.228 -6.351 -0.451 1.00 91.31 330 ILE A N 1
ATOM 2590 C CA . ILE A 1 330 ? -8.697 -5.028 -0.115 1.00 91.31 330 ILE A CA 1
ATOM 2591 C C . ILE A 1 330 ? -8.973 -4.038 -1.241 1.00 91.31 330 ILE A C 1
ATOM 2593 O O . ILE A 1 330 ? -8.561 -4.223 -2.386 1.00 91.31 330 ILE A O 1
ATOM 2597 N N . TYR A 1 331 ? -9.640 -2.949 -0.881 1.00 93.62 331 TYR A N 1
ATOM 2598 C CA . TYR A 1 331 ? -9.916 -1.832 -1.760 1.00 93.62 331 TYR A CA 1
ATOM 2599 C C . TYR A 1 331 ? -9.228 -0.571 -1.245 1.00 93.62 331 TYR A C 1
ATOM 2601 O O . TYR A 1 331 ? -9.183 -0.322 -0.040 1.00 93.62 331 TYR A O 1
ATOM 2609 N N . VAL A 1 332 ? -8.752 0.250 -2.173 1.00 94.25 332 VAL A N 1
ATOM 2610 C CA . VAL A 1 332 ? -8.101 1.537 -1.909 1.00 94.25 332 VAL A CA 1
ATOM 2611 C C . VAL A 1 332 ? -8.918 2.680 -2.483 1.00 94.25 332 VAL A C 1
ATOM 2613 O O . VAL A 1 332 ? -9.493 2.562 -3.568 1.00 94.25 332 VAL A O 1
ATOM 2616 N N . LEU A 1 333 ? -8.987 3.783 -1.743 1.00 94.31 333 LEU A N 1
ATOM 2617 C CA . LEU A 1 333 ? -9.646 5.007 -2.170 1.00 94.31 333 LEU A CA 1
ATOM 2618 C C . LEU A 1 333 ? -9.017 5.498 -3.477 1.00 94.31 333 LEU A C 1
ATOM 2620 O O . LEU A 1 333 ? -7.802 5.638 -3.585 1.00 94.31 333 LEU A O 1
ATOM 2624 N N . ASN A 1 334 ? -9.860 5.739 -4.475 1.00 90.31 334 ASN A N 1
ATOM 2625 C CA . ASN A 1 334 ? -9.428 6.186 -5.791 1.00 90.31 334 ASN A CA 1
ATOM 2626 C C . ASN A 1 334 ? -9.891 7.630 -6.033 1.00 90.31 334 ASN A C 1
ATOM 2628 O O . ASN A 1 334 ? -9.060 8.527 -6.125 1.00 90.31 334 ASN A O 1
ATOM 2632 N N . HIS A 1 335 ? -11.203 7.884 -6.055 1.00 89.56 335 HIS A N 1
ATOM 2633 C CA . HIS A 1 335 ? -11.743 9.219 -6.333 1.00 89.56 335 HIS A CA 1
ATOM 2634 C C . HIS A 1 335 ? -13.119 9.451 -5.702 1.00 89.56 335 HIS A C 1
ATOM 2636 O O . HIS A 1 335 ? -13.767 8.527 -5.196 1.00 89.56 335 HIS A O 1
ATOM 2642 N N . GLN A 1 336 ? -13.573 10.703 -5.723 1.00 87.75 336 GLN A N 1
ATOM 2643 C CA . GLN A 1 336 ? -14.911 11.081 -5.288 1.00 87.75 336 GLN A CA 1
ATOM 2644 C C . GLN A 1 336 ? -15.856 11.175 -6.495 1.00 87.75 336 GLN A C 1
ATOM 2646 O O . GLN A 1 336 ? -15.631 11.953 -7.417 1.00 87.75 336 GLN A O 1
ATOM 2651 N N . ASP A 1 337 ? -16.951 10.416 -6.448 1.00 82.88 337 ASP A N 1
ATOM 2652 C CA . ASP A 1 337 ? -18.079 10.504 -7.380 1.00 82.88 337 ASP A CA 1
ATOM 2653 C C . ASP A 1 337 ? -18.793 11.854 -7.190 1.00 82.88 337 ASP A C 1
ATOM 2655 O O . ASP A 1 337 ? -19.142 12.231 -6.059 1.00 82.88 337 ASP A O 1
ATOM 2659 N N . GLY A 1 338 ? -19.085 12.556 -8.290 1.00 71.69 338 GLY A N 1
ATOM 2660 C CA . GLY A 1 338 ? -19.885 13.786 -8.298 1.00 71.69 338 GLY A CA 1
ATOM 2661 C C . GLY A 1 338 ? -21.250 13.652 -7.597 1.00 71.69 338 GLY A C 1
ATOM 2662 O O . GLY A 1 338 ? -21.808 14.646 -7.133 1.00 71.69 338 GLY A O 1
ATOM 2663 N N . GLN A 1 339 ? -21.768 12.428 -7.419 1.00 69.44 339 GLN A N 1
ATOM 2664 C CA . GLN A 1 339 ? -22.975 12.121 -6.635 1.00 69.44 339 GLN A CA 1
ATOM 2665 C C . GLN A 1 339 ? -22.760 12.017 -5.108 1.00 69.44 339 GLN A C 1
ATOM 2667 O O . GLN A 1 339 ? -23.582 11.413 -4.415 1.00 69.44 339 GLN A O 1
ATOM 2672 N N . GLN A 1 340 ? -21.685 12.594 -4.557 1.00 77.75 340 GLN A N 1
ATOM 2673 C CA . GLN A 1 340 ? -21.311 12.472 -3.135 1.00 77.75 340 GLN A CA 1
ATOM 2674 C C . GLN A 1 340 ? -21.023 11.019 -2.712 1.00 77.75 340 GLN A C 1
ATOM 2676 O O . GLN A 1 340 ? -21.339 10.614 -1.594 1.00 77.75 340 GLN A O 1
ATOM 2681 N N . GLY A 1 341 ? -20.468 10.205 -3.607 1.00 89.06 341 GLY A N 1
ATOM 2682 C CA . GLY A 1 341 ? -19.958 8.869 -3.290 1.00 89.06 341 GLY A CA 1
ATOM 2683 C C . GLY A 1 341 ? -18.434 8.859 -3.276 1.00 89.06 341 GLY A C 1
ATOM 2684 O O . GLY A 1 341 ? -17.807 9.708 -3.896 1.00 89.06 341 GLY A O 1
ATOM 2685 N N . PHE A 1 342 ? -17.833 7.886 -2.604 1.00 93.31 342 PHE A N 1
ATOM 2686 C CA . PHE A 1 342 ? -16.401 7.613 -2.705 1.00 93.31 342 PHE A CA 1
ATOM 2687 C C . PHE A 1 342 ? -16.197 6.283 -3.404 1.00 93.31 342 PHE A C 1
ATOM 2689 O O . PHE A 1 342 ? -16.884 5.302 -3.107 1.00 93.31 342 PHE A O 1
ATOM 2696 N N . ILE A 1 343 ? -15.282 6.273 -4.361 1.00 91.94 343 ILE A N 1
ATOM 2697 C CA . ILE A 1 343 ? -15.008 5.130 -5.211 1.00 91.94 343 ILE A CA 1
ATOM 2698 C C . ILE A 1 343 ? -13.680 4.545 -4.788 1.00 91.94 343 ILE A C 1
ATOM 2700 O O . ILE A 1 343 ? -12.665 5.236 -4.725 1.00 91.94 343 ILE A O 1
ATOM 2704 N N . PHE A 1 344 ? -13.719 3.252 -4.519 1.00 93.50 344 PHE A N 1
ATOM 2705 C CA . PHE A 1 344 ? -12.570 2.456 -4.174 1.00 93.50 344 PHE A CA 1
ATOM 2706 C C . PHE A 1 344 ? -12.317 1.419 -5.260 1.00 93.50 344 PHE A C 1
ATOM 2708 O O . PHE A 1 344 ? -13.258 0.873 -5.845 1.00 93.50 344 PHE A O 1
ATOM 2715 N N . GLN A 1 345 ? -11.047 1.134 -5.503 1.00 90.25 345 GLN A N 1
ATOM 2716 C CA . GLN A 1 345 ? -10.598 0.159 -6.485 1.00 90.25 345 GLN A CA 1
ATOM 2717 C C . GLN A 1 345 ? -10.006 -1.050 -5.775 1.00 90.25 345 GLN A C 1
ATOM 2719 O O . GLN A 1 345 ? -9.309 -0.894 -4.776 1.00 90.25 345 GLN A O 1
ATOM 2724 N N . ASN A 1 346 ? -10.298 -2.245 -6.280 1.00 89.12 346 ASN A N 1
ATOM 2725 C CA . ASN A 1 346 ? -9.679 -3.463 -5.784 1.00 89.12 346 ASN A CA 1
ATOM 2726 C C . ASN A 1 346 ? -8.189 -3.464 -6.159 1.00 89.12 346 ASN A C 1
ATOM 2728 O O . ASN A 1 346 ? -7.835 -3.213 -7.312 1.00 89.12 346 ASN A O 1
ATOM 2732 N N . ILE A 1 347 ? -7.329 -3.702 -5.173 1.00 83.00 347 ILE A N 1
ATOM 2733 C CA . ILE A 1 347 ? -5.872 -3.803 -5.359 1.00 83.00 347 ILE A CA 1
ATOM 2734 C C . ILE A 1 347 ? -5.505 -5.215 -5.811 1.00 83.00 347 ILE A C 1
ATOM 2736 O O . ILE A 1 347 ? -4.504 -5.444 -6.494 1.00 83.00 347 ILE A O 1
ATOM 2740 N N . ASP A 1 348 ? -6.343 -6.172 -5.427 1.00 73.62 348 ASP A N 1
ATOM 2741 C CA . ASP A 1 348 ? -6.124 -7.564 -5.693 1.00 73.62 348 ASP A CA 1
ATOM 2742 C C . ASP A 1 348 ? -6.722 -7.974 -7.041 1.00 73.62 348 ASP A C 1
ATOM 2744 O O . ASP A 1 348 ? -7.935 -8.113 -7.220 1.00 73.62 348 ASP A O 1
ATOM 2748 N N . ARG A 1 349 ? -5.822 -8.164 -8.006 1.00 64.12 349 ARG A N 1
ATOM 2749 C CA . ARG A 1 349 ? -6.094 -8.835 -9.278 1.00 64.12 349 ARG A CA 1
ATOM 2750 C C . ARG A 1 349 ? -5.623 -10.291 -9.236 1.00 64.12 349 ARG A C 1
ATOM 2752 O O . ARG A 1 349 ? -5.199 -10.801 -10.270 1.00 64.12 349 ARG A O 1
ATOM 2759 N N . ASP A 1 350 ? -5.615 -10.927 -8.060 1.00 55.28 350 ASP A N 1
ATOM 2760 C CA . ASP A 1 350 ? -5.248 -12.337 -7.935 1.00 55.28 350 ASP A CA 1
ATOM 2761 C C . ASP A 1 350 ? -6.061 -13.180 -8.918 1.00 55.28 350 ASP A C 1
ATOM 2763 O O . ASP A 1 350 ? -7.290 -13.239 -8.862 1.00 55.28 350 ASP A O 1
ATOM 2767 N N . ILE A 1 351 ? -5.363 -13.853 -9.824 1.00 48.56 351 ILE A N 1
ATOM 2768 C CA . ILE A 1 351 ? -5.975 -14.778 -10.773 1.00 48.56 351 ILE A CA 1
ATOM 2769 C C . ILE A 1 351 ? -6.505 -16.040 -10.077 1.00 48.56 351 ILE A C 1
ATOM 2771 O O . ILE A 1 351 ? -7.413 -16.690 -10.600 1.00 48.56 351 ILE A O 1
ATOM 2775 N N . ASN A 1 352 ? -5.978 -16.365 -8.889 1.00 42.12 352 ASN A N 1
ATOM 2776 C CA . ASN A 1 352 ? -6.389 -17.506 -8.075 1.00 42.12 352 ASN A CA 1
ATOM 2777 C C . ASN A 1 352 ? -7.716 -17.250 -7.348 1.00 42.12 352 ASN A C 1
ATOM 2779 O O . ASN A 1 352 ? -8.390 -18.202 -6.950 1.00 42.12 352 ASN A O 1
ATOM 2783 N N . HIS A 1 353 ? -8.134 -15.986 -7.217 1.00 52.88 353 HIS A N 1
ATOM 2784 C CA . HIS A 1 353 ? -9.470 -15.618 -6.760 1.00 52.88 353 HIS A CA 1
ATOM 2785 C C . HIS A 1 353 ? -10.232 -14.928 -7.896 1.00 52.88 353 HIS A C 1
ATOM 2787 O O . HIS A 1 353 ? -10.189 -13.711 -8.070 1.00 52.88 353 HIS A O 1
ATOM 2793 N N . GLN A 1 354 ? -10.950 -15.722 -8.694 1.00 51.16 354 GLN A N 1
ATOM 2794 C CA . GLN A 1 354 ? -11.753 -15.196 -9.795 1.00 51.16 354 GLN A CA 1
ATOM 2795 C C . GLN A 1 354 ? -12.925 -14.372 -9.259 1.00 51.16 354 GLN A C 1
ATOM 2797 O O . GLN A 1 354 ? -13.976 -14.894 -8.883 1.00 51.16 354 GLN A O 1
ATOM 2802 N N . TYR A 1 355 ? -12.758 -13.054 -9.274 1.00 58.09 355 TYR A N 1
ATOM 2803 C CA . TYR A 1 355 ? -13.875 -12.131 -9.188 1.00 58.09 355 TYR A CA 1
ATOM 2804 C C . TYR A 1 355 ? -14.749 -12.320 -10.432 1.00 58.09 355 TYR A C 1
ATOM 2806 O O . TYR A 1 355 ? -14.371 -11.956 -11.545 1.00 58.09 355 TYR A O 1
ATOM 2814 N N . ASN A 1 356 ? -15.911 -12.944 -10.244 1.00 56.84 356 ASN A N 1
ATOM 2815 C CA . ASN A 1 356 ? -16.776 -13.393 -11.337 1.00 56.84 356 ASN A CA 1
ATOM 2816 C C . ASN A 1 356 ? -17.377 -12.237 -12.154 1.00 56.84 356 ASN A C 1
ATOM 2818 O O . ASN A 1 356 ? -17.907 -12.462 -13.247 1.00 56.84 356 ASN A O 1
ATOM 2822 N N . HIS A 1 357 ? -17.316 -11.003 -11.640 1.00 65.81 357 HIS A N 1
ATOM 2823 C CA . HIS A 1 357 ? -17.934 -9.839 -12.260 1.00 65.81 357 HIS A CA 1
ATOM 2824 C C . HIS A 1 357 ? -16.981 -8.633 -12.296 1.00 65.81 357 HIS A C 1
ATOM 2826 O O . HIS A 1 357 ? -16.352 -8.324 -11.287 1.00 65.81 357 HIS A O 1
ATOM 2832 N N . PRO A 1 358 ? -16.923 -7.869 -13.408 1.00 67.88 358 PRO A N 1
ATOM 2833 C CA . PRO A 1 358 ? -16.174 -6.606 -13.467 1.00 67.88 358 PRO A CA 1
ATOM 2834 C C . PRO A 1 358 ? -16.564 -5.622 -12.356 1.00 67.88 358 PRO A C 1
ATOM 2836 O O . PRO A 1 358 ? -15.751 -4.829 -11.894 1.00 67.88 358 PRO A O 1
ATOM 2839 N N . GLU A 1 359 ? -17.813 -5.700 -11.899 1.00 69.62 359 GLU A N 1
ATOM 2840 C CA . GLU A 1 359 ? -18.348 -4.880 -10.815 1.00 69.62 359 GLU A CA 1
ATOM 2841 C C . GLU A 1 359 ? -17.701 -5.182 -9.450 1.00 69.62 359 GLU A C 1
ATOM 2843 O O . GLU A 1 359 ? -17.733 -4.329 -8.571 1.00 69.62 359 GLU A O 1
ATOM 2848 N N . ASP A 1 360 ? -17.050 -6.337 -9.272 1.00 74.69 360 ASP A N 1
ATOM 2849 C CA . ASP A 1 360 ? -16.292 -6.660 -8.056 1.00 74.69 360 ASP A CA 1
ATOM 2850 C C . ASP A 1 360 ? -14.967 -5.890 -7.957 1.00 74.69 360 ASP A C 1
ATOM 2852 O O . ASP A 1 360 ? -14.389 -5.791 -6.874 1.00 74.69 360 ASP A O 1
ATOM 2856 N N . GLN A 1 361 ? -14.480 -5.307 -9.054 1.00 82.81 361 GLN A N 1
ATOM 2857 C CA . GLN A 1 361 ? -13.233 -4.531 -9.074 1.00 82.81 361 GLN A CA 1
ATOM 2858 C C . GLN A 1 361 ? -13.399 -3.123 -8.482 1.00 82.81 361 GLN A C 1
ATOM 2860 O O . GLN A 1 361 ? -12.414 -2.420 -8.249 1.00 82.81 361 GLN A O 1
ATOM 2865 N N . ARG A 1 362 ? -14.640 -2.699 -8.218 1.00 87.81 362 ARG A N 1
ATOM 2866 C CA . ARG A 1 362 ? -14.967 -1.361 -7.727 1.00 87.81 362 ARG A CA 1
ATOM 2867 C C . ARG A 1 362 ? -15.940 -1.432 -6.559 1.00 87.81 362 ARG A C 1
ATOM 2869 O O . ARG A 1 362 ? -16.949 -2.123 -6.608 1.00 87.81 362 ARG A O 1
ATOM 2876 N N . LEU A 1 363 ? -15.678 -0.642 -5.527 1.00 91.00 363 LEU A N 1
ATOM 2877 C CA . LEU A 1 363 ? -16.564 -0.477 -4.380 1.00 91.00 363 LEU A CA 1
ATOM 2878 C C . LEU A 1 363 ? -16.983 0.990 -4.286 1.00 91.00 363 LEU A C 1
ATOM 2880 O O . LEU A 1 363 ? -16.142 1.881 -4.216 1.00 91.00 363 LEU A O 1
ATOM 2884 N N . VAL A 1 364 ? -18.290 1.256 -4.288 1.00 92.75 364 VAL A N 1
ATOM 2885 C CA . VAL A 1 364 ? -18.818 2.623 -4.166 1.00 92.75 364 VAL A CA 1
ATOM 2886 C C . VAL A 1 364 ? -19.454 2.794 -2.796 1.00 92.75 364 VAL A C 1
ATOM 2888 O O . VAL A 1 364 ? -20.469 2.169 -2.497 1.00 92.75 364 VAL A O 1
ATOM 2891 N N . ILE A 1 365 ? -18.889 3.665 -1.965 1.00 95.19 365 ILE A N 1
ATOM 2892 C CA . ILE A 1 365 ? -19.382 3.954 -0.617 1.00 95.19 365 ILE A CA 1
ATOM 2893 C C . ILE A 1 365 ? -20.121 5.293 -0.622 1.00 95.19 365 ILE A C 1
ATOM 2895 O O . ILE A 1 365 ? -19.569 6.333 -0.974 1.00 95.19 365 ILE A O 1
ATOM 2899 N N . ARG A 1 366 ? -21.393 5.276 -0.215 1.00 95.00 366 ARG A N 1
ATOM 2900 C CA . ARG A 1 366 ? -22.288 6.444 -0.176 1.00 95.00 366 ARG A CA 1
ATOM 2901 C C . ARG A 1 366 ? -22.812 6.674 1.241 1.00 95.00 366 ARG A C 1
ATOM 2903 O O . ARG A 1 366 ? -22.680 5.826 2.123 1.00 95.00 366 ARG A O 1
ATOM 2910 N N . LYS A 1 367 ? -23.529 7.783 1.445 1.00 95.00 367 LYS A N 1
ATOM 2911 C CA . LYS A 1 367 ? -24.212 8.105 2.715 1.00 95.00 367 LYS A CA 1
ATOM 2912 C C . LYS A 1 367 ? -25.134 6.987 3.231 1.00 95.00 367 LYS A C 1
ATOM 2914 O O . LYS A 1 367 ? -25.345 6.878 4.438 1.00 95.00 367 LYS A O 1
ATOM 2919 N N . SER A 1 368 ? -25.707 6.182 2.335 1.00 94.44 368 SER A N 1
ATOM 2920 C CA . SER A 1 368 ? -26.592 5.057 2.667 1.00 94.44 368 SER A CA 1
ATOM 2921 C C . SER A 1 368 ? -25.869 3.729 2.931 1.00 94.44 368 SER A C 1
ATOM 2923 O O . SER A 1 368 ? -26.537 2.775 3.327 1.00 94.44 368 SER A O 1
ATOM 2925 N N . GLY A 1 369 ? -24.551 3.658 2.723 1.00 94.31 369 GLY A N 1
ATOM 2926 C CA . GLY A 1 369 ? -23.756 2.428 2.765 1.00 94.31 369 GLY A CA 1
ATOM 2927 C C . GLY A 1 369 ? -23.027 2.149 1.448 1.00 94.31 369 GLY A C 1
ATOM 2928 O O . GLY A 1 369 ? -23.010 2.992 0.548 1.00 94.31 369 GLY A O 1
ATOM 2929 N N . ALA A 1 370 ? -22.431 0.964 1.338 1.00 93.12 370 ALA A N 1
ATOM 2930 C CA . ALA A 1 370 ? -21.794 0.500 0.108 1.00 93.12 370 ALA A CA 1
ATOM 2931 C C . ALA A 1 370 ? -22.833 0.045 -0.927 1.00 93.12 370 ALA A C 1
ATOM 2933 O O . ALA A 1 370 ? -23.796 -0.649 -0.589 1.00 93.12 370 ALA A O 1
ATOM 2934 N N . ALA A 1 371 ? -22.646 0.430 -2.184 1.00 89.75 371 ALA A N 1
ATOM 2935 C CA . ALA A 1 371 ? -23.420 -0.083 -3.302 1.00 89.75 371 ALA A CA 1
ATOM 2936 C C . ALA A 1 371 ? -22.792 -1.392 -3.785 1.00 89.75 371 ALA A C 1
ATOM 2938 O O . ALA A 1 371 ? -21.607 -1.431 -4.110 1.00 89.75 371 ALA A O 1
ATOM 2939 N N . PHE A 1 372 ? -23.607 -2.440 -3.839 1.00 85.44 372 PHE A N 1
ATOM 2940 C CA . PHE A 1 372 ? -23.212 -3.743 -4.351 1.00 85.44 372 PHE A CA 1
ATOM 2941 C C . PHE A 1 372 ? -24.111 -4.137 -5.518 1.00 85.44 372 PHE A C 1
ATOM 2943 O O . PHE A 1 372 ? -25.311 -3.832 -5.489 1.00 85.44 372 PHE A O 1
ATOM 2950 N N . PRO A 1 373 ? -23.568 -4.849 -6.513 1.00 80.25 373 PRO A N 1
ATOM 2951 C CA . PRO A 1 373 ? -24.368 -5.525 -7.517 1.00 80.25 373 PRO A CA 1
ATOM 2952 C C . PRO A 1 373 ? -25.431 -6.425 -6.896 1.00 80.25 373 PRO A C 1
ATOM 2954 O O . PRO A 1 373 ? -25.163 -7.162 -5.944 1.00 80.25 373 PRO A O 1
ATOM 2957 N N . ALA A 1 374 ? -26.632 -6.429 -7.477 1.00 80.31 374 ALA A N 1
ATOM 2958 C CA . ALA A 1 374 ? -27.715 -7.294 -7.008 1.00 80.31 374 ALA A CA 1
ATOM 2959 C C . ALA A 1 374 ? -27.335 -8.786 -7.072 1.00 80.31 374 ALA A C 1
ATOM 2961 O O . ALA A 1 374 ? -27.798 -9.570 -6.244 1.00 80.31 374 ALA A O 1
ATOM 2962 N N . VAL A 1 375 ? -26.456 -9.162 -8.012 1.00 77.50 375 VAL A N 1
ATOM 2963 C CA . VAL A 1 375 ? -25.960 -10.536 -8.189 1.00 77.50 375 VAL A CA 1
ATOM 2964 C C . VAL A 1 375 ? -25.195 -11.060 -6.970 1.00 77.50 375 VAL A C 1
ATOM 2966 O O . VAL A 1 375 ? -25.243 -12.256 -6.703 1.00 77.50 375 VAL A O 1
ATOM 2969 N N . LEU A 1 376 ? -24.572 -10.181 -6.174 1.00 76.50 376 LEU A N 1
ATOM 2970 C CA . LEU A 1 376 ? -23.843 -10.588 -4.968 1.00 76.50 376 LEU A CA 1
ATOM 2971 C C . LEU A 1 376 ? -24.769 -10.924 -3.789 1.00 76.50 376 LEU A C 1
ATOM 2973 O O . LEU A 1 376 ? -24.312 -11.473 -2.790 1.00 76.50 376 LEU A O 1
ATOM 2977 N N . GLY A 1 377 ? -26.062 -10.579 -3.860 1.00 81.44 377 GLY A N 1
ATOM 2978 C CA . GLY A 1 377 ? -27.041 -10.922 -2.821 1.00 81.44 377 GLY A CA 1
ATOM 2979 C C . GLY A 1 377 ? -26.747 -10.332 -1.433 1.00 81.44 377 GLY A C 1
ATOM 2980 O O . GLY A 1 377 ? -27.204 -10.877 -0.427 1.00 81.44 377 GLY A O 1
ATOM 2981 N N . ILE A 1 378 ? -25.981 -9.238 -1.358 1.00 84.50 378 ILE A N 1
ATOM 2982 C CA . ILE A 1 378 ? -25.568 -8.621 -0.090 1.00 84.50 378 ILE A CA 1
ATOM 2983 C C . ILE A 1 378 ? -26.765 -7.928 0.588 1.00 84.50 378 ILE A C 1
ATOM 2985 O O . ILE A 1 378 ? -27.467 -7.117 -0.018 1.00 84.50 378 ILE A O 1
ATOM 2989 N N . ASP A 1 379 ? -26.993 -8.239 1.870 1.00 87.62 379 ASP A N 1
ATOM 2990 C CA . ASP A 1 379 ? -28.076 -7.667 2.684 1.00 87.62 379 ASP A CA 1
ATOM 2991 C C . ASP A 1 379 ? -27.854 -6.156 2.898 1.00 87.62 379 ASP A C 1
ATOM 2993 O O . ASP A 1 379 ? -26.737 -5.686 3.142 1.00 87.62 379 ASP A O 1
ATOM 2997 N N . ILE A 1 380 ? -28.940 -5.379 2.884 1.00 89.38 380 ILE A N 1
ATOM 2998 C CA . ILE A 1 380 ? -28.914 -3.936 3.158 1.00 89.38 380 ILE A CA 1
ATOM 2999 C C . ILE A 1 380 ? -28.273 -3.600 4.515 1.00 89.38 380 ILE A C 1
ATOM 3001 O O . ILE A 1 380 ? -27.699 -2.525 4.684 1.00 89.38 380 ILE A O 1
ATOM 3005 N N . ARG A 1 381 ? -28.351 -4.505 5.496 1.00 89.62 381 ARG A N 1
ATOM 3006 C CA . ARG A 1 381 ? -27.694 -4.373 6.802 1.00 89.62 381 ARG A CA 1
ATOM 3007 C C . ARG A 1 381 ? -26.178 -4.387 6.682 1.00 89.62 381 ARG A C 1
ATOM 3009 O O . ARG A 1 381 ? -25.538 -3.588 7.359 1.00 89.62 381 ARG A O 1
ATOM 3016 N N . ASP A 1 382 ? -25.624 -5.241 5.829 1.00 89.81 382 ASP A N 1
ATOM 3017 C CA . ASP A 1 382 ? -24.178 -5.335 5.627 1.00 89.81 382 ASP A CA 1
ATOM 3018 C C . ASP A 1 382 ? -23.676 -4.156 4.784 1.00 89.81 382 ASP A C 1
ATOM 3020 O O . ASP A 1 382 ? -22.692 -3.520 5.150 1.00 89.81 382 ASP A O 1
ATOM 3024 N N . SER A 1 383 ? -24.439 -3.736 3.767 1.00 92.25 383 SER A N 1
ATOM 3025 C CA . SER A 1 383 ? -24.198 -2.473 3.045 1.00 92.25 383 SER A CA 1
ATOM 3026 C C . SER A 1 383 ? -24.103 -1.261 3.982 1.00 92.25 383 SER A C 1
ATOM 3028 O O . SER A 1 383 ? -23.180 -0.447 3.874 1.00 92.25 383 SER A O 1
ATOM 3030 N N . ARG A 1 384 ? -25.004 -1.156 4.967 1.00 94.50 384 ARG A N 1
ATOM 3031 C CA . ARG A 1 384 ? -25.018 -0.050 5.940 1.00 94.50 384 ARG A CA 1
ATOM 3032 C C . ARG A 1 384 ? -23.814 -0.029 6.883 1.00 94.50 384 ARG A C 1
ATOM 3034 O O . ARG A 1 384 ? -23.560 1.017 7.481 1.00 94.50 384 ARG A O 1
ATOM 3041 N N . ARG A 1 385 ? -23.047 -1.118 7.013 1.00 93.38 385 ARG A N 1
ATOM 3042 C CA . ARG A 1 385 ? -21.828 -1.135 7.843 1.00 93.38 385 ARG A CA 1
ATOM 3043 C C . ARG A 1 385 ? -20.717 -0.247 7.292 1.00 93.38 385 ARG A C 1
ATOM 3045 O O . ARG A 1 385 ? -19.843 0.124 8.058 1.00 93.38 385 ARG A O 1
ATOM 3052 N N . PHE A 1 386 ? -20.786 0.154 6.021 1.00 95.56 386 PHE A N 1
ATOM 3053 C CA . PHE A 1 386 ? -19.839 1.086 5.397 1.00 95.56 386 PHE A CA 1
ATOM 3054 C C . PHE A 1 386 ? -20.188 2.571 5.630 1.00 95.56 386 PHE A C 1
ATOM 3056 O O . PHE A 1 386 ? -19.425 3.455 5.250 1.00 95.56 386 PHE A O 1
ATOM 3063 N N . ILE A 1 387 ? -21.324 2.889 6.270 1.00 95.88 387 ILE A N 1
ATOM 3064 C CA . ILE A 1 387 ? -21.699 4.281 6.593 1.00 95.88 387 ILE A CA 1
ATOM 3065 C C . ILE A 1 387 ? -20.630 5.010 7.437 1.00 95.88 387 ILE A C 1
ATOM 3067 O O . ILE A 1 387 ? -20.392 6.190 7.171 1.00 95.88 387 ILE A O 1
ATOM 3071 N N . PRO A 1 388 ? -19.984 4.387 8.444 1.00 95.62 388 PRO A N 1
ATOM 3072 C CA . PRO A 1 388 ? -18.882 5.010 9.172 1.00 95.62 388 PRO A CA 1
ATOM 3073 C C . PRO A 1 388 ? -17.718 5.423 8.265 1.00 95.62 388 PRO A C 1
ATOM 3075 O O . PRO A 1 388 ? -17.250 6.545 8.414 1.00 95.62 388 PRO A O 1
ATOM 3078 N N . VAL A 1 389 ? -17.344 4.605 7.272 1.00 96.12 389 VAL A N 1
ATOM 3079 C CA . VAL A 1 389 ? -16.288 4.936 6.292 1.00 96.12 389 VAL A CA 1
ATOM 3080 C C . VAL A 1 389 ? -16.652 6.202 5.513 1.00 96.12 389 VAL A C 1
ATOM 3082 O O . VAL A 1 389 ? -15.850 7.125 5.404 1.00 96.12 389 VAL A O 1
ATOM 3085 N N . TYR A 1 390 ? -17.903 6.307 5.048 1.00 95.88 390 TYR A N 1
ATOM 3086 C CA . TYR A 1 390 ? -18.397 7.532 4.408 1.00 95.88 390 TYR A CA 1
ATOM 3087 C C . TYR A 1 390 ? -18.264 8.759 5.324 1.00 95.88 390 TYR A C 1
ATOM 3089 O O . TYR A 1 390 ? -17.845 9.826 4.883 1.00 95.88 390 TYR A O 1
ATOM 3097 N N . ARG A 1 391 ? -18.636 8.625 6.604 1.00 95.69 391 ARG A N 1
ATOM 3098 C CA . ARG A 1 391 ? -18.557 9.727 7.576 1.00 95.69 391 ARG A CA 1
ATOM 3099 C C . ARG A 1 391 ? -17.114 10.122 7.873 1.00 95.69 391 ARG A C 1
ATOM 3101 O O . ARG A 1 391 ? -16.854 11.315 7.941 1.00 95.69 391 ARG A O 1
ATOM 3108 N N . GLN A 1 392 ? -16.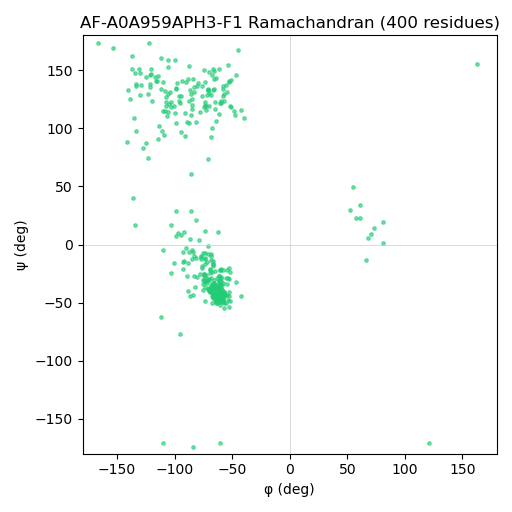209 9.153 7.996 1.00 95.19 392 GLN A N 1
ATOM 3109 C CA . GLN A 1 392 ? -14.775 9.392 8.157 1.00 95.19 392 GLN A CA 1
ATOM 3110 C C . GLN A 1 392 ? -14.224 10.196 6.981 1.00 95.19 392 GLN A C 1
ATOM 3112 O O . GLN A 1 392 ? -13.610 11.225 7.205 1.00 95.19 392 GLN A O 1
ATOM 3117 N N . LEU A 1 393 ? -14.532 9.819 5.735 1.00 94.06 393 LEU A N 1
ATOM 3118 C CA . LEU A 1 393 ? -14.080 10.569 4.554 1.00 94.06 393 LEU A CA 1
ATOM 3119 C C . LEU A 1 393 ? -14.657 11.988 4.485 1.00 94.06 393 LEU A C 1
ATOM 3121 O O . LEU A 1 393 ? -13.989 12.909 4.020 1.00 94.06 393 LEU A O 1
ATOM 3125 N N . GLN A 1 394 ? -15.902 12.186 4.927 1.00 93.06 394 GLN A N 1
ATOM 3126 C CA . GLN A 1 394 ? -16.495 13.523 5.016 1.00 93.06 394 GLN A CA 1
ATOM 3127 C C . GLN A 1 394 ? -15.834 14.369 6.108 1.00 93.06 394 GLN A C 1
ATOM 3129 O O . GLN A 1 394 ? -15.596 15.549 5.873 1.00 93.06 394 GLN A O 1
ATOM 3134 N N . GLN A 1 395 ? -15.533 13.774 7.265 1.00 93.12 395 GLN A N 1
ATOM 3135 C CA . GLN A 1 395 ? -14.825 14.439 8.358 1.00 93.12 395 GLN A CA 1
ATOM 3136 C C . GLN A 1 395 ? -13.401 14.807 7.935 1.00 93.12 395 GLN A C 1
ATOM 3138 O O . GLN A 1 395 ? -13.036 15.969 8.012 1.00 93.12 395 GLN A O 1
ATOM 3143 N N . LEU A 1 396 ? -12.663 13.860 7.354 1.00 91.50 396 LEU A N 1
ATOM 3144 C CA . LEU A 1 396 ? -11.341 14.067 6.767 1.00 91.50 396 LEU A CA 1
ATOM 3145 C C . LEU A 1 396 ? -11.338 15.242 5.771 1.00 91.50 396 LEU A C 1
ATOM 3147 O O . LEU A 1 396 ? -10.506 16.138 5.848 1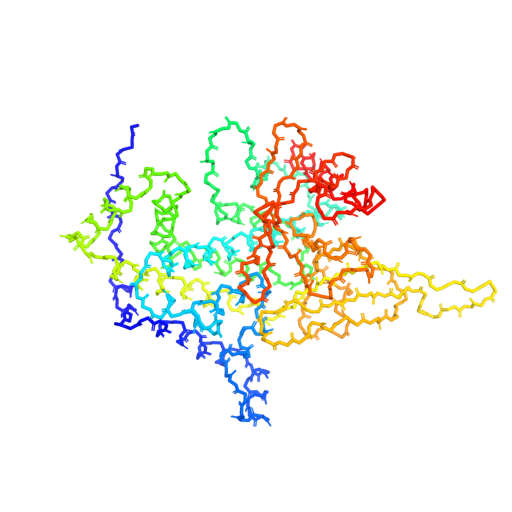.00 91.50 396 LEU A O 1
ATOM 3151 N N . ASN A 1 397 ? -12.307 15.277 4.848 1.00 88.56 397 ASN A N 1
ATOM 3152 C CA . ASN A 1 397 ? -12.456 16.388 3.903 1.00 88.56 397 ASN A CA 1
ATOM 3153 C C . ASN A 1 397 ? -12.723 17.734 4.589 1.00 88.56 397 ASN A C 1
ATOM 3155 O O . ASN A 1 397 ? -12.351 18.764 4.039 1.00 88.56 397 ASN A O 1
ATOM 3159 N N . GLN A 1 398 ? -13.422 17.749 5.724 1.00 88.62 398 GLN A N 1
ATOM 3160 C CA . GLN A 1 398 ? -13.670 18.974 6.483 1.00 88.62 398 GLN A CA 1
ATOM 3161 C C . GLN A 1 398 ? -12.402 19.420 7.208 1.00 88.62 398 GLN A C 1
ATOM 3163 O O . GLN A 1 398 ? -12.010 20.570 7.044 1.00 88.62 398 GLN A O 1
ATOM 3168 N N . ASP A 1 399 ? -11.739 18.498 7.904 1.00 88.31 399 ASP A N 1
ATOM 3169 C CA . ASP A 1 399 ? -10.548 18.749 8.723 1.00 88.31 399 ASP A CA 1
ATOM 3170 C C . ASP A 1 399 ? -9.369 19.293 7.910 1.00 88.31 399 ASP A C 1
ATOM 3172 O O . ASP A 1 399 ? -8.606 20.116 8.408 1.00 88.31 399 ASP A O 1
ATOM 3176 N N . PHE A 1 400 ? -9.234 18.866 6.651 1.00 84.88 400 PHE A N 1
ATOM 3177 C CA . PHE A 1 400 ? -8.171 19.322 5.751 1.00 84.88 400 PHE A CA 1
ATOM 3178 C C . PHE A 1 400 ? -8.560 20.524 4.867 1.00 84.88 400 PHE A C 1
ATOM 3180 O O . PHE A 1 400 ? -7.717 21.067 4.154 1.00 84.88 400 PHE A O 1
ATOM 3187 N N . ARG A 1 401 ? -9.828 20.965 4.892 1.00 80.88 401 ARG A N 1
ATOM 3188 C CA . ARG A 1 401 ? -10.294 22.172 4.173 1.00 80.88 401 ARG A CA 1
ATOM 3189 C C . ARG A 1 401 ? -10.494 23.387 5.078 1.00 80.88 401 ARG A C 1
ATOM 3191 O O . ARG A 1 401 ? -10.520 24.500 4.552 1.00 80.88 401 ARG A O 1
ATOM 3198 N N . SER A 1 402 ? -10.732 23.172 6.373 1.00 65.88 402 SER A N 1
ATOM 3199 C CA . SER A 1 402 ? -10.873 24.215 7.399 1.00 65.88 402 SER A CA 1
ATOM 3200 C C . SER A 1 402 ? -9.523 24.753 7.835 1.00 65.88 402 SER A C 1
ATOM 3202 O O . SER A 1 402 ? -9.434 25.989 8.005 1.00 65.88 402 SER A O 1
#

Sequence (402 aa):
NWQLNPTPKLPAQILKGIRSVPNQSLLDLVDAFLENDADARSELEADAEKDPLLVLIARLPWTIGTHLRRLFAIDDTEMMLEPGPERLRELVSGYTELTRFLCYMALSALWDEQQAGSIPVSTQPVSLPVPSDDGMEIIIDYLYHLGQYHAALVAAPGDPIGLEVHLGDFLNATISELQDGYRFMEELKQAIGDDPDSQSRLGELILSRTGKSDGLAEICLQAETIFTQFLEEALFLTDYTLYTVRAISVDKIRYLKVEQPFVHKTMTLHAAFGEPKLLSTGRQIASDNYCLLLAPRKQPDPLANALNLSPFYVDKNAFLGERTDNYPAIYVLNHQDGQQGFIFQNIDRDINHQYNHPEDQRLVIRKSGAAFPAVLGIDIRDSRRFIPVYRQLQQLNQDFRS

Solvent-accessible surface area (backbone atoms only — not comparable to full-atom values): 22419 Å² total; per-residue (Å²): 139,79,74,79,68,80,75,80,72,73,51,72,68,62,65,69,62,44,51,96,50,74,60,50,42,57,48,53,44,47,53,57,46,49,76,73,31,66,68,59,43,54,51,38,72,75,36,77,84,59,56,65,63,52,52,52,24,46,29,26,39,32,80,53,14,43,41,54,43,47,53,70,26,72,78,75,41,72,65,29,62,46,69,39,72,65,33,40,51,46,46,49,48,38,49,50,47,47,38,41,50,55,24,48,51,38,46,34,54,44,49,53,36,46,76,69,60,57,37,73,84,63,93,64,82,54,78,75,93,52,50,65,58,78,84,59,90,72,83,78,62,34,61,66,50,30,54,55,36,46,61,55,36,74,71,28,88,70,58,82,74,62,52,63,64,55,55,49,53,38,49,50,43,40,69,64,80,35,37,65,46,52,54,50,52,54,51,48,48,67,22,64,41,96,54,84,67,20,63,59,42,38,50,51,50,31,27,74,74,62,76,32,90,80,28,57,46,60,52,30,36,48,49,44,36,43,44,33,52,56,47,57,60,45,50,71,47,46,54,30,41,31,29,42,26,22,69,63,44,76,59,80,56,92,96,54,90,60,80,44,29,27,36,38,34,35,29,73,39,39,48,37,91,71,83,64,60,78,42,79,45,70,26,76,65,82,73,84,59,61,29,28,32,42,14,53,60,87,44,95,58,56,68,79,57,36,47,54,40,48,68,49,34,42,45,56,47,38,54,42,62,96,86,57,69,77,60,82,43,49,26,35,64,54,34,32,41,78,84,68,27,40,35,23,36,48,74,72,79,54,80,91,58,74,68,91,45,82,68,69,48,46,44,41,32,23,85,81,10,42,61,73,64,77,89,71,67,74,52,72,72,43,25,39,62,38,26,61,45,38,50,47,51,53,46,52,57,45,70,43,69,110